Protein AF-A0A7C2N0L4-F1 (afdb_monomer_lite)

Foldseek 3Di:
DVVVVVVVVLLCVLVVVLQVLLVPPKKWDKDKDWDAWAWEDDPPDLKIKIKTKMKIFTQIDFKKKWQDKDKDKPPNPFPKDKAKDLALQDSHHAIDIRGHGHMGIIMIMIMDSVSSPDDPVNLQQMKMKMWIWIDFLDAIDTDIDMDRCVVPPDYHHDDPPSNVCSVVNPPDDDDWDWDFPDDPPAWGKTFIFDDDDALVDALVVVLVSVLVVCVVCVVVQVLPWFKEKEFEQLNLLRVVVQKAFSVRADQDPVLSSNLSVDGNPFQSVDSRLVSSLCVVQPPVQQSVLSSLQVVCVVVVHHDSSCVRSDPQRVPWDDQCQAAPPSNRITRTGRDPQAVVQVVSLVVSLVVCVVVVNNSNNVRYKYWHWDADCCLDIDTPYIDDPDPVVVVSVSVNCRNPPCDGYPSNRRMMIIID

Secondary structure (DSSP, 8-state):
-HHHHHHHHHHHHHHHHHHHHHHHS----EEEEEEEEEEEE-TTSS-EEEEEEEEEEE-SSS-EEEEEEEEEEESTTS--EEEEESSTT-SS---EEE-TT-EEEEEEEEEESGGGG--GGGGGG-EEEEEEEEESSS--EEEEEEEEGGG---EE-S--HHHHTHHHHTT-PPPPEEEE--BTTTBEEEEEE-SPP-TT--HHHHHHHHHHHHHHHHHHHTTTS-EEEEEEHHHHHHHTT-EEEGGG----HHHHHHGGGS-TTSGGGSHHHHHHHHHHH-HHHHHHHHHHHHHHHHTT---HHHHHH-HHHHS-B-TTSSSTTGGGEEEPPPSSHHHHHHHHHHHHHHHHHHTT-GGGTTTEEEEEEEE-TTS-EEEEEES---HHHHHHHHHHHTT-TT-SGGG---EEEEE-

Sequence (416 aa):
MLVSIFFILILFIPFIIALFLYFFKKNSYIEIKLNKIFFIKENNTTNAIIGFEVILKNSGNFHSIILDIIPYLNPPYLNYFKLCINNPVSTYFDTIIIKKNKEQKIYCIFISKDFYNLKPEDLKQFYLSLNILYYDLKPLRTLYKEFNLKDFDKIYTDLPIELANLFNHLTKKQEVQIINKSVKEEFNIYCLKTPIITHFNNDEELINLIIEGLKLIRDKTNGSKKVLISIAESLVAIIQKRAFNIYSIEPNFLAKLFNHYFNEDSSLSSNYALNKVIQEIGFIRFYIGIIAGILGKLLNQSGWFYKVAGRKAAAVDDAGGTIRPYDKYVVLAPDNPDTWAIYFKNKLIQKLIENNLENFKNSVDIFIVDANDLGKVDILGKTDSNKDINEFIINSLKSNPQGNDDQQTPIVLIIK

pLDDT: mean 87.51, std 10.64, range [42.88, 98.12]

Radius of gyration: 25.37 Å; chains: 1; bounding box: 58×64×70 Å

Structure (mmCIF, N/CA/C/O backbone):
data_AF-A0A7C2N0L4-F1
#
_entry.id   AF-A0A7C2N0L4-F1
#
loop_
_atom_site.group_PDB
_atom_site.id
_atom_site.type_symbol
_atom_site.label_atom_id
_atom_site.label_alt_id
_atom_site.label_comp_id
_atom_site.label_asym_id
_atom_site.label_entity_id
_atom_site.label_seq_id
_atom_site.pdbx_PDB_ins_code
_atom_site.Cartn_x
_atom_site.Cartn_y
_atom_site.Cartn_z
_atom_site.occupancy
_atom_site.B_iso_or_equiv
_atom_site.auth_seq_id
_atom_site.auth_comp_id
_atom_site.auth_asym_id
_atom_site.auth_atom_id
_atom_site.pdbx_PDB_model_num
ATOM 1 N N . MET A 1 1 ? 13.393 -35.482 31.252 1.00 65.38 1 MET A N 1
ATOM 2 C CA . MET A 1 1 ? 14.499 -35.157 30.321 1.00 65.38 1 MET A CA 1
ATOM 3 C C . MET A 1 1 ? 14.088 -35.313 28.855 1.00 65.38 1 MET A C 1
ATOM 5 O O . MET A 1 1 ? 14.111 -34.313 28.155 1.00 65.38 1 MET A O 1
ATOM 9 N N . LEU A 1 2 ? 13.627 -36.491 28.396 1.00 66.62 2 LEU A N 1
ATOM 10 C CA . LEU A 1 2 ? 13.178 -36.679 26.998 1.00 66.62 2 LEU A CA 1
ATOM 11 C C . LEU A 1 2 ? 12.030 -35.747 26.568 1.00 66.62 2 LEU A C 1
ATOM 13 O O . LEU A 1 2 ? 12.093 -35.159 25.494 1.00 66.62 2 LEU A O 1
ATOM 17 N N . VAL A 1 3 ? 11.014 -35.562 27.417 1.00 67.44 3 VAL A N 1
ATOM 18 C CA . VAL A 1 3 ? 9.872 -34.672 27.123 1.00 67.44 3 VAL A CA 1
ATOM 19 C C . VAL A 1 3 ? 10.331 -33.222 26.924 1.00 67.44 3 VAL A C 1
ATOM 21 O O . VAL A 1 3 ? 9.917 -32.560 25.980 1.00 67.44 3 VAL A O 1
ATOM 24 N N . SER A 1 4 ? 11.256 -32.742 27.755 1.00 70.81 4 SER A N 1
ATOM 25 C CA . SER A 1 4 ? 11.817 -31.390 27.648 1.00 70.81 4 SER A CA 1
ATOM 26 C C . SER A 1 4 ? 12.623 -31.197 26.358 1.00 70.81 4 SER A C 1
ATOM 28 O O . SER A 1 4 ? 12.494 -30.164 25.711 1.00 70.81 4 SER A O 1
ATOM 30 N N . ILE A 1 5 ? 13.400 -32.204 25.944 1.00 72.81 5 ILE A N 1
ATOM 31 C CA . ILE A 1 5 ? 14.154 -32.185 24.677 1.00 72.81 5 ILE A CA 1
ATOM 32 C C . ILE A 1 5 ? 13.198 -32.150 23.475 1.00 72.81 5 ILE A C 1
ATOM 34 O O . ILE A 1 5 ? 13.425 -31.401 22.528 1.00 72.81 5 ILE A O 1
ATOM 38 N N . PHE A 1 6 ? 12.095 -32.900 23.532 1.00 73.31 6 PHE A N 1
ATOM 39 C CA . PHE A 1 6 ? 11.065 -32.905 22.492 1.00 73.31 6 PHE A CA 1
ATOM 40 C C . PHE A 1 6 ? 10.394 -31.531 22.317 1.00 73.31 6 PHE A C 1
ATOM 42 O O . PHE A 1 6 ? 10.270 -31.045 21.194 1.00 73.31 6 PHE A O 1
ATOM 49 N N . PHE A 1 7 ? 10.038 -30.851 23.412 1.00 72.88 7 PHE A N 1
ATOM 50 C CA . PHE A 1 7 ? 9.486 -29.490 23.344 1.00 72.88 7 PHE A CA 1
ATOM 51 C C . PHE A 1 7 ? 10.492 -28.461 22.814 1.00 72.88 7 PHE A C 1
ATOM 53 O O . PHE A 1 7 ? 10.114 -27.572 22.051 1.00 72.88 7 PHE A O 1
ATOM 60 N N . ILE A 1 8 ? 11.775 -28.600 23.162 1.00 76.31 8 ILE A N 1
ATOM 61 C CA . ILE A 1 8 ? 12.839 -27.745 22.622 1.00 76.31 8 ILE A CA 1
ATOM 62 C C . ILE A 1 8 ? 12.972 -27.944 21.107 1.00 76.31 8 ILE A C 1
ATOM 64 O O . ILE A 1 8 ? 13.047 -26.965 20.374 1.00 76.31 8 ILE A O 1
ATOM 68 N N . LEU A 1 9 ? 12.927 -29.185 20.614 1.00 75.38 9 LEU A N 1
ATOM 69 C CA . LEU A 1 9 ? 12.976 -29.474 19.176 1.00 75.38 9 LEU A CA 1
ATOM 70 C C . LEU A 1 9 ? 11.788 -28.866 18.416 1.00 75.38 9 LEU A C 1
ATOM 72 O O . LEU A 1 9 ? 11.978 -28.308 17.336 1.00 75.38 9 LEU A O 1
ATOM 76 N N . ILE A 1 10 ? 10.584 -28.896 18.998 1.00 78.81 10 ILE A N 1
ATOM 77 C CA . ILE A 1 10 ? 9.392 -28.264 18.408 1.00 78.81 10 ILE A CA 1
ATOM 78 C C . ILE A 1 10 ? 9.585 -26.754 18.233 1.00 78.81 10 ILE A C 1
ATOM 80 O O . ILE A 1 10 ? 9.170 -26.198 17.215 1.00 78.81 10 ILE A O 1
ATOM 84 N N . LEU A 1 11 ? 10.267 -26.089 19.170 1.00 85.19 11 LEU A N 1
ATOM 85 C CA . LEU A 1 11 ? 10.566 -24.661 19.060 1.00 85.19 11 LEU A CA 1
ATOM 86 C C . LEU A 1 11 ? 11.498 -24.331 17.890 1.00 85.19 11 LEU A C 1
ATOM 88 O O . LEU A 1 11 ? 11.475 -23.189 17.446 1.00 85.19 11 LEU A O 1
ATOM 92 N N . PHE A 1 12 ? 12.268 -25.282 17.352 1.00 90.75 12 PHE A N 1
ATOM 93 C CA . PHE A 1 12 ? 13.128 -25.071 16.178 1.00 90.75 12 PHE A CA 1
ATOM 94 C C . PHE A 1 12 ? 12.456 -25.403 14.841 1.00 90.75 12 PHE A C 1
ATOM 96 O O . PHE A 1 12 ? 12.940 -24.958 13.799 1.00 90.75 12 PHE A O 1
ATOM 103 N N . ILE A 1 13 ? 11.328 -26.125 14.844 1.00 91.94 13 ILE A N 1
ATOM 104 C CA . ILE A 1 13 ? 10.586 -26.478 13.620 1.00 91.94 13 ILE A CA 1
ATOM 105 C C . ILE A 1 13 ? 10.302 -25.246 12.746 1.00 91.94 13 ILE A C 1
ATOM 107 O O . ILE A 1 13 ? 10.562 -25.320 11.540 1.00 91.94 13 ILE A O 1
ATOM 111 N N . PRO A 1 14 ? 9.847 -24.097 13.294 1.00 94.75 14 PRO A N 1
ATOM 112 C CA . PRO A 1 14 ? 9.613 -22.929 12.464 1.00 94.75 14 PRO A CA 1
ATOM 113 C C . PRO A 1 14 ? 10.873 -22.424 11.752 1.00 94.75 14 PRO A C 1
ATOM 115 O O . PRO A 1 14 ? 10.793 -22.029 10.593 1.00 94.75 14 PRO A O 1
ATOM 118 N N . PHE A 1 15 ? 12.047 -22.465 12.381 1.00 95.12 15 PHE A N 1
ATOM 119 C CA . PHE A 1 15 ? 13.292 -22.080 11.708 1.00 95.12 15 PHE A CA 1
ATOM 120 C C . PHE A 1 15 ? 13.669 -23.050 10.589 1.00 95.12 15 PHE A C 1
ATOM 122 O O . PHE A 1 15 ? 14.054 -22.603 9.511 1.00 95.12 15 PHE A O 1
ATOM 129 N N . ILE A 1 16 ? 13.519 -24.358 10.811 1.00 94.38 16 ILE A N 1
ATOM 130 C CA . ILE A 1 16 ? 13.835 -25.386 9.807 1.00 94.38 16 ILE A CA 1
ATOM 131 C C . ILE A 1 16 ? 12.952 -25.211 8.568 1.00 94.38 16 ILE A C 1
ATOM 133 O O . ILE A 1 16 ? 13.454 -25.176 7.445 1.00 94.38 16 ILE A O 1
ATOM 137 N N . ILE A 1 17 ? 11.642 -25.043 8.766 1.00 94.69 17 ILE A N 1
ATOM 138 C CA . ILE A 1 17 ? 10.703 -24.798 7.667 1.00 94.69 17 ILE A CA 1
ATOM 139 C C . ILE A 1 17 ? 11.015 -23.459 6.986 1.00 94.69 17 ILE A C 1
ATOM 141 O O . ILE A 1 17 ? 11.006 -23.400 5.760 1.00 94.69 17 ILE A O 1
ATOM 145 N N . ALA A 1 18 ? 11.335 -22.399 7.741 1.00 94.50 18 ALA A N 1
ATOM 146 C CA . ALA A 1 18 ? 11.709 -21.109 7.157 1.00 94.50 18 ALA A CA 1
ATOM 147 C C . ALA A 1 18 ? 12.928 -21.248 6.240 1.00 94.50 18 ALA A C 1
ATOM 149 O O . ALA A 1 18 ? 12.923 -20.740 5.124 1.00 94.50 18 ALA A O 1
ATOM 150 N N . LEU A 1 19 ? 13.950 -21.973 6.701 1.00 95.06 19 LEU A N 1
ATOM 151 C CA . LEU A 1 19 ? 15.187 -22.205 5.965 1.00 95.06 19 LEU A CA 1
ATOM 152 C C . LEU A 1 19 ? 14.928 -23.014 4.694 1.00 95.06 19 LEU A C 1
ATOM 154 O O . LEU A 1 19 ? 15.402 -22.647 3.621 1.00 95.06 19 LEU A O 1
ATOM 158 N N . PHE A 1 20 ? 14.124 -24.073 4.796 1.00 95.38 20 PHE A N 1
ATOM 159 C CA . PHE A 1 20 ? 13.689 -24.842 3.637 1.00 95.38 20 PHE A CA 1
ATOM 160 C C . PHE A 1 20 ? 12.967 -23.939 2.623 1.00 95.38 20 PHE A C 1
ATOM 162 O O . PHE A 1 20 ? 13.345 -23.877 1.455 1.00 95.38 20 PHE A O 1
ATOM 169 N N . LEU A 1 21 ? 11.972 -23.167 3.061 1.00 94.12 21 LEU A N 1
ATOM 170 C CA . LEU A 1 21 ? 11.236 -22.268 2.174 1.00 94.12 21 LEU A CA 1
ATOM 171 C C . LEU A 1 21 ? 12.137 -21.186 1.562 1.00 94.12 21 LEU A C 1
ATOM 173 O O . LEU A 1 21 ? 11.991 -20.890 0.382 1.00 94.12 21 LEU A O 1
ATOM 177 N N . TYR A 1 22 ? 13.088 -20.641 2.315 1.00 92.56 22 TYR A N 1
ATOM 178 C CA . TYR A 1 22 ? 14.037 -19.638 1.832 1.00 92.56 22 TYR A CA 1
ATOM 179 C C . TYR A 1 22 ? 14.899 -20.143 0.665 1.00 92.56 22 TYR A C 1
ATOM 181 O O . TYR A 1 22 ? 15.137 -19.408 -0.293 1.00 92.56 22 TYR A O 1
ATOM 189 N N . PHE A 1 23 ? 15.343 -21.404 0.706 1.00 90.94 23 PHE A N 1
ATOM 190 C CA . PHE A 1 23 ? 16.157 -21.983 -0.368 1.00 90.94 23 PHE A CA 1
ATOM 191 C C . PHE A 1 23 ? 15.336 -22.527 -1.542 1.00 90.94 23 PHE A C 1
ATOM 193 O O . PHE A 1 23 ? 15.788 -22.450 -2.684 1.00 90.94 23 PHE A O 1
ATOM 200 N N . PHE A 1 24 ? 14.145 -23.076 -1.284 1.00 90.06 24 PHE A N 1
ATOM 201 C CA . PHE A 1 24 ? 13.386 -23.822 -2.295 1.00 90.06 24 PHE A CA 1
ATOM 202 C C . PHE A 1 24 ? 12.190 -23.064 -2.888 1.00 90.06 24 PHE A C 1
ATOM 204 O O . PHE A 1 24 ? 11.748 -23.399 -3.992 1.00 90.06 24 PHE A O 1
ATOM 211 N N . LYS A 1 25 ? 11.648 -22.043 -2.211 1.00 87.31 25 LYS A N 1
ATOM 212 C CA . LYS A 1 25 ? 10.521 -21.267 -2.745 1.00 87.31 25 LYS A CA 1
ATOM 213 C C . LYS A 1 25 ? 11.016 -20.378 -3.886 1.00 87.31 25 LYS A C 1
ATOM 215 O O . LYS A 1 25 ? 11.931 -19.568 -3.743 1.00 87.31 25 LYS A O 1
ATOM 220 N N . LYS A 1 26 ? 10.409 -20.557 -5.058 1.00 87.69 26 LYS A N 1
ATOM 221 C CA . LYS A 1 26 ? 10.791 -19.840 -6.278 1.00 87.69 26 LYS A CA 1
ATOM 222 C C . LYS A 1 26 ? 10.309 -18.386 -6.231 1.00 87.69 26 LYS A C 1
ATOM 224 O O . LYS A 1 26 ? 9.235 -18.096 -5.716 1.00 87.69 26 LYS A O 1
ATOM 229 N N . ASN A 1 27 ? 11.125 -17.499 -6.793 1.00 90.50 27 ASN A N 1
ATOM 230 C CA . ASN A 1 27 ? 10.910 -16.052 -6.826 1.00 90.50 27 ASN A CA 1
ATOM 231 C C . ASN A 1 27 ? 10.138 -15.626 -8.091 1.00 90.50 27 ASN A C 1
ATOM 233 O O . ASN A 1 27 ? 9.768 -16.468 -8.923 1.00 90.50 27 ASN A O 1
ATOM 237 N N . SER A 1 28 ? 9.912 -14.320 -8.235 1.00 93.50 28 SER A N 1
ATOM 238 C CA . SER A 1 28 ? 9.478 -13.734 -9.503 1.00 93.50 28 SER A CA 1
ATOM 239 C C . SER A 1 28 ? 10.619 -13.749 -10.526 1.00 93.50 28 SER A C 1
ATOM 241 O O . SER A 1 28 ? 11.795 -13.884 -10.174 1.00 93.50 28 SER A O 1
ATOM 243 N N . TYR A 1 29 ? 10.273 -13.636 -11.805 1.00 95.00 29 TYR A N 1
ATOM 244 C CA . TYR A 1 29 ? 11.244 -13.470 -12.881 1.00 95.00 29 TYR A CA 1
ATOM 245 C C . TYR A 1 29 ? 10.618 -12.604 -13.966 1.00 95.00 29 TYR A C 1
ATOM 247 O O . TYR A 1 29 ? 9.616 -12.994 -14.563 1.00 95.00 29 TYR A O 1
ATOM 255 N N . ILE A 1 30 ? 11.184 -11.414 -14.171 1.00 96.12 30 ILE A N 1
ATOM 256 C CA . ILE A 1 30 ? 10.656 -10.415 -15.098 1.00 96.12 30 ILE A CA 1
ATOM 257 C C . ILE A 1 30 ? 11.390 -10.500 -16.434 1.00 96.12 30 ILE A C 1
ATOM 259 O O . ILE A 1 30 ? 12.573 -10.177 -16.539 1.00 96.12 30 ILE A O 1
ATOM 263 N N . GLU A 1 31 ? 10.657 -10.899 -17.465 1.00 96.06 31 GLU A N 1
ATOM 264 C CA . GLU A 1 31 ? 11.047 -10.784 -18.863 1.00 96.06 31 GLU A CA 1
ATOM 265 C C . GLU A 1 31 ? 10.618 -9.419 -19.401 1.00 96.06 31 GLU A C 1
ATOM 267 O O . GLU A 1 31 ? 9.497 -8.967 -19.168 1.00 96.06 31 GLU A O 1
ATOM 272 N N . ILE A 1 32 ? 11.509 -8.766 -20.144 1.00 96.44 32 ILE A N 1
ATOM 273 C CA . ILE A 1 32 ? 11.281 -7.433 -20.703 1.00 96.44 32 ILE A CA 1
ATOM 274 C C . ILE A 1 32 ? 11.386 -7.525 -22.220 1.00 96.44 32 ILE A C 1
ATOM 276 O O . ILE A 1 32 ? 12.416 -7.952 -22.754 1.00 96.44 32 ILE A O 1
ATOM 280 N N . LYS A 1 33 ? 10.344 -7.071 -22.914 1.00 95.56 33 LYS A N 1
ATOM 281 C CA . LYS A 1 33 ? 10.289 -7.015 -24.374 1.00 95.56 33 LYS A CA 1
ATOM 282 C C . LYS A 1 33 ? 9.888 -5.619 -24.838 1.00 95.56 33 LYS A C 1
ATOM 284 O O . LYS A 1 33 ? 8.846 -5.111 -24.438 1.00 95.56 33 LYS A O 1
ATOM 289 N N . LEU A 1 34 ? 10.675 -5.026 -25.732 1.00 94.75 34 LEU A N 1
ATOM 290 C CA . LEU A 1 34 ? 10.256 -3.846 -26.483 1.00 94.75 34 LEU A CA 1
ATOM 291 C C . LEU A 1 34 ? 9.299 -4.284 -27.602 1.00 94.75 34 LEU A C 1
ATOM 293 O O . LEU A 1 34 ? 9.652 -5.129 -28.423 1.00 94.75 34 LEU A O 1
ATOM 297 N N . ASN A 1 35 ? 8.071 -3.762 -27.594 1.00 93.81 35 ASN A N 1
ATOM 298 C CA . ASN A 1 35 ? 7.013 -4.170 -28.517 1.00 93.81 35 ASN A CA 1
ATOM 299 C C . ASN A 1 35 ? 6.835 -3.199 -29.689 1.00 93.81 35 ASN A C 1
ATOM 301 O O . ASN A 1 35 ? 6.692 -3.635 -30.829 1.00 93.81 35 ASN A O 1
ATOM 305 N N . LYS A 1 36 ? 6.823 -1.887 -29.420 1.00 93.12 36 LYS A N 1
ATOM 306 C CA . LYS A 1 36 ? 6.634 -0.845 -30.445 1.00 93.12 36 LYS A CA 1
ATOM 307 C C . LYS A 1 36 ? 7.490 0.381 -30.158 1.00 93.12 36 LYS A C 1
ATOM 309 O O . LYS A 1 36 ? 7.718 0.713 -28.996 1.00 93.12 36 LYS A O 1
ATOM 314 N N . ILE A 1 37 ? 7.891 1.065 -31.228 1.00 93.25 37 ILE A N 1
ATOM 315 C CA . ILE A 1 37 ? 8.567 2.365 -31.202 1.00 93.25 37 ILE A CA 1
ATOM 316 C C . ILE A 1 37 ? 7.670 3.376 -31.912 1.00 93.25 37 ILE A C 1
ATOM 318 O O . ILE A 1 37 ? 7.185 3.105 -33.011 1.00 93.25 37 ILE A O 1
ATOM 322 N N . PHE A 1 38 ? 7.465 4.531 -31.296 1.00 90.56 38 PHE A N 1
ATOM 323 C CA . PHE A 1 38 ? 6.693 5.640 -31.841 1.00 90.56 38 PHE A CA 1
ATOM 324 C C . PHE A 1 38 ? 7.620 6.826 -32.100 1.00 90.56 38 PHE A C 1
ATOM 326 O O . PHE A 1 38 ? 8.447 7.146 -31.247 1.00 90.56 38 PHE A O 1
ATOM 333 N N . PHE A 1 39 ? 7.469 7.489 -33.242 1.00 89.88 39 PHE A N 1
ATOM 334 C CA . PHE A 1 39 ? 8.146 8.743 -33.556 1.00 89.88 39 PHE A CA 1
ATOM 335 C C . PHE A 1 39 ? 7.148 9.739 -34.126 1.00 89.88 39 PHE A C 1
ATOM 337 O O . PHE A 1 39 ? 6.594 9.526 -35.203 1.00 89.88 39 PHE A O 1
ATOM 344 N N . ILE A 1 40 ? 6.905 10.812 -33.384 1.00 86.38 40 ILE A N 1
ATOM 345 C CA . ILE A 1 40 ? 5.772 11.703 -33.624 1.00 86.38 40 ILE A CA 1
ATOM 346 C C . ILE A 1 40 ? 6.273 13.134 -33.655 1.00 86.38 40 ILE A C 1
ATOM 348 O O . ILE A 1 40 ? 6.965 13.576 -32.738 1.00 86.38 40 ILE A O 1
ATOM 352 N N . LYS A 1 41 ? 5.900 13.862 -34.703 1.00 82.88 41 LYS A N 1
ATOM 353 C CA . LYS A 1 41 ? 6.136 15.300 -34.821 1.00 82.88 41 LYS A CA 1
ATOM 354 C C . LYS A 1 41 ? 4.797 15.995 -34.632 1.00 82.88 41 LYS A C 1
ATOM 356 O O . LYS A 1 41 ? 3.866 15.739 -35.390 1.00 82.88 41 LYS A O 1
ATOM 361 N N . GLU A 1 42 ? 4.674 16.822 -33.603 1.00 68.31 42 GLU A N 1
ATOM 362 C CA . GLU A 1 42 ? 3.460 17.610 -33.412 1.00 68.31 42 GLU A CA 1
ATOM 363 C C . GLU A 1 42 ? 3.441 18.776 -34.401 1.00 68.31 42 GLU A C 1
ATOM 365 O O . GLU A 1 42 ? 4.367 19.580 -34.444 1.00 68.31 42 GLU A O 1
ATOM 370 N N . ASN A 1 43 ? 2.356 18.912 -35.164 1.00 58.31 43 ASN A N 1
ATOM 371 C CA . ASN A 1 43 ? 2.236 19.942 -36.205 1.00 58.31 43 ASN A CA 1
ATOM 372 C C . ASN A 1 43 ? 2.267 21.389 -35.665 1.00 58.31 43 ASN A C 1
ATOM 374 O O . ASN A 1 43 ? 2.513 22.314 -36.434 1.00 58.31 43 ASN A O 1
ATOM 378 N N . ASN A 1 44 ? 2.030 21.587 -34.361 1.00 60.12 44 ASN A N 1
ATOM 379 C CA . ASN A 1 44 ? 1.878 22.904 -33.729 1.00 60.12 44 ASN A CA 1
ATOM 380 C C . ASN A 1 44 ? 2.959 23.223 -32.680 1.00 60.12 44 ASN A C 1
ATOM 382 O O . ASN A 1 44 ? 2.890 24.272 -32.038 1.00 60.12 44 ASN A O 1
ATOM 386 N N . THR A 1 45 ? 3.948 22.346 -32.479 1.00 62.91 45 THR A N 1
ATOM 387 C CA . THR A 1 45 ? 5.051 22.581 -31.536 1.00 62.91 45 THR A CA 1
ATOM 388 C C . THR A 1 45 ? 6.394 22.279 -32.200 1.00 62.91 45 THR A C 1
ATOM 390 O O . THR A 1 45 ? 6.483 21.513 -33.152 1.00 62.91 45 THR A O 1
ATOM 393 N N . THR A 1 46 ? 7.481 22.879 -31.705 1.00 68.12 46 THR A N 1
ATOM 394 C CA . THR A 1 46 ? 8.844 22.539 -32.161 1.00 68.12 46 THR A CA 1
ATOM 395 C C . THR A 1 46 ? 9.364 21.245 -31.527 1.00 68.12 46 THR A C 1
ATOM 397 O O . THR A 1 46 ? 10.558 20.981 -31.599 1.00 68.12 46 THR A O 1
ATOM 400 N N . ASN A 1 47 ? 8.519 20.493 -30.815 1.00 73.75 47 ASN A N 1
ATOM 401 C CA . ASN A 1 47 ? 8.906 19.281 -30.105 1.00 73.75 47 ASN A CA 1
ATOM 402 C C . ASN A 1 47 ? 8.570 18.056 -30.959 1.00 73.75 47 ASN A C 1
ATOM 404 O O . ASN A 1 47 ? 7.548 18.016 -31.642 1.00 73.75 47 ASN A O 1
ATOM 408 N N . ALA A 1 48 ? 9.407 17.027 -30.878 1.00 83.69 48 ALA A N 1
ATOM 409 C CA . ALA A 1 48 ? 9.049 15.692 -31.332 1.00 83.69 48 ALA A CA 1
ATOM 410 C C . ALA A 1 48 ? 9.116 14.704 -30.162 1.00 83.69 48 ALA A C 1
ATOM 412 O O . ALA A 1 48 ? 9.788 14.941 -29.152 1.00 83.69 48 ALA A O 1
ATOM 413 N N . ILE A 1 49 ? 8.373 13.612 -30.300 1.00 87.12 49 ILE A N 1
ATOM 414 C CA . ILE A 1 49 ? 8.205 12.573 -29.292 1.00 87.12 49 ILE A CA 1
ATOM 415 C C . ILE A 1 49 ? 8.811 11.278 -29.823 1.00 87.12 49 ILE A C 1
ATOM 417 O O . ILE A 1 49 ? 8.489 10.847 -30.930 1.00 87.12 49 ILE A O 1
ATOM 421 N N . ILE A 1 50 ? 9.637 10.634 -29.002 1.00 89.81 50 ILE A N 1
ATOM 422 C CA . ILE A 1 50 ? 10.037 9.238 -29.180 1.00 89.81 50 ILE A CA 1
ATOM 423 C C . ILE A 1 50 ? 9.383 8.433 -28.058 1.00 89.81 50 ILE A C 1
ATOM 425 O O . ILE A 1 50 ? 9.638 8.674 -26.879 1.00 89.81 50 ILE A O 1
ATOM 429 N N . GLY A 1 51 ? 8.519 7.490 -28.417 1.00 90.56 51 GLY A N 1
ATOM 430 C CA . GLY A 1 51 ? 7.793 6.639 -27.480 1.00 90.56 51 GLY A CA 1
ATOM 431 C C . GLY A 1 51 ? 8.175 5.171 -27.624 1.00 90.56 51 GLY A C 1
ATOM 432 O O . GLY A 1 51 ? 8.481 4.702 -28.716 1.00 90.56 51 GLY A O 1
ATOM 433 N N . PHE A 1 52 ? 8.084 4.420 -26.536 1.00 92.69 52 PHE A N 1
ATOM 434 C CA . PHE A 1 52 ? 8.357 2.989 -26.502 1.00 92.69 52 PHE A CA 1
ATOM 435 C C . PHE A 1 52 ? 7.242 2.268 -25.757 1.00 92.69 52 PHE A C 1
ATOM 437 O O . PHE A 1 52 ? 6.961 2.592 -24.606 1.00 92.69 52 PHE A O 1
ATOM 444 N N . GLU A 1 53 ? 6.623 1.278 -26.396 1.00 93.50 53 GLU A N 1
ATOM 445 C CA . GLU A 1 53 ? 5.737 0.323 -25.728 1.00 93.50 53 GLU A CA 1
ATOM 446 C C . GLU A 1 53 ? 6.574 -0.861 -25.248 1.00 93.50 53 GLU A C 1
ATOM 448 O O . GLU A 1 53 ? 7.088 -1.629 -26.066 1.00 93.50 53 GLU A O 1
ATOM 453 N N . VAL A 1 54 ? 6.702 -1.024 -23.934 1.00 94.94 54 VAL A N 1
ATOM 454 C CA . VAL A 1 54 ? 7.456 -2.122 -23.324 1.00 94.94 54 VAL A CA 1
ATOM 455 C C . VAL A 1 54 ? 6.482 -3.060 -22.618 1.00 94.94 54 VAL A C 1
ATOM 457 O O . VAL A 1 54 ? 5.567 -2.630 -21.918 1.00 94.94 54 VAL A O 1
ATOM 460 N N . ILE A 1 55 ? 6.676 -4.361 -22.815 1.00 95.56 55 ILE A N 1
ATOM 461 C CA . ILE A 1 55 ? 5.927 -5.423 -22.148 1.00 95.56 55 ILE A CA 1
ATOM 462 C C . ILE A 1 55 ? 6.830 -6.038 -21.083 1.00 95.56 55 ILE A C 1
ATOM 464 O O . ILE A 1 55 ? 7.930 -6.510 -21.382 1.00 95.56 55 ILE A O 1
ATOM 468 N N . LEU A 1 56 ? 6.341 -6.040 -19.848 1.00 96.75 56 LEU A N 1
ATOM 469 C CA . LEU A 1 56 ? 6.930 -6.737 -18.714 1.00 96.75 56 LEU A CA 1
ATOM 470 C C . LEU A 1 56 ? 6.115 -7.992 -18.443 1.00 96.75 56 LEU A C 1
ATOM 472 O O . LEU A 1 56 ? 4.925 -7.896 -18.161 1.00 96.75 56 LEU A O 1
ATOM 476 N N . LYS A 1 57 ? 6.735 -9.165 -18.491 1.00 96.94 57 LYS A N 1
ATOM 477 C CA . LYS A 1 57 ? 6.069 -10.437 -18.202 1.00 96.94 57 LYS A CA 1
ATOM 478 C C . LYS A 1 57 ? 6.722 -11.103 -17.006 1.00 96.94 57 LYS A C 1
ATOM 480 O O . LYS A 1 57 ? 7.928 -11.315 -17.002 1.00 96.94 57 LYS A O 1
ATOM 485 N N . ASN A 1 58 ? 5.927 -11.480 -16.011 1.00 97.00 58 ASN A N 1
ATOM 486 C CA . ASN A 1 58 ? 6.418 -12.274 -14.894 1.00 97.00 58 ASN A CA 1
ATOM 487 C C . ASN A 1 58 ? 6.251 -13.766 -15.207 1.00 97.00 58 ASN A C 1
ATOM 489 O O . ASN A 1 58 ? 5.163 -14.311 -15.029 1.00 97.00 58 ASN A O 1
ATOM 493 N N . SER A 1 59 ? 7.309 -14.433 -15.671 1.00 94.94 59 SER A N 1
ATOM 494 C CA . SER A 1 59 ? 7.336 -15.894 -15.876 1.00 94.94 59 SER A CA 1
ATOM 495 C C . SER A 1 59 ? 7.839 -16.661 -14.643 1.00 94.94 59 SER A C 1
ATOM 497 O O . SER A 1 59 ? 8.036 -17.877 -14.682 1.00 94.94 59 SER A O 1
ATOM 499 N N . GLY A 1 60 ? 8.030 -15.956 -13.523 1.00 93.25 60 GLY A N 1
ATOM 500 C CA . GLY A 1 60 ? 8.332 -16.543 -12.225 1.00 93.25 60 GLY A CA 1
ATOM 501 C C . GLY A 1 60 ? 7.115 -17.155 -11.525 1.00 93.25 60 GLY A C 1
ATOM 502 O O . GLY A 1 60 ? 5.998 -17.180 -12.036 1.00 93.25 60 GLY A O 1
ATOM 503 N N . ASN A 1 61 ? 7.340 -17.647 -10.304 1.00 91.38 61 ASN A N 1
ATOM 504 C CA . ASN A 1 61 ? 6.326 -18.370 -9.520 1.00 91.38 61 ASN A CA 1
ATOM 505 C C . ASN A 1 61 ? 5.767 -17.555 -8.347 1.00 91.38 61 ASN A C 1
ATOM 507 O O . ASN A 1 61 ? 5.058 -18.107 -7.510 1.00 91.38 61 ASN A O 1
ATOM 511 N N . PHE A 1 62 ? 6.113 -16.272 -8.273 1.00 94.56 62 PHE A N 1
ATOM 512 C CA . PHE A 1 62 ? 5.701 -15.358 -7.214 1.00 94.56 62 PHE A CA 1
ATOM 513 C C . PHE A 1 62 ? 5.388 -13.985 -7.805 1.00 94.56 62 PHE A C 1
ATOM 515 O O . PHE A 1 62 ? 5.883 -13.658 -8.887 1.00 94.56 62 PHE A O 1
ATOM 522 N N . HIS A 1 63 ? 4.589 -13.180 -7.107 1.00 94.94 63 HIS A N 1
ATOM 523 C CA . HIS A 1 63 ? 4.318 -11.796 -7.498 1.00 94.94 63 HIS A CA 1
ATOM 524 C C . HIS A 1 63 ? 5.599 -10.959 -7.517 1.00 94.94 63 HIS A C 1
ATOM 526 O O . HIS A 1 63 ? 6.518 -11.190 -6.734 1.00 94.94 63 HIS A O 1
ATOM 532 N N . SER A 1 64 ? 5.657 -9.997 -8.432 1.00 95.81 64 SER A N 1
ATOM 533 C CA . SER A 1 64 ? 6.729 -9.009 -8.494 1.00 95.81 64 SER A CA 1
ATOM 534 C C . SER A 1 64 ? 6.150 -7.626 -8.264 1.00 95.81 64 SER A C 1
ATOM 536 O O . SER A 1 64 ? 5.142 -7.288 -8.885 1.00 95.81 64 SER A O 1
ATOM 538 N N . ILE A 1 65 ? 6.787 -6.845 -7.398 1.00 96.25 65 ILE A N 1
ATOM 539 C CA . ILE A 1 65 ? 6.390 -5.473 -7.093 1.00 96.25 65 ILE A CA 1
ATOM 540 C C . ILE A 1 65 ? 7.417 -4.543 -7.734 1.00 96.25 65 ILE A C 1
ATOM 542 O O . ILE A 1 65 ? 8.567 -4.481 -7.297 1.00 96.25 65 ILE A O 1
ATOM 546 N N . ILE A 1 66 ? 7.014 -3.864 -8.808 1.00 96.19 66 ILE A N 1
ATOM 547 C CA . ILE A 1 66 ? 7.828 -2.891 -9.537 1.00 96.19 66 ILE A CA 1
ATOM 548 C C . ILE A 1 66 ? 7.590 -1.512 -8.929 1.00 96.19 66 ILE A C 1
ATOM 550 O O . ILE A 1 66 ? 6.480 -0.993 -9.007 1.00 96.19 66 ILE A O 1
ATOM 554 N N . LEU A 1 67 ? 8.633 -0.919 -8.353 1.00 94.44 67 LEU A N 1
ATOM 555 C CA . LEU A 1 67 ? 8.567 0.396 -7.714 1.00 94.44 67 LEU A CA 1
ATOM 556 C C . LEU A 1 67 ? 8.925 1.532 -8.669 1.00 94.44 67 LEU A C 1
ATOM 558 O O . LEU A 1 67 ? 8.429 2.645 -8.519 1.00 94.44 67 LEU A O 1
ATOM 562 N N . ASP A 1 68 ? 9.835 1.285 -9.610 1.00 92.62 68 ASP A N 1
ATOM 563 C CA . ASP A 1 68 ? 10.251 2.312 -10.559 1.00 92.62 68 ASP A CA 1
ATOM 564 C C . ASP A 1 68 ? 10.797 1.713 -11.852 1.00 92.62 68 ASP A C 1
ATOM 566 O O . ASP A 1 68 ? 11.341 0.604 -11.869 1.00 92.62 68 ASP A O 1
ATOM 570 N N . ILE A 1 69 ? 10.681 2.477 -12.934 1.00 93.06 69 ILE A N 1
ATOM 571 C CA . ILE A 1 69 ? 11.274 2.174 -14.229 1.00 93.06 69 ILE A CA 1
ATOM 572 C C . ILE A 1 69 ? 11.887 3.448 -14.777 1.00 93.06 69 ILE A C 1
ATOM 574 O O . ILE A 1 69 ? 11.212 4.421 -15.106 1.00 93.06 69 ILE A O 1
ATOM 578 N N . ILE A 1 70 ? 13.203 3.408 -14.930 1.00 90.44 70 ILE A N 1
ATOM 579 C CA . ILE A 1 70 ? 14.016 4.551 -15.309 1.00 90.44 70 ILE A CA 1
ATOM 580 C C . ILE A 1 70 ? 14.562 4.284 -16.727 1.00 90.44 70 ILE A C 1
ATOM 582 O O . ILE A 1 70 ? 15.626 3.676 -16.864 1.00 90.44 70 ILE A O 1
ATOM 586 N N . PRO A 1 71 ? 13.866 4.736 -17.794 1.00 91.62 71 PRO A N 1
ATOM 587 C CA . PRO A 1 71 ? 14.302 4.538 -19.181 1.00 91.62 71 PRO A CA 1
ATOM 588 C C . PRO A 1 71 ? 15.349 5.561 -19.651 1.00 91.62 71 PRO A C 1
ATOM 590 O O . PRO A 1 71 ? 15.126 6.755 -19.546 1.00 91.62 71 PRO A O 1
ATOM 5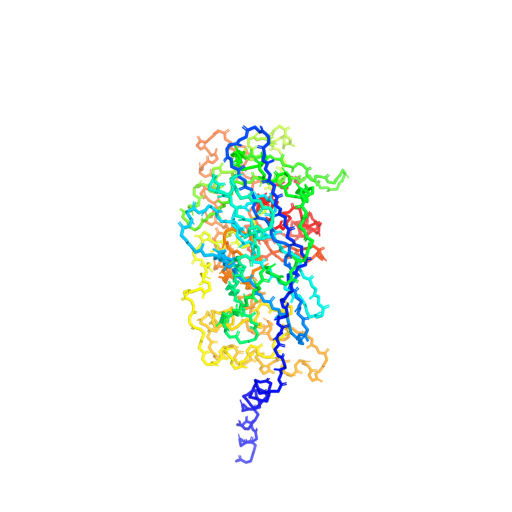93 N N . TYR A 1 72 ? 16.479 5.165 -20.211 1.00 90.12 72 TYR A N 1
ATOM 594 C CA . TYR A 1 72 ? 17.444 6.075 -20.831 1.00 90.12 72 TYR A CA 1
ATOM 595 C C . TYR A 1 72 ? 17.452 5.863 -22.336 1.00 90.12 72 TYR A C 1
ATOM 597 O O . TYR A 1 72 ? 17.594 4.740 -22.812 1.00 90.12 72 TYR A O 1
ATOM 605 N N . LEU A 1 73 ? 17.317 6.955 -23.076 1.00 91.00 73 LEU A N 1
ATOM 606 C CA . LEU A 1 73 ? 17.511 6.976 -24.512 1.00 91.00 73 LEU A CA 1
ATOM 607 C C . LEU A 1 73 ? 18.920 7.489 -24.799 1.00 91.00 73 LEU A C 1
ATOM 609 O O . LEU A 1 73 ? 19.294 8.580 -24.367 1.00 91.00 73 LEU A O 1
ATOM 613 N N . ASN A 1 74 ? 19.710 6.683 -25.489 1.00 84.81 74 ASN A N 1
ATOM 614 C CA . ASN A 1 74 ? 21.074 7.023 -25.853 1.00 84.81 74 ASN A CA 1
ATOM 615 C C . ASN A 1 74 ? 21.193 7.159 -27.368 1.00 84.81 74 ASN A C 1
ATOM 617 O O . ASN A 1 74 ? 20.450 6.479 -28.077 1.00 84.81 74 ASN A O 1
ATOM 621 N N . PRO A 1 75 ? 22.144 7.965 -27.863 1.00 76.25 75 PRO A N 1
ATOM 622 C CA . PRO A 1 75 ? 23.189 8.677 -27.108 1.00 76.25 75 PRO A CA 1
ATOM 623 C C . PRO A 1 75 ? 22.667 9.868 -26.259 1.00 76.25 75 PRO A C 1
ATOM 625 O O . PRO A 1 75 ? 21.756 10.575 -26.687 1.00 76.25 75 PRO A O 1
ATOM 628 N N . PRO A 1 76 ? 23.211 10.102 -25.044 1.00 65.12 76 PRO A N 1
ATOM 629 C CA . PRO A 1 76 ? 22.623 10.999 -24.040 1.00 65.12 76 PRO A CA 1
ATOM 630 C C . PRO A 1 76 ? 22.967 12.482 -24.256 1.00 65.12 76 PRO A C 1
ATOM 632 O O . PRO A 1 76 ? 22.724 13.299 -23.375 1.00 65.12 76 PRO A O 1
ATOM 635 N N . TYR A 1 77 ? 23.547 12.852 -25.404 1.00 61.03 77 TYR A N 1
ATOM 636 C CA . TYR A 1 77 ? 23.963 14.234 -25.689 1.00 61.03 77 TYR A CA 1
ATOM 637 C C . TYR A 1 77 ? 22.786 15.207 -25.879 1.00 61.03 77 TYR A C 1
ATOM 639 O O . TYR A 1 77 ? 23.007 16.403 -26.051 1.00 61.03 77 TYR A O 1
ATOM 647 N N . LEU A 1 78 ? 21.548 14.708 -25.857 1.00 64.56 78 LEU A N 1
ATOM 648 C CA . LEU A 1 78 ? 20.328 15.496 -25.990 1.00 64.56 78 LEU A CA 1
ATOM 649 C C . LEU A 1 78 ? 19.651 15.647 -24.629 1.00 64.56 78 LEU A C 1
ATOM 651 O O . LEU A 1 78 ? 19.363 14.659 -23.954 1.00 64.56 78 LEU A O 1
ATOM 655 N N . ASN A 1 79 ? 19.339 16.887 -24.256 1.00 61.75 79 ASN A N 1
ATOM 656 C CA . ASN A 1 79 ? 18.559 17.186 -23.059 1.00 61.75 79 ASN A CA 1
ATOM 657 C C . ASN A 1 79 ? 17.073 16.965 -23.356 1.00 61.75 79 ASN A C 1
ATOM 659 O O . ASN A 1 79 ? 16.343 17.897 -23.689 1.00 61.75 79 ASN A O 1
ATOM 663 N N . TYR A 1 80 ? 16.620 15.717 -23.262 1.00 74.31 80 TYR A N 1
ATOM 664 C CA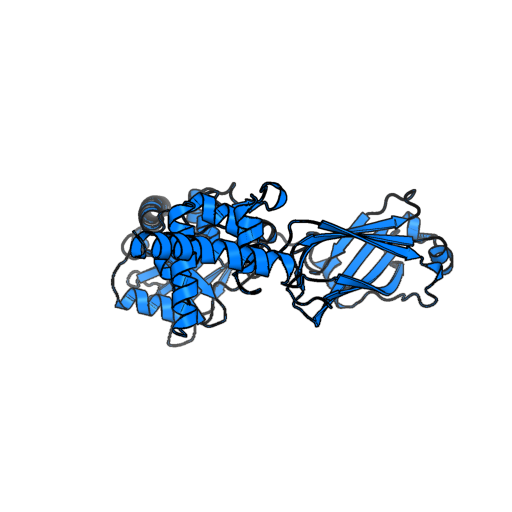 . TYR A 1 80 ? 15.207 15.380 -23.401 1.00 74.31 80 TYR A CA 1
ATOM 665 C C . TYR A 1 80 ? 14.489 15.354 -22.050 1.00 74.31 80 TYR A C 1
ATOM 667 O O . TYR A 1 80 ? 15.050 14.990 -21.014 1.00 74.31 80 TYR A O 1
ATOM 675 N N . PHE A 1 81 ? 13.200 15.682 -22.075 1.00 68.50 81 PHE A N 1
ATOM 676 C CA . PHE A 1 81 ? 12.295 15.341 -20.989 1.00 68.50 81 PHE A CA 1
ATOM 677 C C . PHE A 1 81 ? 11.880 13.877 -21.124 1.00 68.50 81 PHE A C 1
ATOM 679 O O . PHE A 1 81 ? 11.607 13.399 -22.224 1.00 68.50 81 PHE A O 1
ATOM 686 N N . LYS A 1 82 ? 11.850 13.158 -20.007 1.00 77.75 82 LYS A N 1
ATOM 687 C CA . LYS A 1 82 ? 11.631 11.714 -19.958 1.00 77.75 82 LYS A CA 1
ATOM 688 C C . LYS A 1 82 ? 10.480 11.406 -19.020 1.00 77.75 82 LYS A C 1
ATOM 690 O O . LYS A 1 82 ? 10.466 11.859 -17.880 1.00 77.75 82 LYS A O 1
ATOM 695 N N . LEU A 1 83 ? 9.589 10.545 -19.482 1.00 72.81 83 LEU A N 1
ATOM 696 C CA . LEU A 1 83 ? 8.480 10.005 -18.718 1.00 72.81 83 LEU A CA 1
ATOM 697 C C . LEU A 1 83 ? 8.473 8.487 -18.840 1.00 72.81 83 LEU A C 1
ATOM 699 O O . LEU A 1 83 ? 8.594 7.942 -19.935 1.00 72.81 83 LEU A O 1
ATOM 703 N N . CYS A 1 84 ? 8.301 7.797 -17.720 1.00 74.31 84 CYS A N 1
ATOM 704 C CA . CYS A 1 84 ? 7.875 6.408 -17.732 1.00 74.31 84 CYS A CA 1
ATOM 705 C C . CYS A 1 84 ? 6.510 6.351 -17.076 1.00 74.31 84 CYS A C 1
ATOM 707 O O . CY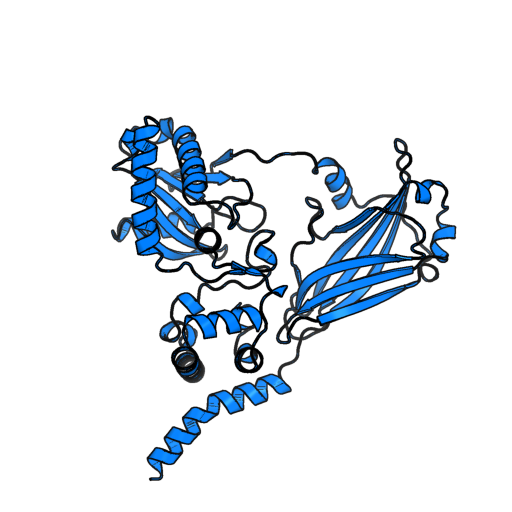S A 1 84 ? 6.359 6.786 -15.939 1.00 74.31 84 CYS A O 1
ATOM 709 N N . ILE A 1 85 ? 5.529 5.846 -17.806 1.00 74.75 85 ILE A N 1
ATOM 710 C CA . ILE A 1 85 ? 4.140 5.866 -17.380 1.00 74.75 85 ILE A CA 1
ATOM 711 C C . ILE A 1 85 ? 3.534 4.480 -17.536 1.00 74.75 85 ILE A C 1
ATOM 713 O O . ILE A 1 85 ? 3.674 3.780 -18.542 1.00 74.75 85 ILE A O 1
ATOM 717 N N . ASN A 1 86 ? 2.830 4.108 -16.491 1.00 74.56 86 ASN A N 1
ATOM 718 C CA . ASN A 1 86 ? 1.864 3.028 -16.437 1.00 74.56 86 ASN A CA 1
ATOM 719 C C . ASN A 1 86 ? 0.447 3.573 -16.207 1.00 74.56 86 ASN A C 1
ATOM 721 O O . ASN A 1 86 ? -0.518 2.875 -16.502 1.00 74.56 86 ASN A O 1
ATOM 725 N N . ASN A 1 87 ? 0.338 4.822 -15.740 1.00 65.69 87 ASN A N 1
ATOM 726 C CA . ASN A 1 87 ? -0.899 5.567 -15.566 1.00 65.69 87 ASN A CA 1
ATOM 727 C C . ASN A 1 87 ? -0.843 6.868 -16.395 1.00 65.69 87 ASN A C 1
ATOM 729 O O . ASN A 1 87 ? 0.027 7.708 -16.155 1.00 65.69 87 ASN A O 1
ATOM 733 N N . PRO A 1 88 ? -1.752 7.075 -17.366 1.00 59.88 88 PRO A N 1
ATOM 734 C CA . PRO A 1 88 ? -1.747 8.241 -18.248 1.00 59.88 88 PRO A CA 1
ATOM 735 C C . PRO A 1 88 ? -2.233 9.532 -17.569 1.00 59.88 88 PRO A C 1
ATOM 737 O O . PRO A 1 88 ? -2.499 10.507 -18.257 1.00 59.88 88 PRO A O 1
ATOM 740 N N . VAL A 1 89 ? -2.382 9.572 -16.244 1.00 60.72 89 VAL A N 1
ATOM 741 C CA . VAL A 1 89 ? -2.871 10.759 -15.517 1.00 60.72 89 VAL A CA 1
ATOM 742 C C . VAL A 1 89 ? -1.754 11.459 -14.724 1.00 60.72 89 VAL A C 1
ATOM 744 O O . VAL A 1 89 ? -1.951 12.572 -14.242 1.00 60.72 89 VAL A O 1
ATOM 747 N N . SER A 1 90 ? -0.565 10.855 -14.598 1.00 65.88 90 SER A N 1
ATOM 748 C CA . SER A 1 90 ? 0.538 11.390 -13.789 1.00 65.88 90 SER A CA 1
ATOM 749 C C . SER A 1 90 ? 1.913 11.092 -14.391 1.00 65.88 90 SER A C 1
ATOM 751 O O . SER A 1 90 ? 2.102 10.105 -15.094 1.00 65.88 90 SER A O 1
ATOM 753 N N . THR A 1 91 ? 2.896 11.946 -14.090 1.00 68.88 91 THR A N 1
ATOM 754 C CA . THR A 1 91 ? 4.320 11.694 -14.381 1.00 68.88 91 THR A CA 1
ATOM 755 C C . THR A 1 91 ? 4.998 10.835 -13.309 1.00 68.88 91 THR A C 1
ATOM 757 O O . THR A 1 91 ? 6.159 10.464 -13.459 1.00 68.88 91 THR A O 1
ATOM 760 N N . TYR A 1 92 ? 4.302 10.566 -12.203 1.00 78.31 92 TYR A N 1
ATOM 761 C CA . TYR A 1 92 ? 4.728 9.629 -11.173 1.00 78.31 92 TYR A CA 1
ATOM 762 C C . TYR A 1 92 ? 4.542 8.194 -11.675 1.00 78.31 92 TYR A C 1
ATOM 764 O O . TYR A 1 92 ? 3.469 7.851 -12.167 1.00 78.31 92 TYR A O 1
ATOM 772 N N . PHE A 1 93 ? 5.576 7.361 -11.539 1.00 85.88 93 PHE A N 1
ATOM 773 C CA . PHE A 1 93 ? 5.460 5.933 -11.817 1.00 85.88 93 PHE A CA 1
ATOM 774 C C . PHE A 1 93 ? 4.774 5.251 -10.631 1.00 85.88 93 PHE A C 1
ATOM 776 O O . PHE A 1 93 ? 5.402 5.094 -9.576 1.00 85.88 93 PHE A O 1
ATOM 783 N N . ASP A 1 94 ? 3.502 4.888 -10.814 1.00 86.44 94 ASP A N 1
ATOM 784 C CA . ASP A 1 94 ? 2.723 4.158 -9.814 1.00 86.44 94 ASP A CA 1
ATOM 785 C C . ASP A 1 94 ? 3.298 2.742 -9.655 1.00 86.44 94 ASP A C 1
ATOM 787 O O . ASP A 1 94 ? 3.701 2.102 -10.630 1.00 86.44 94 ASP A O 1
ATOM 791 N N . THR A 1 95 ? 3.329 2.230 -8.433 1.00 92.25 95 THR A N 1
ATOM 792 C CA . THR A 1 95 ? 3.802 0.876 -8.140 1.00 92.25 95 THR A CA 1
ATOM 793 C C . THR A 1 95 ? 2.942 -0.164 -8.854 1.00 92.25 95 THR A C 1
ATOM 795 O O . THR A 1 95 ? 1.715 -0.092 -8.852 1.00 92.25 95 THR A O 1
ATOM 798 N N . ILE A 1 96 ? 3.582 -1.163 -9.465 1.00 92.38 96 ILE A N 1
ATOM 799 C CA . ILE A 1 96 ? 2.896 -2.218 -10.221 1.00 92.38 96 ILE A CA 1
ATOM 800 C C . ILE A 1 96 ? 3.127 -3.564 -9.556 1.00 92.38 96 ILE A C 1
ATOM 802 O O . ILE A 1 96 ? 4.269 -3.993 -9.395 1.00 92.38 96 ILE A O 1
ATOM 806 N N . ILE A 1 97 ? 2.045 -4.293 -9.296 1.00 94.25 97 ILE A N 1
ATOM 807 C CA . ILE A 1 97 ? 2.111 -5.703 -8.912 1.00 94.25 97 ILE A CA 1
ATOM 808 C C . ILE A 1 97 ? 1.898 -6.571 -10.157 1.00 94.25 97 ILE A C 1
ATOM 810 O O . ILE A 1 97 ? 0.775 -6.764 -10.623 1.00 94.25 97 ILE A O 1
ATOM 814 N N . ILE A 1 98 ? 2.977 -7.144 -10.693 1.00 95.50 98 ILE A N 1
ATOM 815 C CA . ILE A 1 98 ? 2.895 -8.099 -11.803 1.00 95.50 98 ILE A CA 1
ATOM 816 C C . ILE A 1 98 ? 2.715 -9.501 -11.219 1.00 95.50 98 ILE A C 1
ATOM 818 O O . ILE A 1 98 ? 3.669 -10.143 -10.760 1.00 95.50 98 ILE A O 1
ATOM 822 N N . LYS A 1 99 ? 1.469 -9.988 -11.233 1.00 95.00 99 LYS A N 1
ATOM 823 C CA . LYS A 1 99 ? 1.138 -11.340 -10.760 1.00 95.00 99 LYS A CA 1
ATOM 824 C C . LYS A 1 99 ? 1.856 -12.417 -11.584 1.00 95.00 99 LYS A C 1
ATOM 826 O O . LYS A 1 99 ? 2.246 -12.191 -12.730 1.00 95.00 99 LYS A O 1
ATOM 831 N N . LYS A 1 100 ? 2.029 -13.609 -11.008 1.00 93.25 100 LYS A N 1
ATOM 832 C CA . LYS A 1 100 ? 2.698 -14.732 -11.684 1.00 93.25 100 LYS A CA 1
ATOM 833 C C . LYS A 1 100 ? 1.987 -15.081 -12.995 1.00 93.25 100 LYS A C 1
ATOM 835 O O . LYS A 1 100 ? 0.756 -15.121 -13.046 1.00 93.25 100 LYS A O 1
ATOM 840 N N . ASN A 1 101 ? 2.758 -15.336 -14.048 1.00 92.06 101 ASN A N 1
ATOM 841 C CA . ASN A 1 101 ? 2.278 -15.602 -15.408 1.00 92.06 101 ASN A CA 1
ATOM 842 C C . ASN A 1 101 ? 1.387 -14.497 -16.003 1.00 92.06 101 ASN A C 1
ATOM 844 O O . ASN A 1 101 ? 0.607 -14.763 -16.921 1.00 92.06 101 ASN A O 1
ATOM 848 N N . LYS A 1 102 ? 1.474 -13.267 -15.488 1.00 96.38 102 LYS A N 1
ATOM 849 C CA . LYS A 1 102 ? 0.822 -12.093 -16.071 1.00 96.38 102 LYS A CA 1
ATOM 850 C C . LYS A 1 102 ? 1.845 -11.191 -16.740 1.00 96.38 102 LYS A C 1
ATOM 852 O O . LYS A 1 102 ? 3.039 -11.225 -16.437 1.00 96.38 102 LYS A O 1
ATOM 857 N N . GLU A 1 103 ? 1.339 -10.390 -17.661 1.00 95.31 103 GLU A N 1
ATOM 858 C CA . GLU A 1 103 ? 2.088 -9.348 -18.335 1.00 95.31 103 GLU A CA 1
ATOM 859 C C . GLU A 1 103 ? 1.457 -7.991 -18.059 1.00 95.31 103 GLU A C 1
ATOM 861 O O . GLU A 1 103 ? 0.247 -7.882 -17.856 1.00 95.31 103 GLU A O 1
ATOM 866 N N . GLN A 1 104 ? 2.301 -6.971 -18.045 1.00 94.00 104 GLN A N 1
ATOM 867 C CA . GLN A 1 104 ? 1.921 -5.584 -17.910 1.00 94.00 104 GLN A CA 1
ATOM 868 C C . GLN A 1 104 ? 2.578 -4.791 -19.029 1.00 94.00 104 GLN A C 1
ATOM 870 O O . GLN A 1 104 ? 3.768 -4.943 -19.314 1.00 94.00 104 GLN A O 1
ATOM 875 N N . LYS A 1 105 ? 1.794 -3.912 -19.643 1.00 92.19 105 LYS A N 1
ATOM 876 C CA . LYS A 1 105 ? 2.287 -2.946 -20.614 1.00 92.19 105 LYS A CA 1
ATOM 877 C C . LYS A 1 105 ? 2.631 -1.633 -19.914 1.00 92.19 105 LYS A C 1
ATOM 879 O O . LYS A 1 105 ? 1.876 -1.182 -19.052 1.00 92.19 105 LYS A O 1
ATOM 884 N N . ILE A 1 106 ? 3.746 -1.034 -20.315 1.00 92.00 106 ILE A N 1
ATOM 885 C CA . ILE A 1 106 ? 4.184 0.301 -19.902 1.00 92.00 106 ILE A CA 1
ATOM 886 C C . ILE A 1 106 ? 4.591 1.116 -21.133 1.00 92.00 106 ILE A C 1
ATOM 888 O O . ILE A 1 106 ? 4.954 0.551 -22.173 1.00 92.00 106 ILE A O 1
ATOM 892 N N . TYR A 1 107 ? 4.598 2.439 -20.988 1.00 89.94 107 TYR A N 1
ATOM 893 C CA . TYR A 1 107 ? 5.091 3.350 -22.012 1.00 89.94 107 TYR A CA 1
ATOM 894 C C . TYR A 1 107 ? 6.250 4.197 -21.483 1.00 89.94 107 TYR A C 1
ATOM 896 O O . TYR A 1 107 ? 6.159 4.810 -20.421 1.00 89.94 107 TYR A O 1
ATOM 904 N N . CYS A 1 108 ? 7.345 4.252 -22.239 1.00 90.81 108 CYS A N 1
ATOM 905 C CA . CYS A 1 108 ? 8.456 5.170 -21.991 1.00 90.81 108 CYS A CA 1
ATOM 906 C C . CYS A 1 108 ? 8.435 6.254 -23.068 1.00 90.81 108 CYS A C 1
ATOM 908 O O . CYS A 1 108 ? 8.472 5.934 -24.252 1.00 90.81 108 CYS A O 1
ATOM 910 N N . ILE A 1 109 ? 8.362 7.521 -22.677 1.00 87.88 109 ILE A N 1
ATOM 911 C CA . ILE A 1 109 ? 8.180 8.655 -23.581 1.00 87.88 109 ILE A CA 1
ATOM 912 C C . ILE A 1 109 ? 9.309 9.654 -23.371 1.00 87.88 109 ILE A C 1
ATOM 914 O O . ILE A 1 109 ? 9.619 10.039 -22.245 1.00 87.88 109 ILE A O 1
ATOM 918 N N . PHE A 1 110 ? 9.891 10.099 -24.476 1.00 87.81 110 PHE A N 1
ATOM 919 C CA . PHE A 1 110 ? 10.928 11.111 -24.525 1.00 87.81 110 PHE A CA 1
ATOM 920 C C . PHE A 1 110 ? 10.463 12.268 -25.398 1.00 87.81 110 PHE A C 1
ATOM 922 O O . PHE A 1 110 ? 9.966 12.049 -26.502 1.00 87.81 110 PHE A O 1
ATOM 929 N N . ILE A 1 111 ? 10.637 13.493 -24.914 1.00 83.81 111 ILE A N 1
ATOM 930 C CA . ILE A 1 111 ? 10.171 14.712 -25.578 1.00 83.81 111 ILE A CA 1
ATOM 931 C C . ILE A 1 111 ? 11.342 15.686 -25.666 1.00 83.81 111 ILE A C 1
ATOM 933 O O . ILE A 1 111 ? 11.941 16.029 -24.645 1.00 83.81 111 ILE A O 1
ATOM 937 N N . SER A 1 112 ? 11.676 16.133 -26.876 1.00 84.12 112 SER A N 1
ATOM 938 C CA . SER A 1 112 ? 12.702 17.159 -27.093 1.00 84.12 112 SER A CA 1
ATOM 939 C C . SER A 1 112 ? 12.470 17.927 -28.393 1.00 84.12 112 SER A C 1
ATOM 941 O O . SER A 1 112 ? 11.922 17.393 -29.360 1.00 84.12 112 SER A O 1
ATOM 943 N N . LYS A 1 113 ? 12.942 19.179 -28.432 1.00 82.69 113 LYS A N 1
ATOM 944 C CA . LYS A 1 113 ? 13.056 19.964 -29.669 1.00 82.69 113 LYS A CA 1
ATOM 945 C C . LYS A 1 113 ? 14.104 19.389 -30.612 1.00 82.69 113 LYS A C 1
ATOM 947 O O . LYS A 1 113 ? 13.924 19.409 -31.825 1.00 82.69 113 LYS A O 1
ATOM 952 N N . ASP A 1 114 ? 15.166 18.818 -30.053 1.00 83.12 114 ASP A N 1
ATOM 953 C CA . ASP A 1 114 ? 16.285 18.282 -30.829 1.00 83.12 114 ASP A CA 1
ATOM 954 C C . ASP A 1 114 ? 15.864 17.087 -31.694 1.00 83.12 114 ASP A C 1
ATOM 956 O O . ASP A 1 114 ? 16.453 16.821 -32.740 1.00 83.12 114 ASP A O 1
ATOM 960 N N . PHE A 1 115 ? 14.793 16.394 -31.296 1.00 85.88 115 PHE A N 1
ATOM 961 C CA . PHE A 1 115 ? 14.219 15.292 -32.062 1.00 85.88 115 PHE A CA 1
ATOM 962 C C . PHE A 1 115 ? 13.506 15.753 -33.341 1.00 85.88 115 PHE A C 1
ATOM 964 O O . PHE A 1 115 ? 13.309 14.945 -34.244 1.00 85.88 115 PHE A O 1
ATOM 971 N N . TYR A 1 116 ? 13.121 17.029 -33.458 1.00 83.75 116 TYR A N 1
ATOM 972 C CA . TYR A 1 116 ? 12.306 17.517 -34.577 1.00 83.75 116 TYR A CA 1
ATOM 973 C C . TYR A 1 116 ? 13.004 17.355 -35.936 1.00 83.75 116 TYR A C 1
ATOM 975 O O . TYR A 1 116 ? 12.366 17.027 -36.943 1.00 83.75 116 TYR A O 1
ATOM 983 N N . ASN A 1 117 ? 14.329 17.515 -35.953 1.00 84.88 117 ASN A N 1
ATOM 984 C CA . ASN A 1 117 ? 15.149 17.386 -37.157 1.00 84.88 117 ASN A CA 1
ATOM 985 C C . ASN A 1 117 ? 15.534 15.936 -37.482 1.00 84.88 117 ASN A C 1
ATOM 987 O O . ASN A 1 117 ? 16.025 15.685 -38.582 1.00 84.88 117 ASN A O 1
ATOM 991 N N . LEU A 1 118 ? 15.286 14.989 -36.572 1.00 86.44 118 LEU A N 1
ATOM 992 C CA . LEU A 1 118 ? 15.538 13.575 -36.828 1.00 86.44 118 LEU A CA 1
ATOM 993 C C . LEU A 1 118 ? 14.531 13.022 -37.840 1.00 86.44 118 LEU A C 1
ATOM 995 O O . LEU A 1 118 ? 13.353 13.412 -37.888 1.00 86.44 118 LEU A O 1
ATOM 999 N N . LYS A 1 119 ? 15.001 12.082 -38.649 1.00 86.88 119 LYS A N 1
ATOM 1000 C CA . LYS A 1 119 ? 14.181 11.192 -39.462 1.00 86.88 119 LYS A CA 1
ATOM 1001 C C . LYS A 1 119 ? 14.031 9.843 -38.747 1.00 86.88 119 LYS A C 1
ATOM 1003 O O . LYS A 1 119 ? 14.885 9.494 -37.931 1.00 86.88 119 LYS A O 1
ATOM 1008 N N . PRO A 1 120 ? 12.977 9.062 -39.038 1.00 84.56 120 PRO A N 1
ATOM 1009 C CA . PRO A 1 120 ? 12.812 7.725 -38.466 1.00 84.56 120 PRO A CA 1
ATOM 1010 C C . PRO A 1 120 ? 14.059 6.836 -38.617 1.00 84.56 120 PRO A C 1
ATOM 1012 O O . PRO A 1 120 ? 14.388 6.080 -37.709 1.00 84.56 120 PRO A O 1
ATOM 1015 N N . GLU A 1 121 ? 14.793 6.955 -39.726 1.00 85.75 121 GLU A N 1
ATOM 1016 C CA . GLU A 1 121 ? 16.008 6.177 -39.987 1.00 85.75 121 GLU A CA 1
ATOM 1017 C C . GLU A 1 121 ? 17.152 6.505 -39.017 1.00 85.75 121 GLU A C 1
ATOM 1019 O O . GLU A 1 121 ? 17.948 5.622 -38.689 1.00 85.75 121 GLU A O 1
ATOM 1024 N N . ASP A 1 122 ? 17.212 7.741 -38.511 1.00 88.31 122 ASP A N 1
ATOM 1025 C CA . ASP A 1 122 ? 18.243 8.177 -37.566 1.00 88.31 122 ASP A CA 1
ATOM 1026 C C . ASP A 1 122 ? 18.105 7.457 -36.217 1.00 88.31 122 ASP A C 1
ATOM 1028 O O . ASP A 1 122 ? 19.100 7.255 -35.517 1.00 88.31 122 ASP A O 1
ATOM 1032 N N . LEU A 1 123 ? 16.898 6.976 -35.877 1.00 88.19 123 LEU A N 1
ATOM 1033 C CA . LEU A 1 123 ? 16.653 6.210 -34.652 1.00 88.19 123 LEU A CA 1
ATOM 1034 C C . LEU A 1 123 ? 17.453 4.907 -34.599 1.00 88.19 123 LEU A C 1
ATOM 1036 O O . LEU A 1 123 ? 17.715 4.422 -33.506 1.00 88.19 123 LEU A O 1
ATOM 1040 N N . LYS A 1 124 ? 17.923 4.364 -35.730 1.00 88.81 124 LYS A N 1
ATOM 1041 C CA . LYS A 1 124 ? 18.768 3.155 -35.742 1.00 88.81 124 LYS A CA 1
ATOM 1042 C C . LYS A 1 124 ? 20.105 3.337 -35.013 1.00 88.81 124 LYS A C 1
ATOM 1044 O O . LYS A 1 124 ? 20.746 2.350 -34.667 1.00 88.81 124 LYS A O 1
ATOM 1049 N N . GLN A 1 125 ? 20.531 4.577 -34.779 1.00 88.19 125 GLN A N 1
ATOM 1050 C CA . GLN A 1 125 ? 21.743 4.891 -34.014 1.00 88.19 125 GLN A CA 1
ATOM 1051 C C . GLN A 1 125 ? 21.499 4.908 -32.499 1.00 88.19 125 GLN A C 1
ATOM 1053 O O . GLN A 1 125 ? 22.446 4.995 -31.717 1.00 88.19 125 GLN A O 1
ATOM 1058 N N . PHE A 1 126 ? 20.236 4.837 -32.081 1.00 91.00 126 PHE A N 1
ATOM 1059 C CA . PHE A 1 126 ? 19.839 4.958 -30.692 1.00 91.00 126 PHE A CA 1
ATOM 1060 C C . PHE A 1 126 ? 19.704 3.586 -30.030 1.00 91.00 126 PHE A C 1
ATOM 1062 O O . PHE A 1 126 ? 19.498 2.553 -30.673 1.00 91.00 126 PHE A O 1
ATOM 1069 N N . TYR A 1 127 ? 19.765 3.587 -28.705 1.00 91.69 127 TYR A N 1
ATOM 1070 C CA . TYR A 1 127 ? 19.378 2.447 -27.886 1.00 91.69 127 TYR A CA 1
ATOM 1071 C C . TYR A 1 127 ? 18.581 2.911 -26.671 1.00 91.69 127 TYR A C 1
ATOM 1073 O O . TYR A 1 127 ? 18.864 3.951 -26.069 1.00 91.69 127 TYR A O 1
ATOM 1081 N N . LEU A 1 128 ? 17.568 2.123 -26.322 1.00 93.69 128 LEU A N 1
ATOM 1082 C CA . LEU A 1 128 ? 16.785 2.293 -25.108 1.00 93.69 128 LEU A CA 1
ATOM 1083 C C . LEU A 1 128 ? 17.360 1.369 -24.041 1.00 93.69 128 LEU A C 1
ATOM 1085 O O . LEU A 1 128 ? 17.350 0.154 -24.220 1.00 93.69 128 LEU A O 1
ATOM 1089 N N . SER A 1 129 ? 17.791 1.916 -22.912 1.00 93.62 129 SER A N 1
ATOM 1090 C CA . SER A 1 129 ? 18.091 1.121 -21.726 1.00 93.62 129 SER A CA 1
ATOM 1091 C C . SER A 1 129 ? 17.070 1.366 -20.623 1.00 93.62 129 SER A C 1
ATOM 1093 O O . SER A 1 129 ? 16.555 2.464 -20.458 1.00 93.62 129 SER A O 1
ATOM 1095 N N . LEU A 1 130 ? 16.728 0.327 -19.875 1.00 94.19 130 LEU A N 1
ATOM 1096 C CA . LEU A 1 130 ? 15.746 0.357 -18.801 1.00 94.19 130 LEU A CA 1
ATOM 1097 C C . LEU A 1 130 ? 16.423 -0.098 -17.517 1.00 94.19 130 LEU A C 1
ATOM 1099 O O . LEU A 1 130 ? 16.983 -1.192 -17.478 1.00 94.19 130 LEU A O 1
ATOM 1103 N N . ASN A 1 131 ? 16.329 0.718 -16.471 1.00 94.06 131 ASN A N 1
ATOM 1104 C CA . ASN A 1 131 ? 16.628 0.307 -15.104 1.00 94.06 131 ASN A CA 1
ATOM 1105 C C . ASN A 1 131 ? 15.308 0.121 -14.358 1.00 94.06 131 ASN A C 1
ATOM 1107 O O . ASN A 1 131 ? 14.614 1.096 -14.082 1.00 94.06 131 ASN A O 1
ATOM 1111 N N . ILE A 1 132 ? 14.951 -1.128 -14.071 1.00 95.19 132 ILE A N 1
ATOM 1112 C CA . ILE A 1 132 ? 13.718 -1.496 -13.376 1.00 95.19 132 ILE A CA 1
ATOM 1113 C C . ILE A 1 132 ? 14.052 -1.817 -11.929 1.00 95.19 132 ILE A C 1
ATOM 1115 O O . ILE A 1 132 ? 14.825 -2.735 -11.658 1.00 95.19 132 ILE A O 1
ATOM 1119 N N . LEU A 1 133 ? 13.449 -1.079 -11.009 1.00 95.75 133 LEU A N 1
ATOM 1120 C CA . LEU A 1 133 ? 13.609 -1.266 -9.580 1.00 95.75 133 LEU A CA 1
ATOM 1121 C C . LEU A 1 133 ? 12.417 -2.055 -9.040 1.00 95.75 133 LEU A C 1
ATOM 1123 O O . LEU A 1 133 ? 11.273 -1.615 -9.149 1.00 95.75 133 LEU A O 1
ATOM 1127 N N . TYR A 1 134 ? 12.675 -3.231 -8.477 1.00 96.25 134 TYR A N 1
ATOM 1128 C CA . TYR A 1 134 ? 11.616 -4.146 -8.059 1.00 96.25 134 TYR A CA 1
ATOM 1129 C C . TYR A 1 134 ? 12.042 -5.057 -6.912 1.00 96.25 134 TYR A C 1
ATOM 1131 O O . TYR A 1 134 ? 13.232 -5.235 -6.646 1.00 96.25 134 TYR A O 1
ATOM 1139 N N . TYR A 1 135 ? 11.069 -5.678 -6.256 1.00 96.69 135 TYR A N 1
ATOM 1140 C CA . TYR A 1 135 ? 11.310 -6.732 -5.277 1.00 96.69 135 TYR A CA 1
ATOM 1141 C C . TYR A 1 135 ? 10.225 -7.814 -5.337 1.00 96.69 135 TYR A C 1
ATOM 1143 O O . TYR A 1 135 ? 9.259 -7.733 -6.099 1.00 96.69 135 TYR A O 1
ATOM 1151 N N . ASP A 1 136 ? 10.445 -8.878 -4.574 1.00 95.25 136 ASP A N 1
ATOM 1152 C CA . ASP A 1 136 ? 9.519 -9.988 -4.373 1.00 95.25 136 ASP A CA 1
ATOM 1153 C C . ASP A 1 136 ? 9.753 -10.572 -2.969 1.00 95.25 136 ASP A C 1
ATOM 1155 O O . ASP A 1 136 ? 9.874 -9.832 -1.993 1.00 95.25 136 ASP A O 1
ATOM 1159 N N . LEU A 1 137 ? 9.877 -11.895 -2.831 1.00 94.38 137 LEU A N 1
ATOM 1160 C CA . LEU A 1 137 ? 10.332 -12.506 -1.580 1.00 94.38 137 LEU A CA 1
ATOM 1161 C C . LEU A 1 137 ? 11.731 -12.024 -1.180 1.00 94.38 137 LEU A C 1
ATOM 1163 O O . LEU A 1 137 ? 12.055 -11.917 0.005 1.00 94.38 137 LEU A O 1
ATOM 1167 N N . LYS A 1 138 ? 12.573 -11.712 -2.159 1.00 93.56 138 LYS A N 1
ATOM 1168 C CA . LYS A 1 138 ? 13.888 -11.133 -1.915 1.00 93.56 138 LYS A CA 1
ATOM 1169 C C . LYS A 1 138 ? 13.796 -9.601 -1.895 1.00 93.56 138 LYS A C 1
ATOM 1171 O O . LYS A 1 138 ? 12.895 -9.032 -2.509 1.00 93.56 138 LYS A O 1
ATOM 1176 N N . PRO A 1 139 ? 14.735 -8.930 -1.206 1.00 94.88 139 PRO A N 1
ATOM 1177 C CA . PRO A 1 139 ? 14.787 -7.471 -1.155 1.00 94.88 139 PRO A CA 1
ATOM 1178 C C . PRO A 1 139 ? 14.959 -6.828 -2.533 1.00 94.88 139 PRO A C 1
ATOM 1180 O O . PRO A 1 139 ? 15.229 -7.511 -3.523 1.00 94.88 139 PRO A O 1
ATOM 1183 N N . LEU A 1 140 ? 14.855 -5.501 -2.544 1.00 95.81 140 LEU A N 1
ATOM 1184 C CA . LEU A 1 140 ? 15.019 -4.625 -3.696 1.00 95.81 140 LEU A CA 1
ATOM 1185 C C . LEU A 1 140 ? 16.219 -4.997 -4.569 1.00 95.81 140 LEU A C 1
ATOM 1187 O O . LEU A 1 140 ? 17.342 -5.165 -4.091 1.00 95.81 140 LEU A O 1
ATOM 1191 N N . ARG A 1 141 ? 15.962 -5.092 -5.872 1.00 94.31 141 ARG A N 1
ATOM 1192 C CA . ARG A 1 141 ? 16.952 -5.327 -6.919 1.00 94.31 141 ARG A CA 1
ATOM 1193 C C . ARG A 1 141 ? 16.691 -4.408 -8.095 1.00 94.31 141 ARG A C 1
ATOM 1195 O O . ARG A 1 141 ? 15.556 -4.014 -8.361 1.00 94.31 141 ARG A O 1
ATOM 1202 N N . THR A 1 142 ? 17.752 -4.183 -8.854 1.00 95.12 142 THR A N 1
ATOM 1203 C CA . THR A 1 142 ? 17.678 -3.521 -10.150 1.00 95.12 142 THR A CA 1
ATOM 1204 C C . THR A 1 142 ? 17.823 -4.558 -11.255 1.00 95.12 142 THR A C 1
ATOM 1206 O O . THR A 1 142 ? 18.734 -5.386 -11.225 1.00 95.12 142 THR A O 1
ATOM 1209 N N . LEU A 1 143 ? 16.926 -4.517 -12.234 1.00 95.31 143 LEU A N 1
ATOM 1210 C CA . LEU A 1 143 ? 17.035 -5.243 -13.492 1.00 95.31 143 LEU A CA 1
ATOM 1211 C C . LEU A 1 143 ? 17.362 -4.245 -14.600 1.00 95.31 143 LEU A C 1
ATOM 1213 O O . LEU A 1 143 ? 16.619 -3.291 -14.819 1.00 95.31 143 LEU A O 1
ATOM 1217 N N . TYR A 1 144 ? 18.469 -4.485 -15.292 1.00 95.50 144 TYR A N 1
ATOM 1218 C CA . TYR A 1 144 ? 18.897 -3.683 -16.428 1.00 95.50 144 TYR A CA 1
ATOM 1219 C C . TYR A 1 144 ? 18.602 -4.412 -17.741 1.00 95.50 144 TYR A C 1
ATOM 1221 O O . TYR A 1 144 ? 18.888 -5.606 -17.870 1.00 95.50 144 TYR A O 1
ATOM 1229 N N . LYS A 1 145 ? 18.053 -3.699 -18.726 1.00 95.31 145 LYS A N 1
ATOM 1230 C CA . LYS A 1 145 ? 17.840 -4.221 -20.081 1.00 95.31 145 LYS A CA 1
ATOM 1231 C C . LYS A 1 145 ? 18.077 -3.143 -21.119 1.00 95.31 145 LYS A C 1
ATOM 1233 O O . LYS A 1 145 ? 17.546 -2.050 -20.992 1.00 95.31 145 LYS A O 1
ATOM 1238 N N . GLU A 1 146 ? 18.807 -3.487 -22.169 1.00 94.88 146 GLU A N 1
ATOM 1239 C CA . GLU A 1 146 ? 19.042 -2.620 -23.318 1.00 94.88 146 GLU A CA 1
ATOM 1240 C C . GLU A 1 146 ? 18.386 -3.189 -24.581 1.00 94.88 146 GLU A C 1
ATOM 1242 O O . GLU A 1 146 ? 18.329 -4.409 -24.774 1.00 94.88 146 GLU A O 1
ATOM 1247 N N . PHE A 1 147 ? 17.888 -2.291 -25.427 1.00 94.62 147 PHE A N 1
ATOM 1248 C CA . PHE A 1 147 ? 17.339 -2.558 -26.747 1.00 94.62 147 PHE A CA 1
ATOM 1249 C C . PHE A 1 147 ? 18.036 -1.657 -27.761 1.00 94.62 147 PHE A C 1
ATOM 1251 O O . PHE A 1 147 ? 17.926 -0.431 -27.682 1.00 94.62 147 PHE A O 1
ATOM 1258 N N . ASN A 1 148 ? 18.724 -2.259 -28.729 1.00 93.00 148 ASN A N 1
ATOM 1259 C CA . ASN A 1 148 ? 19.266 -1.515 -29.853 1.00 93.00 148 ASN A CA 1
ATOM 1260 C C . ASN A 1 148 ? 18.138 -1.229 -30.850 1.00 93.00 148 ASN A C 1
ATOM 1262 O O . ASN A 1 148 ? 17.451 -2.150 -31.292 1.00 93.00 148 ASN A O 1
ATOM 1266 N N . LEU A 1 149 ? 17.920 0.040 -31.195 1.00 91.81 149 LEU A N 1
ATOM 1267 C CA . LEU A 1 149 ? 16.796 0.398 -32.059 1.00 91.81 149 LEU A CA 1
ATOM 1268 C C . LEU A 1 149 ? 17.039 0.016 -33.525 1.00 91.81 149 LEU A C 1
ATOM 1270 O O . LEU A 1 149 ? 16.084 -0.049 -34.294 1.00 91.81 149 LEU A O 1
ATOM 1274 N N . LYS A 1 150 ? 18.281 -0.312 -33.915 1.00 88.75 150 LYS A N 1
ATOM 1275 C CA . LYS A 1 150 ? 18.587 -0.856 -35.248 1.00 88.75 150 LYS A CA 1
ATOM 1276 C C . LYS A 1 150 ? 17.870 -2.177 -35.540 1.00 88.75 150 LYS A C 1
ATOM 1278 O O . LYS A 1 150 ? 17.678 -2.501 -36.706 1.00 88.75 150 LYS A O 1
ATOM 1283 N N . ASP A 1 151 ? 17.490 -2.916 -34.495 1.00 87.50 151 ASP A N 1
ATOM 1284 C CA . ASP A 1 151 ? 16.850 -4.230 -34.595 1.00 87.50 151 ASP A CA 1
ATOM 1285 C C . ASP A 1 151 ? 15.334 -4.117 -34.874 1.00 87.50 151 ASP A C 1
ATOM 1287 O O . ASP A 1 151 ? 14.629 -5.125 -34.937 1.00 87.50 151 ASP A O 1
ATOM 1291 N N . PHE A 1 152 ? 14.815 -2.891 -35.023 1.00 86.62 152 PHE A N 1
ATOM 1292 C CA . PHE A 1 152 ? 13.399 -2.603 -35.228 1.00 86.62 152 PHE A CA 1
ATOM 1293 C C . PHE A 1 152 ? 13.177 -1.857 -36.545 1.00 86.62 152 PHE A C 1
ATOM 1295 O O . PHE A 1 152 ? 13.560 -0.700 -36.700 1.00 86.62 152 PHE A O 1
ATOM 1302 N N . ASP A 1 153 ? 12.481 -2.503 -37.480 1.00 80.94 153 ASP A N 1
ATOM 1303 C CA . ASP A 1 153 ? 12.208 -1.919 -38.800 1.00 80.94 153 ASP A CA 1
ATOM 1304 C C . ASP A 1 153 ? 10.941 -1.058 -38.844 1.00 80.94 153 ASP A C 1
ATOM 1306 O O . ASP A 1 153 ? 10.782 -0.221 -39.732 1.00 80.94 153 ASP A O 1
ATOM 1310 N N . LYS A 1 154 ? 10.017 -1.254 -37.897 1.00 87.88 154 LYS A N 1
ATOM 1311 C CA . LYS A 1 154 ? 8.718 -0.574 -37.894 1.00 87.88 154 LYS A CA 1
ATOM 1312 C C . LYS A 1 154 ? 8.654 0.509 -36.822 1.00 87.88 154 LYS A C 1
ATOM 1314 O O . LYS A 1 154 ? 8.612 0.204 -35.630 1.00 87.88 154 LYS A O 1
ATOM 1319 N N . ILE A 1 155 ? 8.546 1.757 -37.272 1.00 87.88 155 ILE A N 1
ATOM 1320 C CA . ILE A 1 155 ? 8.316 2.938 -36.436 1.00 87.88 155 ILE A CA 1
ATOM 1321 C C . ILE A 1 155 ? 6.901 3.450 -36.708 1.00 87.88 155 ILE A C 1
ATOM 1323 O O . ILE A 1 155 ? 6.499 3.622 -37.857 1.00 87.88 155 ILE A O 1
ATOM 1327 N N . TYR A 1 156 ? 6.131 3.648 -35.645 1.00 88.44 156 TYR A N 1
ATOM 1328 C CA . TYR A 1 156 ? 4.754 4.126 -35.709 1.00 88.44 156 TYR A CA 1
ATOM 1329 C C . TYR A 1 156 ? 4.721 5.652 -35.574 1.00 88.44 156 TYR A C 1
ATOM 1331 O O . TYR A 1 156 ? 5.462 6.214 -34.773 1.00 88.44 156 TYR A O 1
ATOM 1339 N N . THR A 1 157 ? 3.854 6.321 -36.329 1.00 84.75 157 THR A N 1
ATOM 1340 C CA . THR A 1 157 ? 3.752 7.794 -36.339 1.00 84.75 157 THR A CA 1
ATOM 1341 C C . THR A 1 157 ? 2.588 8.340 -35.520 1.00 84.75 157 THR A C 1
ATOM 1343 O O . THR A 1 157 ? 2.540 9.537 -35.258 1.00 84.75 157 THR A O 1
ATOM 1346 N N . ASP A 1 158 ? 1.678 7.470 -35.083 1.00 80.50 158 ASP A N 1
ATOM 1347 C CA . ASP A 1 158 ? 0.508 7.841 -34.290 1.00 80.50 158 ASP A CA 1
ATOM 1348 C C . ASP A 1 158 ? 0.700 7.435 -32.828 1.00 80.50 158 ASP A C 1
ATOM 1350 O O . ASP A 1 158 ? 1.119 6.310 -32.528 1.00 80.50 158 ASP A O 1
ATOM 1354 N N . LEU A 1 159 ? 0.378 8.346 -31.907 1.00 71.88 159 LEU A N 1
ATOM 1355 C CA . LEU A 1 159 ? 0.435 8.059 -30.478 1.00 71.88 159 LEU A CA 1
ATOM 1356 C C . LEU A 1 159 ? -0.740 7.141 -30.104 1.00 71.88 159 LEU A C 1
ATOM 1358 O O . LEU A 1 159 ? -1.862 7.391 -30.553 1.00 71.88 159 LEU A O 1
ATOM 1362 N N . PRO A 1 160 ? -0.536 6.115 -29.258 1.00 74.94 160 PRO A N 1
ATOM 1363 C CA . PRO A 1 160 ? -1.640 5.376 -28.661 1.00 74.94 160 PRO A CA 1
ATOM 1364 C C . PRO A 1 160 ? -2.693 6.320 -28.068 1.00 74.94 160 PRO A C 1
ATOM 1366 O O . PRO A 1 160 ? -2.352 7.277 -27.369 1.00 74.94 160 PRO A O 1
ATOM 1369 N N . ILE A 1 161 ? -3.973 6.035 -28.325 1.00 73.56 161 ILE A N 1
ATOM 1370 C CA . ILE A 1 161 ? -5.105 6.857 -27.859 1.00 73.56 161 ILE A CA 1
ATOM 1371 C C . ILE A 1 161 ? -5.060 7.029 -26.333 1.00 73.56 161 ILE A C 1
ATOM 1373 O O . ILE A 1 161 ? -5.380 8.104 -25.827 1.00 73.56 161 ILE A O 1
ATOM 1377 N N . GLU A 1 162 ? -4.596 6.010 -25.599 1.00 69.06 162 GLU A N 1
ATOM 1378 C CA . GLU A 1 162 ? -4.465 6.063 -24.138 1.00 69.06 162 GLU A CA 1
ATOM 1379 C C . GLU A 1 162 ? -3.508 7.172 -23.664 1.00 69.06 162 GLU A C 1
ATOM 1381 O O . GLU A 1 162 ? -3.685 7.721 -22.579 1.00 69.06 162 GLU A O 1
ATOM 1386 N N . LEU A 1 163 ? -2.519 7.536 -24.485 1.00 69.50 163 LEU A N 1
ATOM 1387 C CA . LEU A 1 163 ? -1.509 8.546 -24.173 1.00 69.50 163 LEU A CA 1
ATOM 1388 C C . LEU A 1 163 ? -1.893 9.952 -24.644 1.00 69.50 163 LEU A C 1
ATOM 1390 O O . LEU A 1 163 ? -1.383 10.930 -24.102 1.00 69.50 163 LEU A O 1
ATOM 1394 N N . ALA A 1 164 ? -2.810 10.078 -25.607 1.00 66.69 164 ALA A N 1
ATOM 1395 C CA . ALA A 1 164 ? -3.284 11.379 -26.086 1.00 66.69 164 ALA A CA 1
ATOM 1396 C C . ALA A 1 164 ? -3.934 12.207 -24.959 1.00 66.69 164 ALA A C 1
ATOM 1398 O O . ALA A 1 164 ? -3.825 13.432 -24.928 1.00 66.69 164 ALA A O 1
ATOM 1399 N N . ASN A 1 165 ? -4.553 11.534 -23.985 1.00 61.72 165 ASN A N 1
ATOM 1400 C CA . ASN A 1 165 ? -5.189 12.174 -22.834 1.00 61.72 165 ASN A CA 1
ATOM 1401 C C . ASN A 1 165 ? -4.195 12.633 -21.753 1.00 61.72 165 ASN A C 1
ATOM 1403 O O . ASN A 1 165 ? -4.503 13.577 -21.024 1.00 61.72 165 ASN A O 1
ATOM 1407 N N . LEU A 1 166 ? -3.001 12.032 -21.670 1.00 60.16 166 LEU A N 1
ATOM 1408 C CA . LEU A 1 166 ? -1.979 12.403 -20.680 1.00 60.16 166 LEU A CA 1
ATOM 1409 C C . LEU A 1 166 ? -1.554 13.864 -20.828 1.00 60.16 166 LEU A C 1
ATOM 1411 O O . LEU A 1 166 ? -1.444 14.584 -19.838 1.00 60.16 166 LEU A O 1
ATOM 1415 N N . PHE A 1 167 ? -1.388 14.326 -22.066 1.00 59.81 167 PHE A N 1
ATOM 1416 C CA . PHE A 1 167 ? -0.991 15.704 -22.351 1.00 59.81 167 PHE A CA 1
ATOM 1417 C C . PHE A 1 167 ? -2.077 16.732 -21.998 1.00 59.81 167 PHE A C 1
ATOM 1419 O O . PHE A 1 167 ? -1.758 17.876 -21.684 1.00 59.81 167 PHE A O 1
ATOM 1426 N N . ASN A 1 168 ? -3.347 16.315 -21.958 1.00 55.53 168 ASN A N 1
ATOM 1427 C CA . ASN A 1 168 ? -4.480 17.185 -21.635 1.00 55.53 168 ASN A CA 1
ATOM 1428 C C . ASN A 1 168 ? -4.760 17.293 -20.123 1.00 55.53 168 ASN A C 1
ATOM 1430 O O . ASN A 1 168 ? -5.382 18.261 -19.685 1.00 55.53 168 ASN A O 1
ATOM 1434 N N . HIS A 1 169 ? -4.335 16.313 -19.315 1.00 50.56 169 HIS A N 1
ATOM 1435 C CA . HIS A 1 169 ? -4.746 16.188 -17.909 1.00 50.56 169 HIS A CA 1
ATOM 1436 C C . HIS A 1 169 ? -3.774 16.769 -16.871 1.00 50.56 169 HIS A C 1
ATOM 1438 O O . HIS A 1 169 ? -4.177 16.958 -15.722 1.00 50.56 169 HIS A O 1
ATOM 1444 N N . LEU A 1 170 ? -2.548 17.135 -17.256 1.00 48.62 170 LEU A N 1
ATOM 1445 C CA . LEU A 1 170 ? -1.506 17.634 -16.340 1.00 48.62 170 LEU A CA 1
ATOM 1446 C C . LEU A 1 170 ? -1.789 19.020 -15.710 1.00 48.62 170 LEU A C 1
ATOM 1448 O O . LEU A 1 170 ? -0.958 19.537 -14.968 1.00 48.62 170 LEU A O 1
ATOM 1452 N N . THR A 1 171 ? -2.948 19.637 -15.966 1.00 42.88 171 THR A N 1
ATOM 1453 C CA . THR A 1 171 ? -3.248 21.032 -15.585 1.00 42.88 171 THR A CA 1
ATOM 1454 C C . THR A 1 171 ? -4.410 21.223 -14.606 1.00 42.88 171 THR A C 1
ATOM 1456 O O . THR A 1 171 ? -4.687 22.360 -14.221 1.00 42.88 171 THR A O 1
ATOM 1459 N N . LYS A 1 172 ? -5.096 20.169 -14.140 1.00 45.66 172 LYS A N 1
ATOM 1460 C CA . LYS A 1 172 ? -6.237 20.341 -13.217 1.00 45.66 172 LYS A CA 1
ATOM 1461 C C . LYS A 1 172 ? -5.845 20.182 -11.748 1.00 45.66 172 LYS A C 1
ATOM 1463 O O . LYS A 1 172 ? -5.613 19.078 -11.265 1.00 45.66 172 LYS A O 1
ATOM 1468 N N . LYS A 1 173 ? -5.858 21.303 -11.022 1.00 43.94 173 LYS A N 1
ATOM 1469 C CA . LYS A 1 173 ? -5.814 21.343 -9.555 1.00 43.94 173 LYS A CA 1
ATOM 1470 C C . LYS A 1 173 ? -7.088 20.680 -9.009 1.00 43.94 173 LYS A C 1
ATOM 1472 O O . LYS A 1 173 ? -8.189 21.043 -9.416 1.00 43.94 173 LYS A O 1
ATOM 1477 N N . GLN A 1 174 ? -6.940 19.678 -8.147 1.00 56.56 174 GLN A N 1
ATOM 1478 C CA . GLN A 1 174 ? -8.074 18.964 -7.555 1.00 56.56 174 GLN A CA 1
ATOM 1479 C C . GLN A 1 174 ? -8.627 19.762 -6.367 1.00 56.56 174 GLN A C 1
ATOM 1481 O O . GLN A 1 174 ? -7.918 19.997 -5.391 1.00 56.56 174 GLN A O 1
ATOM 1486 N N . GLU A 1 175 ? -9.884 20.193 -6.469 1.00 59.94 175 GLU A N 1
ATOM 1487 C CA . GLU A 1 175 ? -10.648 20.788 -5.367 1.00 59.94 175 GLU A CA 1
ATOM 1488 C C . GLU A 1 175 ? -11.414 19.715 -4.585 1.00 59.94 175 GLU A C 1
ATOM 1490 O O . GLU A 1 175 ? -11.654 18.611 -5.083 1.00 59.94 175 GLU A O 1
ATOM 1495 N N . VAL A 1 176 ? -11.811 20.056 -3.357 1.00 64.31 176 VAL A N 1
ATOM 1496 C CA . VAL A 1 176 ? -12.660 19.207 -2.515 1.00 64.31 176 VAL A CA 1
ATOM 1497 C C . VAL A 1 176 ? -14.037 19.077 -3.162 1.00 64.31 176 VAL A C 1
ATOM 1499 O O . VAL A 1 176 ? -14.686 20.077 -3.460 1.00 64.31 176 VAL A O 1
ATOM 1502 N N . GLN A 1 177 ? -14.494 17.845 -3.385 1.00 82.31 177 GLN A N 1
ATOM 1503 C CA . GLN A 1 177 ? -15.793 17.566 -4.007 1.00 82.31 177 GLN A CA 1
ATOM 1504 C C . GLN A 1 177 ? -16.529 16.482 -3.227 1.00 82.31 177 GLN A C 1
ATOM 1506 O O . GLN A 1 177 ? -15.918 15.521 -2.773 1.00 82.31 177 GLN A O 1
ATOM 1511 N N . ILE A 1 178 ? -17.852 16.593 -3.108 1.00 81.62 178 ILE A N 1
ATOM 1512 C CA . ILE A 1 178 ? -18.672 15.498 -2.583 1.00 81.62 178 ILE A CA 1
ATOM 1513 C C . ILE A 1 178 ? -19.203 14.652 -3.729 1.00 81.62 178 ILE A C 1
ATOM 1515 O O . ILE A 1 178 ? -19.892 15.145 -4.621 1.00 81.62 178 ILE A O 1
ATOM 1519 N N . ILE A 1 179 ? -18.945 13.352 -3.645 1.00 84.56 179 ILE A N 1
ATOM 1520 C CA . ILE A 1 179 ? -19.510 12.344 -4.532 1.00 84.56 179 ILE A CA 1
ATOM 1521 C C . ILE A 1 179 ? -20.642 11.646 -3.781 1.00 84.56 179 ILE A C 1
ATOM 1523 O O . ILE A 1 179 ? -20.431 11.007 -2.751 1.00 84.56 179 ILE A O 1
ATOM 1527 N N . ASN A 1 180 ? -21.865 11.772 -4.295 1.00 84.94 180 ASN A N 1
ATOM 1528 C CA . ASN A 1 180 ? -23.013 11.051 -3.759 1.00 84.94 180 ASN A CA 1
ATOM 1529 C C . ASN A 1 180 ? -22.982 9.598 -4.258 1.00 84.94 180 ASN A C 1
ATOM 1531 O O . ASN A 1 180 ? -23.208 9.357 -5.442 1.00 84.94 180 ASN A O 1
ATOM 1535 N N . LYS A 1 181 ? -22.720 8.649 -3.353 1.00 85.44 181 LYS A N 1
ATOM 1536 C CA . LYS A 1 181 ? -22.767 7.200 -3.617 1.00 85.44 181 LYS A CA 1
AT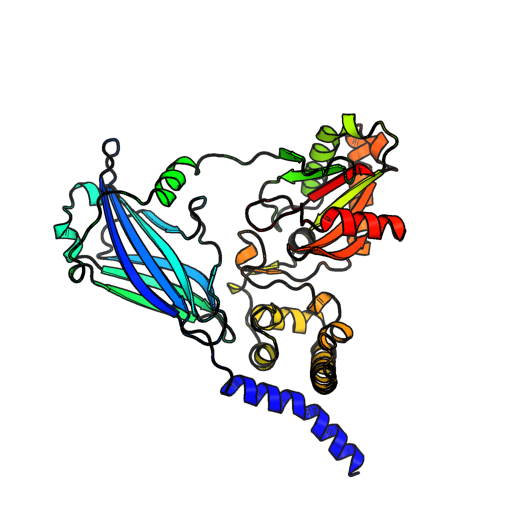OM 1537 C C . LYS A 1 181 ? -23.931 6.526 -2.876 1.00 85.44 181 LYS A C 1
ATOM 1539 O O . LYS A 1 181 ? -23.868 5.342 -2.564 1.00 85.44 181 LYS A O 1
ATOM 1544 N N . SER A 1 182 ? -24.980 7.285 -2.558 1.00 78.50 182 SER A N 1
ATOM 1545 C CA . SER A 1 182 ? -26.154 6.762 -1.855 1.00 78.50 182 SER A CA 1
ATOM 1546 C C . SER A 1 182 ? -26.851 5.681 -2.680 1.00 78.50 182 SER A C 1
ATOM 1548 O O . SER A 1 182 ? -27.132 5.879 -3.864 1.00 78.50 182 SER A O 1
ATOM 1550 N N . VAL A 1 183 ? -27.193 4.573 -2.029 1.00 74.62 183 VAL A N 1
ATOM 1551 C CA . VAL A 1 183 ? -28.100 3.563 -2.581 1.00 74.62 183 VAL A CA 1
ATOM 1552 C C . VAL A 1 183 ? -29.500 3.959 -2.132 1.00 74.62 183 VAL A C 1
ATOM 1554 O O . VAL A 1 183 ? -29.767 4.030 -0.929 1.00 74.62 183 VAL A O 1
ATOM 1557 N N . LYS A 1 184 ? -30.363 4.315 -3.095 1.00 56.03 184 LYS A N 1
ATOM 1558 C CA . LYS A 1 184 ? -31.732 4.777 -2.817 1.00 56.03 184 LYS A CA 1
ATOM 1559 C C . LYS A 1 184 ? -32.424 3.794 -1.869 1.00 56.03 184 LYS A C 1
ATOM 1561 O O . LYS A 1 184 ? -32.361 2.596 -2.098 1.00 56.03 184 LYS A O 1
ATOM 1566 N N . GLU A 1 185 ? -33.068 4.343 -0.839 1.00 62.62 185 GLU A N 1
ATOM 1567 C CA . GLU A 1 185 ? -33.863 3.629 0.178 1.00 62.62 185 GLU A CA 1
ATOM 1568 C C . GLU A 1 185 ? -33.071 2.829 1.231 1.00 62.62 185 GLU A C 1
ATOM 1570 O O . GLU A 1 185 ? -33.664 2.433 2.230 1.00 62.62 185 GLU A O 1
ATOM 1575 N N . GLU A 1 186 ? -31.746 2.687 1.097 1.00 69.44 186 GLU A N 1
ATOM 1576 C CA . GLU A 1 186 ? -30.932 1.869 2.013 1.00 69.44 186 GLU A CA 1
ATOM 1577 C C . GLU A 1 186 ? -29.893 2.689 2.801 1.00 69.44 186 GLU A C 1
ATOM 1579 O O . GLU A 1 186 ? -29.875 2.652 4.032 1.00 69.44 186 GLU A O 1
ATOM 1584 N N . PHE A 1 187 ? -29.063 3.492 2.118 1.00 80.75 187 PHE A N 1
ATOM 1585 C CA . PHE A 1 187 ? -27.972 4.240 2.758 1.00 80.75 187 PHE A CA 1
ATOM 1586 C C . PHE A 1 187 ? -27.748 5.615 2.120 1.00 80.75 187 PHE A C 1
ATOM 1588 O O . PHE A 1 187 ? -27.614 5.741 0.902 1.00 80.75 187 PHE A O 1
ATOM 1595 N N . ASN A 1 188 ? -27.618 6.652 2.954 1.00 88.44 188 ASN A N 1
ATOM 1596 C CA . ASN A 1 188 ? -27.243 8.002 2.526 1.00 88.44 188 ASN A CA 1
ATOM 1597 C C . ASN A 1 188 ? -25.727 8.192 2.675 1.00 88.44 188 ASN A C 1
ATOM 1599 O O . ASN A 1 188 ? -25.252 8.459 3.780 1.00 88.44 188 ASN A O 1
ATOM 1603 N N . ILE A 1 189 ? -24.981 8.052 1.576 1.00 89.38 189 ILE A N 1
ATOM 1604 C CA . ILE A 1 189 ? -23.512 7.975 1.566 1.00 89.38 189 ILE A CA 1
ATOM 1605 C C . ILE A 1 189 ? -22.922 9.111 0.728 1.00 89.38 189 ILE A C 1
ATOM 1607 O O . ILE A 1 189 ? -23.188 9.232 -0.473 1.00 89.38 189 ILE A O 1
ATOM 1611 N N . TYR A 1 190 ? -22.068 9.914 1.362 1.00 91.88 190 TYR A N 1
ATOM 1612 C CA . TYR A 1 190 ? -21.368 11.038 0.746 1.00 91.88 190 TYR A CA 1
ATOM 1613 C C . TYR A 1 190 ? -19.861 10.872 0.908 1.00 91.88 190 TYR A C 1
ATOM 1615 O O . TYR A 1 190 ? -19.326 10.988 2.007 1.00 91.88 190 TYR A O 1
ATOM 1623 N N . CYS A 1 191 ? -19.171 10.604 -0.193 1.00 90.94 191 CYS A N 1
ATOM 1624 C CA . CYS A 1 191 ? -17.723 10.449 -0.219 1.00 90.94 191 CYS A CA 1
ATOM 1625 C C . CYS A 1 191 ? -17.071 11.811 -0.439 1.00 90.94 191 CYS A C 1
ATOM 1627 O O . CYS A 1 191 ? -17.381 12.492 -1.419 1.00 90.94 191 CYS A O 1
ATOM 1629 N N . LEU A 1 192 ? -16.166 12.203 0.453 1.00 89.25 192 LEU A N 1
ATOM 1630 C CA . LEU A 1 192 ? -15.415 13.439 0.316 1.00 89.25 192 LEU A CA 1
ATOM 1631 C C . LEU A 1 192 ? -14.162 13.165 -0.511 1.00 89.25 192 LEU A C 1
ATOM 1633 O O . LEU A 1 192 ? -13.245 12.492 -0.046 1.00 89.25 192 LEU A O 1
ATOM 1637 N N . LYS A 1 193 ? -14.133 13.674 -1.741 1.00 87.31 193 LYS A N 1
ATOM 1638 C CA . LYS A 1 193 ? -12.944 13.659 -2.584 1.00 87.31 193 LYS A CA 1
ATOM 1639 C C . LYS A 1 193 ? -11.994 14.741 -2.100 1.00 87.31 193 LYS A C 1
ATOM 1641 O O . LYS A 1 193 ? -12.379 15.909 -2.047 1.00 87.31 193 LYS A O 1
ATOM 1646 N N . THR A 1 194 ? -10.774 14.357 -1.753 1.00 82.75 194 THR A N 1
ATOM 1647 C CA . THR A 1 194 ? -9.765 15.260 -1.194 1.00 82.75 194 THR A CA 1
ATOM 1648 C C . THR A 1 194 ? -8.539 15.325 -2.103 1.00 82.75 194 THR A C 1
ATOM 1650 O O . THR A 1 194 ? -8.282 14.393 -2.865 1.00 82.75 194 THR A O 1
ATOM 1653 N N . PRO A 1 195 ? -7.713 16.379 -2.001 1.00 81.12 195 PRO A N 1
ATOM 1654 C CA . PRO A 1 195 ? -6.313 16.275 -2.398 1.00 81.12 195 PRO A CA 1
ATOM 1655 C C . PRO A 1 195 ? -5.630 15.097 -1.682 1.00 81.12 195 PRO A C 1
ATOM 1657 O O . PRO A 1 195 ? -6.128 14.601 -0.666 1.00 81.12 195 PRO A O 1
ATOM 1660 N N . ILE A 1 196 ? -4.473 14.660 -2.185 1.00 80.75 196 ILE A N 1
ATOM 1661 C CA . ILE A 1 196 ? -3.672 13.626 -1.514 1.00 80.75 196 ILE A CA 1
ATOM 1662 C C . ILE A 1 196 ? -3.253 14.152 -0.138 1.00 80.75 196 ILE A C 1
ATOM 1664 O O . ILE A 1 196 ? -2.523 15.140 -0.046 1.00 80.75 196 ILE A O 1
ATOM 1668 N N . ILE A 1 197 ? -3.718 13.483 0.917 1.00 80.38 197 ILE A N 1
ATOM 1669 C CA . ILE A 1 197 ? -3.336 13.781 2.297 1.00 80.38 197 ILE A CA 1
ATOM 1670 C C . ILE A 1 197 ? -2.026 13.050 2.600 1.00 80.38 197 ILE A C 1
ATOM 1672 O O . ILE A 1 197 ? -1.845 11.879 2.270 1.00 80.38 197 ILE A O 1
ATOM 1676 N N . THR A 1 198 ? -1.099 13.762 3.221 1.00 81.44 198 THR A N 1
ATOM 1677 C CA . THR A 1 198 ? 0.263 13.333 3.525 1.00 81.44 198 THR A CA 1
ATOM 1678 C C . THR A 1 198 ? 0.547 13.421 5.023 1.00 81.44 198 THR A C 1
ATOM 1680 O O . THR A 1 198 ? -0.186 14.027 5.792 1.00 81.44 198 THR A O 1
ATOM 1683 N N . HIS A 1 199 ? 1.671 12.858 5.446 1.00 72.12 199 HIS A N 1
ATOM 1684 C CA . HIS A 1 199 ? 2.176 12.872 6.820 1.00 72.12 199 HIS A CA 1
ATOM 1685 C C . HIS A 1 199 ? 2.652 14.259 7.294 1.00 72.12 199 HIS A C 1
ATOM 1687 O O . HIS A 1 199 ? 3.010 14.426 8.463 1.00 72.12 199 HIS A O 1
ATOM 1693 N N . PHE A 1 200 ? 2.712 15.237 6.383 1.00 65.94 200 PHE A N 1
ATOM 1694 C CA . PHE A 1 200 ? 2.898 16.648 6.718 1.00 65.94 200 PHE A CA 1
ATOM 1695 C C . PHE A 1 200 ? 1.584 17.314 7.113 1.00 65.94 200 PHE A C 1
ATOM 1697 O O . PHE A 1 200 ? 1.612 18.326 7.812 1.00 65.94 200 PHE A O 1
ATOM 1704 N N . ASN A 1 201 ? 0.457 16.742 6.687 1.00 77.19 201 ASN A N 1
ATOM 1705 C CA . ASN A 1 201 ? -0.847 17.227 7.078 1.00 77.19 201 ASN A CA 1
ATOM 1706 C C . ASN A 1 201 ? -1.121 16.845 8.536 1.00 77.19 201 ASN A C 1
ATOM 1708 O O . ASN A 1 201 ? -0.776 15.751 8.991 1.00 77.19 201 ASN A O 1
ATOM 1712 N N . ASN A 1 202 ? -1.711 17.772 9.283 1.00 76.94 202 ASN A N 1
ATOM 1713 C CA . ASN A 1 202 ? -2.049 17.571 10.689 1.00 76.94 202 ASN A CA 1
ATOM 1714 C C . ASN A 1 202 ? -3.549 17.271 10.850 1.00 76.94 202 ASN A C 1
ATOM 1716 O O . ASN A 1 202 ? -4.329 17.355 9.899 1.00 76.94 202 ASN A O 1
ATOM 1720 N N . ASP A 1 203 ? -3.972 16.948 12.075 1.00 84.31 203 ASP A N 1
ATOM 1721 C CA . ASP A 1 203 ? -5.392 16.703 12.353 1.00 84.31 203 ASP A CA 1
ATOM 1722 C C . ASP A 1 203 ? -6.283 17.896 11.968 1.00 84.31 203 ASP A C 1
ATOM 1724 O O . ASP A 1 203 ? -7.448 17.696 11.641 1.00 84.31 203 ASP A O 1
ATOM 1728 N N . GLU A 1 204 ? -5.774 19.133 12.022 1.00 86.06 204 GLU A N 1
ATOM 1729 C CA . GLU A 1 204 ? -6.569 20.330 11.725 1.00 86.06 204 GLU A CA 1
ATOM 1730 C C . GLU A 1 204 ? -6.958 20.406 10.253 1.00 86.06 204 GLU A C 1
ATOM 1732 O O . GLU A 1 204 ? -8.102 20.725 9.945 1.00 86.06 204 GLU A O 1
ATOM 1737 N N . GLU A 1 205 ? -6.053 20.071 9.337 1.00 86.56 205 GLU A N 1
ATOM 1738 C CA . GLU A 1 205 ? -6.384 20.032 7.912 1.00 86.56 205 GLU A CA 1
ATOM 1739 C C . GLU A 1 205 ? -7.427 18.955 7.611 1.00 86.56 205 GLU A C 1
ATOM 1741 O O . GLU A 1 205 ? -8.377 19.212 6.871 1.00 86.56 205 GLU A O 1
ATOM 1746 N N . LEU A 1 206 ? -7.319 17.783 8.248 1.00 89.94 206 LEU A N 1
ATOM 1747 C CA . LEU A 1 206 ? -8.338 16.741 8.136 1.00 89.94 206 LEU A CA 1
ATOM 1748 C C . LEU A 1 206 ? -9.693 17.207 8.696 1.00 89.94 206 LEU A C 1
ATOM 1750 O O . LEU A 1 206 ? -10.736 16.972 8.083 1.00 89.94 206 LEU A O 1
ATOM 1754 N N . ILE A 1 207 ? -9.690 17.898 9.838 1.00 92.62 207 ILE A N 1
ATOM 1755 C CA . ILE A 1 207 ? -10.896 18.488 10.431 1.00 92.62 207 ILE A CA 1
ATOM 1756 C C . ILE A 1 207 ? -11.516 19.521 9.489 1.00 92.62 207 ILE A C 1
ATOM 1758 O O . ILE A 1 207 ? -12.728 19.499 9.283 1.00 92.62 207 ILE A O 1
ATOM 1762 N N . ASN A 1 208 ? -10.706 20.390 8.885 1.00 90.88 208 ASN A N 1
ATOM 1763 C CA . ASN A 1 208 ? -11.185 21.406 7.952 1.00 90.88 208 ASN A CA 1
ATOM 1764 C C . ASN A 1 208 ? -11.853 20.764 6.728 1.00 90.88 208 ASN A C 1
ATOM 1766 O O . ASN A 1 208 ? -12.938 21.189 6.340 1.00 90.88 208 ASN A O 1
ATOM 1770 N N . LEU A 1 209 ? -11.274 19.691 6.177 1.00 90.81 209 LEU A N 1
ATOM 1771 C CA . LEU A 1 209 ? -11.892 18.922 5.090 1.00 90.81 209 LEU A CA 1
ATOM 1772 C C . LEU A 1 209 ? -13.259 18.357 5.499 1.00 90.81 209 LEU A C 1
ATOM 1774 O O . LEU A 1 209 ? -14.237 18.500 4.765 1.00 90.81 209 LEU A O 1
ATOM 1778 N N . ILE A 1 210 ? -13.351 17.757 6.688 1.00 92.88 210 ILE A N 1
ATOM 1779 C CA . ILE A 1 210 ? -14.614 17.225 7.217 1.00 92.88 210 ILE A CA 1
ATOM 1780 C C . ILE A 1 210 ? -15.646 18.340 7.410 1.00 92.88 210 ILE A C 1
ATOM 1782 O O . ILE A 1 210 ? -16.811 18.147 7.071 1.00 92.88 210 ILE A O 1
ATOM 1786 N N . ILE A 1 211 ? -15.240 19.506 7.915 1.00 92.44 211 ILE A N 1
ATOM 1787 C CA . ILE A 1 211 ? -16.121 20.667 8.095 1.00 92.44 211 ILE A CA 1
ATOM 1788 C C . ILE A 1 211 ? -16.684 21.141 6.757 1.00 92.44 211 ILE A C 1
ATOM 1790 O O . ILE A 1 211 ? -17.893 21.342 6.655 1.00 92.44 211 ILE A O 1
ATOM 1794 N N . GLU A 1 212 ? -15.848 21.265 5.725 1.00 90.75 212 GLU A N 1
ATOM 1795 C CA . GLU A 1 212 ? -16.315 21.592 4.373 1.00 90.75 212 GLU A CA 1
ATOM 1796 C C . GLU A 1 212 ? -17.297 20.533 3.854 1.00 90.75 212 GLU A C 1
ATOM 1798 O O . GLU A 1 212 ? -18.368 20.865 3.342 1.00 90.75 212 GLU A O 1
ATOM 1803 N N . GLY A 1 213 ? -17.006 19.251 4.089 1.00 89.94 213 GLY A N 1
ATOM 1804 C CA . GLY A 1 213 ? -17.923 18.162 3.767 1.00 89.94 213 GLY A CA 1
ATOM 1805 C C . GLY A 1 213 ? -19.282 18.280 4.475 1.00 89.94 213 GLY A C 1
ATOM 1806 O O . GLY A 1 213 ? -20.334 18.136 3.850 1.00 89.94 213 GLY A O 1
ATOM 1807 N N . LEU A 1 214 ? -19.279 18.592 5.773 1.00 91.00 214 LEU A N 1
ATOM 1808 C CA . LEU A 1 214 ? -20.489 18.766 6.582 1.00 91.00 214 LEU A CA 1
ATOM 1809 C C . LEU A 1 214 ? -21.320 19.976 6.136 1.00 91.00 214 LEU A C 1
ATOM 1811 O O . LEU A 1 214 ? -22.546 19.871 6.081 1.00 91.00 214 LEU A O 1
ATOM 1815 N N . LYS A 1 215 ? -20.680 21.093 5.759 1.00 89.81 215 LYS A N 1
ATOM 1816 C CA . LYS A 1 215 ? -21.368 22.267 5.189 1.00 89.81 215 LYS A CA 1
ATOM 1817 C C . LYS A 1 215 ? -22.153 21.888 3.932 1.00 89.81 215 LYS A C 1
ATOM 1819 O O . LYS A 1 215 ? -23.315 22.261 3.805 1.00 89.81 215 LYS A O 1
ATOM 1824 N N . LEU A 1 216 ? -21.552 21.091 3.049 1.00 88.44 216 LEU A N 1
ATOM 1825 C CA . LEU A 1 216 ? -22.158 20.664 1.784 1.00 88.44 216 LEU A CA 1
ATOM 1826 C C . LEU A 1 216 ? -23.329 19.676 1.949 1.00 88.44 216 LEU A C 1
ATOM 1828 O O . LEU A 1 216 ? -24.159 19.558 1.047 1.00 88.44 216 LEU A O 1
ATOM 1832 N N . ILE A 1 217 ? -23.421 18.961 3.077 1.00 87.50 217 ILE A N 1
ATOM 1833 C CA . ILE A 1 217 ? -24.539 18.041 3.366 1.00 87.50 217 ILE A CA 1
ATOM 1834 C C . ILE A 1 217 ? -25.520 18.576 4.413 1.00 87.50 217 ILE A C 1
ATOM 1836 O O . ILE A 1 217 ? -26.456 17.863 4.779 1.00 87.50 217 ILE A O 1
ATOM 1840 N N . ARG A 1 218 ? -25.338 19.813 4.893 1.00 84.75 218 ARG A N 1
ATOM 1841 C CA . ARG A 1 218 ? -26.124 20.394 5.992 1.00 84.75 218 ARG A CA 1
ATOM 1842 C C . ARG A 1 218 ? -27.628 20.348 5.744 1.00 84.75 218 ARG A C 1
ATOM 1844 O O . ARG A 1 218 ? -28.382 19.936 6.620 1.00 84.75 218 ARG A O 1
ATOM 1851 N N . ASP A 1 219 ? -28.053 20.676 4.531 1.00 82.69 219 ASP A N 1
ATOM 1852 C CA . ASP A 1 219 ? -29.475 20.726 4.171 1.00 82.69 219 ASP A CA 1
ATOM 1853 C C . ASP A 1 219 ? -30.119 19.327 4.091 1.00 82.69 219 ASP A C 1
ATOM 1855 O O . ASP A 1 219 ? -31.329 19.196 3.940 1.00 82.69 219 ASP A O 1
ATOM 1859 N N . LYS A 1 220 ? -29.320 18.256 4.206 1.00 80.56 220 LYS A N 1
ATOM 1860 C CA . LYS A 1 220 ? -29.771 16.858 4.118 1.00 80.56 220 LYS A CA 1
ATOM 1861 C C . LYS A 1 220 ? -29.981 16.196 5.479 1.00 80.56 220 LYS A C 1
ATOM 1863 O O . LYS A 1 220 ? -30.582 15.120 5.547 1.00 80.56 220 LYS A O 1
ATOM 1868 N N . THR A 1 221 ? -29.468 16.790 6.558 1.00 73.94 221 THR A N 1
ATOM 1869 C CA . THR A 1 221 ? -29.481 16.184 7.900 1.00 73.94 221 THR A CA 1
ATOM 1870 C C . THR A 1 221 ? -30.645 16.664 8.770 1.00 73.94 221 THR A C 1
ATOM 1872 O O . THR A 1 221 ? -30.911 16.037 9.796 1.00 73.94 221 THR A O 1
ATOM 1875 N N . ASN A 1 222 ? -31.370 17.721 8.367 1.00 65.44 222 ASN A N 1
ATOM 1876 C CA . ASN A 1 222 ? -32.525 18.320 9.068 1.00 65.44 222 ASN A CA 1
ATOM 1877 C C . ASN A 1 222 ? -32.350 18.435 10.604 1.00 65.44 222 ASN A C 1
ATOM 1879 O O . ASN A 1 222 ? -33.321 18.343 11.353 1.00 65.44 222 ASN A O 1
ATOM 1883 N N . GLY A 1 223 ? -31.107 18.566 11.088 1.00 59.59 223 GLY A N 1
ATOM 1884 C CA . GLY A 1 223 ? -30.744 18.699 12.507 1.00 59.59 223 GLY A CA 1
ATOM 1885 C C . GLY A 1 223 ? -31.024 17.499 13.428 1.00 59.59 223 GLY A C 1
ATOM 1886 O O . GLY A 1 223 ? -30.656 17.557 14.595 1.00 59.59 223 GLY A O 1
ATOM 1887 N N . SER A 1 224 ? -31.652 16.425 12.944 1.00 60.91 224 SER A N 1
ATOM 1888 C CA . SER A 1 224 ? -32.123 15.290 13.766 1.00 60.91 224 SER A CA 1
ATOM 1889 C C . SER A 1 224 ? -31.467 13.954 13.414 1.00 60.91 224 SER A C 1
ATOM 1891 O O . SER A 1 224 ? -31.593 12.990 14.167 1.00 60.91 224 SER A O 1
ATOM 1893 N N . LYS A 1 225 ? -30.754 13.894 12.286 1.00 78.31 225 LYS A N 1
ATOM 1894 C CA . LYS A 1 225 ? -30.086 12.681 11.810 1.00 78.31 225 LYS A CA 1
ATOM 1895 C C . LYS A 1 225 ? -28.661 12.578 12.324 1.00 78.31 225 LYS A C 1
ATOM 1897 O O . LYS A 1 225 ? -27.956 13.581 12.448 1.00 78.31 225 LYS A O 1
ATOM 1902 N N . LYS A 1 226 ? -28.228 11.349 12.587 1.00 86.94 226 LYS A N 1
ATOM 1903 C CA . LYS A 1 226 ? -26.872 11.062 13.053 1.00 86.94 226 LYS A CA 1
ATOM 1904 C C . LYS A 1 226 ? -25.931 11.019 11.847 1.00 86.94 226 LYS A C 1
ATOM 1906 O O . LYS A 1 226 ? -26.254 10.397 10.839 1.00 86.94 226 LYS A O 1
ATOM 1911 N N . VAL A 1 227 ? -24.773 11.668 11.934 1.00 91.56 227 VAL A N 1
ATOM 1912 C CA . VAL A 1 227 ? -23.739 11.647 10.892 1.00 91.56 227 VAL A CA 1
ATOM 1913 C C . VAL A 1 227 ? -22.567 10.801 11.364 1.00 91.56 227 VAL A C 1
ATOM 1915 O O . VAL A 1 227 ? -21.807 11.178 12.251 1.00 91.56 227 VAL A O 1
ATOM 1918 N N . LEU A 1 228 ? -22.411 9.636 10.756 1.00 94.12 228 LEU A N 1
ATOM 1919 C CA . LEU A 1 228 ? -21.318 8.721 11.034 1.00 94.12 228 LEU A CA 1
ATOM 1920 C C . LEU A 1 228 ? -20.197 9.010 10.032 1.00 94.12 228 LEU A C 1
ATOM 1922 O O . LEU A 1 228 ? -20.390 8.907 8.821 1.00 94.12 228 LEU A O 1
ATOM 1926 N N . ILE A 1 229 ? -19.040 9.419 10.538 1.00 95.69 229 ILE A N 1
ATOM 1927 C CA . ILE A 1 229 ? -17.875 9.809 9.749 1.00 95.69 229 ILE A CA 1
ATOM 1928 C C . ILE A 1 229 ? -16.919 8.625 9.723 1.00 95.69 229 ILE A C 1
ATOM 1930 O O . ILE A 1 229 ? -16.275 8.300 10.720 1.00 95.69 229 ILE A O 1
ATOM 1934 N N . SER A 1 230 ? -16.841 7.977 8.571 1.00 96.12 230 SER A N 1
ATOM 1935 C CA . SER A 1 230 ? -15.914 6.888 8.308 1.00 96.12 230 SER A CA 1
ATOM 1936 C C . SER A 1 230 ? -14.624 7.441 7.700 1.00 96.12 230 SER A C 1
ATOM 1938 O O . SER A 1 230 ? -14.662 8.180 6.718 1.00 96.12 230 SER A O 1
ATOM 1940 N N . ILE A 1 231 ? -13.486 7.090 8.293 1.00 95.94 231 ILE A N 1
ATOM 1941 C CA . ILE A 1 231 ? -12.140 7.497 7.883 1.00 95.94 231 ILE A CA 1
ATOM 1942 C C . ILE A 1 231 ? -11.343 6.224 7.587 1.00 95.94 231 ILE A C 1
ATOM 1944 O O . ILE A 1 231 ? -11.342 5.295 8.395 1.00 95.94 231 ILE A O 1
ATOM 1948 N N . ALA A 1 232 ? -10.685 6.168 6.432 1.00 94.12 232 ALA A N 1
ATOM 1949 C CA . ALA A 1 232 ? -9.840 5.039 6.053 1.00 94.12 232 ALA A CA 1
ATOM 1950 C C . ALA A 1 232 ? -8.677 4.858 7.042 1.00 94.12 232 ALA A C 1
ATOM 1952 O O . ALA A 1 232 ? -8.059 5.833 7.480 1.00 94.12 232 ALA A O 1
ATOM 1953 N N . GLU A 1 233 ? -8.354 3.613 7.383 1.00 94.00 233 GLU A N 1
ATOM 1954 C CA . GLU A 1 233 ? -7.299 3.320 8.353 1.00 94.00 233 GLU A CA 1
ATOM 1955 C C . GLU A 1 233 ? -5.908 3.754 7.886 1.00 94.00 233 GLU A C 1
ATOM 1957 O O . GLU A 1 233 ? -5.166 4.372 8.652 1.00 94.00 233 GLU A O 1
ATOM 1962 N N . SER A 1 234 ? -5.602 3.556 6.604 1.00 92.25 234 SER A N 1
ATOM 1963 C CA . SER A 1 234 ? -4.346 3.974 5.986 1.00 92.25 234 SER A CA 1
ATOM 1964 C C . SER A 1 234 ? -4.136 5.488 6.088 1.00 92.25 234 SER A C 1
ATOM 1966 O O . SER A 1 234 ? -3.029 5.938 6.384 1.00 92.25 234 SER A O 1
ATOM 1968 N N . LEU A 1 235 ? -5.201 6.292 5.959 1.00 92.62 235 LEU A N 1
ATOM 1969 C CA . LEU A 1 235 ? -5.138 7.743 6.164 1.00 92.62 235 LEU A CA 1
ATOM 1970 C C . LEU A 1 235 ? -4.752 8.092 7.609 1.00 92.62 235 LEU A C 1
ATOM 1972 O O . LEU A 1 235 ? -3.876 8.933 7.829 1.00 92.62 235 LEU A O 1
ATOM 1976 N N . VAL A 1 236 ? -5.373 7.444 8.598 1.00 94.44 236 VAL A N 1
ATOM 1977 C CA . VAL A 1 236 ? -5.045 7.681 10.013 1.00 94.44 236 VAL A CA 1
ATOM 1978 C C . VAL A 1 236 ? -3.597 7.279 10.299 1.00 94.44 236 VAL A C 1
ATOM 1980 O O . VAL A 1 236 ? -2.860 8.043 10.925 1.00 94.44 236 VAL A O 1
ATOM 1983 N N . ALA A 1 237 ? -3.152 6.128 9.795 1.00 94.38 237 ALA A N 1
ATOM 1984 C CA . ALA A 1 237 ? -1.769 5.679 9.924 1.00 94.38 237 ALA A CA 1
ATOM 1985 C C . ALA A 1 237 ? -0.766 6.677 9.317 1.00 94.38 237 ALA A C 1
ATOM 1987 O O . ALA A 1 237 ? 0.266 6.976 9.927 1.00 94.38 237 ALA A O 1
ATOM 1988 N N . ILE A 1 238 ? -1.076 7.237 8.144 1.00 93.06 238 ILE A N 1
ATOM 1989 C CA . ILE A 1 238 ? -0.252 8.252 7.477 1.00 93.06 238 ILE A CA 1
ATOM 1990 C C . ILE A 1 238 ? -0.117 9.515 8.338 1.00 93.06 238 ILE A C 1
ATOM 1992 O O . ILE A 1 238 ? 1.008 9.977 8.550 1.00 93.06 238 ILE A O 1
ATOM 1996 N N . ILE A 1 239 ? -1.220 10.041 8.882 1.00 91.94 239 ILE A N 1
ATOM 1997 C CA . ILE A 1 239 ? -1.210 11.227 9.763 1.00 91.94 239 ILE A CA 1
ATOM 1998 C C . ILE A 1 239 ? -0.419 10.950 11.047 1.00 91.94 239 ILE A C 1
ATOM 2000 O O . ILE A 1 239 ? 0.350 11.789 11.516 1.00 91.94 239 ILE A O 1
ATOM 2004 N N . GLN A 1 240 ? -0.518 9.731 11.578 1.00 93.25 240 GLN A N 1
ATOM 2005 C CA . GLN A 1 240 ? 0.275 9.278 12.721 1.00 93.25 240 GLN A CA 1
ATOM 2006 C C . GLN A 1 240 ? 1.760 9.031 12.386 1.00 93.25 240 GLN A C 1
ATOM 2008 O O . GLN A 1 240 ? 2.518 8.606 13.259 1.00 93.25 240 GLN A O 1
ATOM 2013 N N . LYS A 1 241 ? 2.201 9.297 11.146 1.00 94.00 241 LYS A N 1
ATOM 2014 C CA . LYS A 1 241 ? 3.575 9.082 10.652 1.00 94.00 241 LYS A CA 1
ATOM 2015 C C . LYS A 1 241 ? 4.013 7.616 10.711 1.00 94.00 241 LYS A C 1
ATOM 2017 O O . LYS A 1 241 ? 5.173 7.308 10.977 1.00 94.00 241 LYS A O 1
ATOM 2022 N N . ARG A 1 242 ? 3.077 6.703 10.449 1.00 94.81 242 ARG A N 1
ATOM 2023 C CA . ARG A 1 242 ? 3.283 5.244 10.484 1.00 94.81 242 ARG A CA 1
ATOM 2024 C C . ARG A 1 242 ? 3.435 4.618 9.096 1.00 94.81 242 ARG A C 1
ATOM 2026 O O . ARG A 1 242 ? 3.431 3.397 8.963 1.00 94.81 242 ARG A O 1
ATOM 2033 N N . ALA A 1 243 ? 3.616 5.455 8.078 1.00 95.19 243 ALA A N 1
ATOM 2034 C CA . ALA A 1 243 ? 4.005 5.051 6.737 1.00 95.19 243 ALA A CA 1
ATOM 2035 C C . ALA A 1 243 ? 5.520 5.223 6.558 1.00 95.19 243 ALA A C 1
ATOM 2037 O O . ALA A 1 243 ? 6.057 6.318 6.729 1.00 95.19 243 ALA A O 1
ATOM 2038 N N . PHE A 1 244 ? 6.210 4.153 6.171 1.00 96.00 244 PHE A N 1
ATOM 2039 C CA . PHE A 1 244 ? 7.660 4.127 5.993 1.00 96.00 244 PHE A CA 1
ATOM 2040 C C . PHE A 1 244 ? 8.013 3.819 4.546 1.00 96.00 244 PHE A C 1
ATOM 2042 O O . PHE A 1 244 ? 7.619 2.784 4.016 1.00 96.00 244 PHE A O 1
ATOM 2049 N N . ASN A 1 245 ? 8.789 4.696 3.916 1.00 95.31 245 ASN A N 1
ATOM 2050 C CA . ASN A 1 245 ? 9.212 4.489 2.539 1.00 95.31 245 ASN A CA 1
ATOM 2051 C C . ASN A 1 245 ? 10.100 3.237 2.451 1.00 95.31 245 ASN A C 1
ATOM 2053 O O . ASN A 1 245 ? 11.034 3.113 3.247 1.00 95.31 245 ASN A O 1
ATOM 2057 N N . ILE A 1 246 ? 9.858 2.347 1.485 1.00 94.75 246 ILE A N 1
ATOM 2058 C CA . ILE A 1 246 ? 10.633 1.106 1.322 1.00 94.75 246 ILE A CA 1
ATOM 2059 C C . ILE A 1 246 ? 12.141 1.370 1.231 1.00 94.75 246 ILE A C 1
ATOM 2061 O O . ILE A 1 246 ? 12.925 0.627 1.818 1.00 94.75 246 ILE A O 1
ATOM 2065 N N . TYR A 1 247 ? 12.558 2.461 0.585 1.00 94.19 247 TYR A N 1
ATOM 2066 C CA . TYR A 1 247 ? 13.973 2.818 0.443 1.00 94.19 247 TYR A CA 1
ATOM 2067 C C . TYR A 1 247 ? 14.660 3.163 1.774 1.00 94.19 247 TYR A C 1
ATOM 2069 O O . TYR A 1 247 ? 15.883 3.140 1.853 1.00 94.19 247 TYR A O 1
ATOM 2077 N N . SER A 1 248 ? 13.888 3.472 2.822 1.00 94.94 248 SER A N 1
ATOM 2078 C CA . SER A 1 248 ? 14.391 3.776 4.171 1.00 94.94 248 SER A CA 1
ATOM 2079 C C . SER A 1 248 ? 14.401 2.572 5.117 1.00 94.94 248 SER A C 1
ATOM 2081 O O . SER A 1 248 ? 14.814 2.691 6.271 1.00 94.94 248 SER A O 1
ATOM 2083 N N . ILE A 1 249 ? 13.905 1.418 4.669 1.00 96.50 249 ILE A N 1
ATOM 2084 C CA . ILE A 1 249 ? 13.793 0.220 5.495 1.00 96.50 249 ILE A CA 1
ATOM 2085 C C . ILE A 1 249 ? 14.905 -0.741 5.096 1.00 96.50 249 ILE A C 1
ATOM 2087 O O . ILE A 1 249 ? 14.972 -1.186 3.955 1.00 96.50 249 ILE A O 1
ATOM 2091 N N . GLU A 1 250 ? 15.721 -1.142 6.066 1.00 95.88 250 GLU A N 1
ATOM 2092 C CA . GLU A 1 250 ? 16.660 -2.249 5.909 1.00 95.88 250 GLU A CA 1
ATOM 2093 C C . GLU A 1 250 ? 16.060 -3.521 6.526 1.00 95.88 250 GLU A C 1
ATOM 2095 O O . GLU A 1 250 ? 15.984 -3.637 7.754 1.00 95.88 250 GLU A O 1
ATOM 2100 N N . PRO A 1 251 ? 15.599 -4.493 5.715 1.00 95.88 251 PRO A N 1
ATOM 2101 C CA . PRO A 1 251 ? 15.014 -5.713 6.246 1.00 95.88 251 PRO A CA 1
ATOM 2102 C C . PRO A 1 251 ? 16.077 -6.550 6.952 1.00 95.88 251 PRO A C 1
ATOM 2104 O O . PRO A 1 251 ? 17.116 -6.894 6.369 1.00 95.88 251 PRO A O 1
ATOM 2107 N N . ASN A 1 252 ? 15.801 -6.933 8.196 1.00 95.12 252 ASN A N 1
ATOM 2108 C CA . ASN A 1 252 ? 16.686 -7.816 8.939 1.00 95.12 252 ASN A CA 1
ATOM 2109 C C . ASN A 1 252 ? 16.628 -9.264 8.409 1.00 95.12 252 ASN A C 1
ATOM 2111 O O . ASN A 1 252 ? 15.775 -9.642 7.600 1.00 95.12 252 ASN A O 1
ATOM 2115 N N . PHE A 1 253 ? 17.564 -10.095 8.870 1.00 95.31 253 PHE A N 1
ATOM 2116 C CA . PHE A 1 253 ? 17.649 -11.498 8.459 1.00 95.31 253 PHE A CA 1
ATOM 2117 C C . PHE A 1 253 ? 16.369 -12.289 8.770 1.00 95.31 253 PHE A C 1
ATOM 2119 O O . PHE A 1 253 ? 15.929 -13.085 7.946 1.00 95.31 253 PHE A O 1
ATOM 2126 N N . LEU A 1 254 ? 15.739 -12.041 9.921 1.00 96.06 254 LEU A N 1
ATOM 2127 C CA . LEU A 1 254 ? 14.520 -12.745 10.324 1.00 96.06 254 LEU A CA 1
ATOM 2128 C C . LEU A 1 254 ? 13.359 -12.445 9.371 1.00 96.06 254 LEU A C 1
ATOM 2130 O O . LEU A 1 254 ? 12.670 -13.367 8.951 1.00 96.06 254 LEU A O 1
ATOM 2134 N N . ALA A 1 255 ? 13.174 -11.192 8.964 1.00 97.00 255 ALA A N 1
ATOM 2135 C CA . ALA A 1 255 ? 12.150 -10.824 7.997 1.00 97.00 255 ALA A CA 1
ATOM 2136 C C . ALA A 1 255 ? 12.409 -11.471 6.628 1.00 97.00 255 ALA A C 1
ATOM 2138 O O . ALA A 1 255 ? 11.496 -12.040 6.038 1.00 97.00 255 ALA A O 1
ATOM 2139 N N . LYS A 1 256 ? 13.664 -11.467 6.157 1.00 96.62 256 LYS A N 1
ATOM 2140 C CA . LYS A 1 256 ? 14.070 -12.135 4.902 1.00 96.62 256 LYS A CA 1
ATOM 2141 C C . LYS A 1 256 ? 13.892 -13.655 4.939 1.00 96.62 256 LYS A C 1
ATOM 2143 O O . LYS A 1 256 ? 13.708 -14.276 3.900 1.00 96.62 256 LYS A O 1
ATOM 2148 N N . LEU A 1 257 ? 14.000 -14.262 6.117 1.00 96.56 257 LEU A N 1
ATOM 2149 C CA . LEU A 1 257 ? 13.845 -15.699 6.302 1.00 96.56 257 LEU A CA 1
ATOM 2150 C C . LEU A 1 257 ? 12.360 -16.079 6.403 1.00 96.56 257 LEU A C 1
ATOM 2152 O O . LEU A 1 257 ? 11.883 -16.952 5.680 1.00 96.56 257 LEU A O 1
ATOM 2156 N N . PHE A 1 258 ? 11.610 -15.411 7.281 1.00 97.19 258 PHE A N 1
ATOM 2157 C CA . PHE A 1 258 ? 10.237 -15.792 7.607 1.00 97.19 258 PHE A CA 1
ATOM 2158 C C . PHE A 1 258 ? 9.177 -15.275 6.629 1.00 97.19 258 PHE A C 1
ATOM 2160 O O . PHE A 1 258 ? 8.084 -15.838 6.607 1.00 97.19 258 PHE A O 1
ATOM 2167 N N . ASN A 1 259 ? 9.450 -14.276 5.786 1.00 96.50 259 ASN A N 1
ATOM 2168 C CA . ASN A 1 259 ? 8.462 -13.808 4.801 1.00 96.50 259 ASN A CA 1
ATOM 2169 C C . ASN A 1 259 ? 8.015 -14.919 3.830 1.00 96.50 259 ASN A C 1
ATOM 2171 O O . ASN A 1 259 ? 6.882 -14.932 3.350 1.00 96.50 259 ASN A O 1
ATOM 2175 N N . HIS A 1 260 ? 8.859 -15.932 3.625 1.00 95.06 260 HIS A N 1
ATOM 2176 C CA . HIS A 1 260 ? 8.557 -17.100 2.807 1.00 95.06 260 HIS A CA 1
ATOM 2177 C C . HIS A 1 260 ? 7.393 -17.958 3.346 1.00 95.06 260 HIS A C 1
ATOM 2179 O O . HIS A 1 260 ? 6.807 -18.719 2.569 1.00 95.06 260 HIS A O 1
ATOM 2185 N N . TYR A 1 261 ? 7.003 -17.813 4.620 1.00 94.06 261 TYR A N 1
ATOM 2186 C CA . TYR A 1 261 ? 5.813 -18.467 5.187 1.00 94.06 261 TYR A CA 1
ATOM 2187 C C . TYR A 1 261 ? 4.494 -17.966 4.618 1.00 94.06 261 TYR A C 1
ATOM 2189 O O . TYR A 1 261 ? 3.502 -18.707 4.608 1.00 94.06 261 TYR A O 1
ATOM 2197 N N . PHE A 1 262 ? 4.475 -16.700 4.212 1.00 94.06 262 PHE A N 1
ATOM 2198 C CA . PHE A 1 262 ? 3.265 -16.015 3.808 1.00 94.06 262 PHE A CA 1
ATOM 2199 C C . PHE A 1 262 ? 2.998 -16.230 2.318 1.00 94.06 262 PHE A C 1
ATOM 2201 O O . PHE A 1 262 ? 3.901 -16.493 1.510 1.00 94.06 262 PHE A O 1
ATOM 2208 N N . ASN A 1 263 ? 1.717 -16.184 1.968 1.00 91.19 263 ASN A N 1
ATOM 2209 C CA . ASN A 1 263 ? 1.275 -16.272 0.583 1.00 91.19 263 ASN A CA 1
ATOM 2210 C C . ASN A 1 263 ? 1.568 -14.954 -0.144 1.00 91.19 263 ASN A C 1
ATOM 2212 O O . ASN A 1 263 ? 1.687 -13.910 0.487 1.00 91.19 263 ASN A O 1
ATOM 2216 N N . GLU A 1 264 ? 1.648 -15.017 -1.467 1.00 90.00 264 GLU A N 1
ATOM 2217 C CA . GLU A 1 264 ? 1.947 -13.889 -2.365 1.00 90.00 264 GLU A CA 1
ATOM 2218 C C . GLU A 1 264 ? 0.938 -12.737 -2.345 1.00 90.00 264 GLU A C 1
ATOM 2220 O O . GLU A 1 264 ? 1.286 -11.629 -2.738 1.00 90.00 264 GLU A O 1
ATOM 2225 N N . ASP A 1 265 ? -0.284 -12.976 -1.870 1.00 90.19 265 ASP A N 1
ATOM 2226 C CA . ASP A 1 265 ? -1.294 -11.929 -1.655 1.00 90.19 265 ASP A CA 1
ATOM 2227 C C . ASP A 1 265 ? -1.209 -11.288 -0.257 1.00 90.19 265 ASP A C 1
ATOM 2229 O O . ASP A 1 265 ? -1.996 -10.409 0.071 1.00 90.19 265 ASP A O 1
ATOM 2233 N N . SER A 1 266 ? -0.302 -11.750 0.611 1.00 92.12 266 SER A N 1
ATOM 2234 C CA . SER A 1 266 ? -0.121 -11.173 1.944 1.00 92.12 266 SER A CA 1
ATOM 2235 C C . SER A 1 266 ? 0.974 -10.117 1.928 1.00 92.12 266 SER A C 1
ATOM 2237 O O . SER A 1 266 ? 2.103 -10.421 1.534 1.00 92.12 266 SER A O 1
ATOM 2239 N N . SER A 1 267 ? 0.695 -8.946 2.503 1.00 94.50 267 SER A N 1
ATOM 2240 C CA . SER A 1 267 ? 1.695 -7.905 2.772 1.00 94.50 267 SER A CA 1
ATOM 2241 C C . SER A 1 267 ? 2.898 -8.450 3.554 1.00 94.50 267 SER A C 1
ATOM 2243 O O . SER A 1 267 ? 4.032 -8.061 3.310 1.00 94.50 267 SER A O 1
ATOM 2245 N N . LEU A 1 268 ? 2.707 -9.449 4.427 1.00 95.94 268 LEU A N 1
ATOM 2246 C CA . LEU A 1 268 ? 3.791 -10.079 5.199 1.00 95.94 268 LEU A CA 1
ATOM 2247 C C . LEU A 1 268 ? 4.737 -10.963 4.368 1.00 95.94 268 LEU A C 1
ATOM 2249 O O . LEU A 1 268 ? 5.754 -11.431 4.884 1.00 95.94 268 LEU A O 1
ATOM 2253 N N . SER A 1 269 ? 4.425 -11.207 3.092 1.00 95.38 269 SER A N 1
ATOM 2254 C CA . SER A 1 269 ? 5.380 -11.817 2.160 1.00 95.38 269 SER A CA 1
ATOM 2255 C C . SER A 1 269 ? 6.475 -10.845 1.712 1.00 95.38 269 SER A C 1
ATOM 2257 O O . SER A 1 269 ? 7.546 -11.280 1.278 1.00 95.38 269 SER A O 1
ATOM 2259 N N . SER A 1 270 ? 6.265 -9.544 1.913 1.00 96.19 270 SER A N 1
ATOM 2260 C CA . SER A 1 270 ? 7.301 -8.527 1.808 1.00 96.19 270 SER A CA 1
ATOM 2261 C C . SER A 1 270 ? 8.225 -8.571 3.008 1.00 96.19 270 SER A C 1
ATOM 2263 O O . SER A 1 270 ? 7.805 -8.517 4.167 1.00 96.19 270 SER A O 1
ATOM 2265 N N . ASN A 1 271 ? 9.523 -8.623 2.729 1.00 96.12 271 ASN A N 1
ATOM 2266 C CA . ASN A 1 271 ? 10.539 -8.509 3.768 1.00 96.12 271 ASN A CA 1
ATOM 2267 C C . ASN A 1 271 ? 10.512 -7.120 4.443 1.00 96.12 271 ASN A C 1
ATOM 2269 O O . ASN A 1 271 ? 10.857 -7.026 5.620 1.00 96.12 271 ASN A O 1
ATOM 2273 N N . TYR A 1 272 ? 10.036 -6.073 3.762 1.00 97.94 272 TYR A N 1
ATOM 2274 C CA . TYR A 1 272 ? 9.906 -4.723 4.315 1.00 97.94 272 TYR A CA 1
ATOM 2275 C C . TYR A 1 272 ? 8.762 -4.631 5.325 1.00 97.94 272 TYR A C 1
ATOM 2277 O O . TYR A 1 272 ? 8.990 -4.259 6.483 1.00 97.94 272 TYR A O 1
ATOM 2285 N N . ALA A 1 273 ? 7.556 -5.037 4.918 1.00 97.50 273 ALA A N 1
ATOM 2286 C CA . ALA A 1 273 ? 6.385 -5.028 5.789 1.00 97.50 273 ALA A CA 1
ATOM 2287 C C . ALA A 1 273 ? 6.573 -5.964 6.987 1.00 97.50 273 ALA A C 1
ATOM 2289 O O . ALA A 1 273 ? 6.356 -5.565 8.133 1.00 97.50 273 ALA A O 1
ATOM 2290 N N . LEU A 1 274 ? 7.086 -7.180 6.756 1.00 97.75 274 LEU A N 1
ATOM 2291 C CA . LEU A 1 274 ? 7.342 -8.121 7.840 1.00 97.75 274 LEU A CA 1
ATOM 2292 C C . LEU A 1 274 ? 8.383 -7.595 8.838 1.00 97.75 274 LEU A C 1
ATOM 2294 O O . LEU A 1 274 ? 8.217 -7.775 10.044 1.00 97.75 274 LEU A O 1
ATOM 2298 N N . ASN A 1 275 ? 9.435 -6.917 8.368 1.00 98.12 275 ASN A N 1
ATOM 2299 C CA . ASN A 1 275 ? 10.424 -6.308 9.255 1.00 98.12 275 ASN A CA 1
ATOM 2300 C C . ASN A 1 275 ? 9.780 -5.270 10.185 1.00 98.12 275 ASN A C 1
ATOM 2302 O O . ASN A 1 275 ? 10.038 -5.289 11.389 1.00 98.12 275 ASN A O 1
ATOM 2306 N N . LYS A 1 276 ? 8.908 -4.408 9.649 1.00 97.75 276 LYS A N 1
ATOM 2307 C CA . LYS A 1 276 ? 8.183 -3.406 10.442 1.00 97.75 276 LYS A CA 1
ATOM 2308 C C . LYS A 1 276 ? 7.197 -4.040 11.422 1.00 97.75 276 LYS A C 1
ATOM 2310 O O . LYS A 1 276 ? 7.166 -3.637 12.581 1.00 97.75 276 LYS A O 1
ATOM 2315 N N . VAL A 1 277 ? 6.491 -5.095 11.019 1.00 96.88 277 VAL A N 1
ATOM 2316 C CA . VAL A 1 277 ? 5.610 -5.839 11.930 1.00 96.88 277 VAL A CA 1
ATOM 2317 C C . VAL A 1 277 ? 6.389 -6.492 13.067 1.00 96.88 277 VAL A C 1
ATOM 2319 O O . VAL A 1 277 ? 5.978 -6.370 14.216 1.00 96.88 277 VAL A O 1
ATOM 2322 N N . ILE A 1 278 ? 7.527 -7.142 12.797 1.00 97.12 278 ILE A N 1
ATOM 2323 C CA . ILE A 1 278 ? 8.361 -7.747 13.852 1.00 97.12 278 ILE A CA 1
ATOM 2324 C C . ILE A 1 278 ? 8.861 -6.679 14.834 1.00 97.12 278 ILE A C 1
ATOM 2326 O O . ILE A 1 278 ? 8.867 -6.930 16.040 1.00 97.12 278 ILE A O 1
ATOM 2330 N N . GLN A 1 279 ? 9.255 -5.499 14.340 1.00 96.38 279 GLN A N 1
ATOM 2331 C CA . GLN A 1 279 ? 9.634 -4.363 15.189 1.00 96.38 279 GLN A CA 1
ATOM 2332 C C . GLN A 1 279 ? 8.468 -3.890 16.065 1.00 96.38 279 GLN A C 1
ATOM 2334 O O . GLN A 1 279 ? 8.680 -3.534 17.220 1.00 96.38 279 GLN A O 1
ATOM 2339 N N . GLU A 1 280 ? 7.245 -3.915 15.538 1.00 94.81 280 GLU A N 1
ATOM 2340 C CA . GLU A 1 280 ? 6.065 -3.421 16.237 1.00 94.81 280 GLU A CA 1
ATOM 2341 C C . GLU A 1 280 ? 5.512 -4.393 17.289 1.00 94.81 280 GLU A C 1
ATOM 2343 O O . GLU A 1 280 ? 5.179 -3.982 18.400 1.00 94.81 280 GLU A O 1
ATOM 2348 N N . ILE A 1 281 ? 5.387 -5.679 16.956 1.00 95.81 281 ILE A N 1
ATOM 2349 C CA . ILE A 1 281 ? 4.779 -6.668 17.862 1.00 95.81 281 ILE A CA 1
ATOM 2350 C C . ILE A 1 281 ? 5.811 -7.409 18.719 1.00 95.81 281 ILE A C 1
ATOM 2352 O O . ILE A 1 281 ? 5.438 -8.097 19.671 1.00 95.81 281 ILE A O 1
ATOM 2356 N N . GLY A 1 282 ? 7.094 -7.283 18.377 1.00 96.69 282 GLY A N 1
ATOM 2357 C CA . GLY A 1 282 ? 8.199 -8.000 18.997 1.00 96.69 282 GLY A CA 1
ATOM 2358 C C . GLY A 1 282 ? 8.365 -9.430 18.473 1.00 96.69 282 GLY A C 1
ATOM 2359 O O . GLY A 1 282 ? 7.407 -10.127 18.126 1.00 96.69 282 GLY A O 1
ATOM 2360 N N . PHE A 1 283 ? 9.613 -9.907 18.466 1.00 95.75 283 PHE A N 1
ATOM 2361 C CA . PHE A 1 283 ? 9.958 -11.224 17.921 1.00 95.75 283 PHE A CA 1
ATOM 2362 C C . PHE A 1 283 ? 9.244 -12.382 18.630 1.00 95.75 283 PHE A C 1
ATOM 2364 O O . PHE A 1 283 ? 8.769 -13.294 17.964 1.00 95.75 283 PHE A O 1
ATOM 2371 N N . ILE A 1 284 ? 9.121 -12.344 19.961 1.00 95.44 284 ILE A N 1
ATOM 2372 C CA . ILE A 1 284 ? 8.490 -13.429 20.734 1.00 95.44 284 ILE A CA 1
ATOM 2373 C C . ILE A 1 284 ? 7.037 -13.630 20.289 1.00 95.44 284 ILE A C 1
ATOM 2375 O O . ILE A 1 284 ? 6.637 -14.745 19.954 1.00 95.44 284 ILE A O 1
ATOM 2379 N N . ARG A 1 285 ? 6.252 -12.546 20.230 1.00 96.81 285 ARG A N 1
ATOM 2380 C CA . ARG A 1 285 ? 4.845 -12.603 19.816 1.00 96.81 285 ARG A CA 1
ATOM 2381 C C . ARG A 1 285 ? 4.705 -13.044 18.365 1.00 96.81 285 ARG A C 1
ATOM 2383 O O . ARG A 1 285 ? 3.869 -13.895 18.067 1.00 96.81 285 ARG A O 1
ATOM 2390 N N . PHE A 1 286 ? 5.543 -12.499 17.485 1.00 97.25 286 PHE A N 1
ATOM 2391 C CA . PHE A 1 286 ? 5.626 -12.930 16.095 1.00 97.25 286 PHE A CA 1
ATOM 2392 C C . PHE A 1 286 ? 5.875 -14.443 15.986 1.00 97.25 286 PHE A C 1
ATOM 2394 O O . PHE A 1 286 ? 5.151 -15.145 15.281 1.00 97.25 286 PHE A O 1
ATOM 2401 N N . TYR A 1 287 ? 6.858 -14.956 16.725 1.00 96.38 287 TYR A N 1
ATOM 2402 C CA . TYR A 1 287 ? 7.289 -16.347 16.649 1.00 96.38 287 TYR A CA 1
ATOM 2403 C C . TYR A 1 287 ? 6.232 -17.324 17.174 1.00 96.38 287 TYR A C 1
ATOM 2405 O O . TYR A 1 287 ? 5.940 -18.328 16.523 1.00 96.38 287 TYR A O 1
ATOM 2413 N N . ILE A 1 288 ? 5.582 -17.003 18.299 1.00 95.62 288 ILE A N 1
ATOM 2414 C CA . ILE A 1 288 ? 4.428 -17.772 18.795 1.00 95.62 288 ILE A CA 1
ATOM 2415 C C . ILE A 1 288 ? 3.295 -17.740 17.758 1.00 95.62 288 ILE A C 1
ATOM 2417 O O . ILE A 1 288 ? 2.649 -18.759 17.518 1.00 95.62 288 ILE A O 1
ATOM 2421 N N . GLY A 1 289 ? 3.093 -16.603 17.084 1.00 96.00 289 GLY A N 1
ATOM 2422 C CA . GLY A 1 289 ? 2.165 -16.492 15.961 1.00 96.00 289 GLY A CA 1
ATOM 2423 C C . GLY A 1 289 ? 2.498 -17.445 14.815 1.00 96.00 289 GLY A C 1
ATOM 2424 O O . GLY A 1 289 ? 1.597 -18.099 14.293 1.00 96.00 289 GLY A O 1
ATOM 2425 N N . ILE A 1 290 ? 3.773 -17.583 14.438 1.00 96.62 290 ILE A N 1
ATOM 2426 C CA . ILE A 1 290 ? 4.201 -18.550 13.413 1.00 96.62 290 ILE A CA 1
ATOM 2427 C C . ILE A 1 290 ? 3.885 -19.982 13.854 1.00 96.62 290 ILE A C 1
ATOM 2429 O O . ILE A 1 290 ? 3.303 -20.734 13.072 1.00 96.62 290 ILE A O 1
ATOM 2433 N N . ILE A 1 291 ? 4.193 -20.348 15.104 1.00 94.88 291 ILE A N 1
ATOM 2434 C CA . ILE A 1 291 ? 3.862 -21.674 15.655 1.00 94.88 291 ILE A CA 1
ATOM 2435 C C . ILE A 1 291 ? 2.351 -21.925 15.570 1.00 94.88 291 ILE A C 1
ATOM 2437 O O . ILE A 1 291 ? 1.925 -22.954 15.046 1.00 94.88 291 ILE A O 1
ATOM 2441 N N . ALA A 1 292 ? 1.530 -20.965 16.005 1.00 94.75 292 ALA A N 1
ATOM 2442 C CA . ALA A 1 292 ? 0.075 -21.062 15.914 1.00 94.75 292 ALA A CA 1
ATOM 2443 C C . ALA A 1 292 ? -0.407 -21.170 14.458 1.00 94.75 292 ALA A C 1
ATOM 2445 O O . ALA A 1 292 ? -1.312 -21.944 14.164 1.00 94.75 292 ALA A O 1
ATOM 2446 N N . GLY A 1 293 ? 0.211 -20.441 13.527 1.00 94.19 293 GLY A N 1
ATOM 2447 C CA . GLY A 1 293 ? -0.076 -20.540 12.098 1.00 94.19 293 GLY A CA 1
ATOM 2448 C C . GLY A 1 293 ? 0.228 -21.925 11.518 1.00 94.19 293 GLY A C 1
ATOM 2449 O O . GLY A 1 293 ? -0.576 -22.447 10.746 1.00 94.19 293 GLY A O 1
ATOM 2450 N N . ILE A 1 294 ? 1.349 -22.540 11.909 1.00 93.12 294 ILE A N 1
ATOM 2451 C CA . ILE A 1 294 ? 1.723 -23.904 11.502 1.00 93.12 294 ILE A CA 1
ATOM 2452 C C . ILE A 1 294 ? 0.715 -24.918 12.054 1.00 93.12 294 ILE A C 1
ATOM 2454 O O . ILE A 1 294 ? 0.187 -25.724 11.291 1.00 93.12 294 ILE A O 1
ATOM 2458 N N . LEU A 1 295 ? 0.398 -24.843 13.351 1.00 92.88 295 LEU A N 1
ATOM 2459 C CA . LEU A 1 295 ? -0.598 -25.716 13.983 1.00 92.88 295 LEU A CA 1
ATOM 2460 C C . LEU A 1 295 ? -1.982 -25.554 13.347 1.00 92.88 295 LEU A C 1
ATOM 2462 O O . LEU A 1 295 ? -2.641 -26.547 13.053 1.00 92.88 295 LEU A O 1
ATOM 2466 N N . GLY A 1 296 ? -2.392 -24.316 13.063 1.00 93.38 296 GLY A N 1
ATOM 2467 C CA . GLY A 1 296 ? -3.635 -24.027 12.355 1.00 93.38 296 GLY A CA 1
ATOM 2468 C C . GLY A 1 296 ? -3.680 -24.718 10.993 1.00 93.38 296 GLY A C 1
ATOM 2469 O O . GLY A 1 296 ? -4.652 -25.406 10.700 1.00 93.38 296 GLY A O 1
ATOM 2470 N N . LYS A 1 297 ? -2.603 -24.636 10.195 1.00 90.81 297 LYS A N 1
ATOM 2471 C CA . LYS A 1 297 ? -2.516 -25.340 8.903 1.00 90.81 297 LYS A CA 1
ATOM 2472 C C . LYS A 1 297 ? -2.629 -26.862 9.049 1.00 90.81 297 LYS A C 1
ATOM 2474 O O . LYS A 1 297 ? -3.327 -27.470 8.248 1.00 90.81 297 LYS A O 1
ATOM 2479 N N . LEU A 1 298 ? -2.011 -27.468 10.068 1.00 91.62 298 LEU A N 1
ATOM 2480 C CA . LEU A 1 298 ? -2.147 -28.911 10.344 1.00 91.62 298 LEU A CA 1
ATOM 2481 C C . LEU A 1 298 ? -3.587 -29.311 10.701 1.00 91.62 298 LEU A C 1
ATOM 2483 O O . LEU A 1 298 ? -4.007 -30.428 10.418 1.00 91.62 298 LEU A O 1
ATOM 2487 N N . LEU A 1 299 ? -4.348 -28.387 11.288 1.00 93.94 299 LEU A N 1
ATOM 2488 C CA . LEU A 1 299 ? -5.761 -28.551 11.628 1.00 93.94 299 LEU A CA 1
ATOM 2489 C C . LEU A 1 299 ? -6.712 -28.032 10.533 1.00 93.94 299 LEU A C 1
ATOM 2491 O O . LEU A 1 299 ? -7.909 -27.906 10.782 1.00 93.94 299 LEU A O 1
ATOM 2495 N N . ASN A 1 300 ? -6.203 -27.702 9.338 1.00 92.69 300 ASN A N 1
ATOM 2496 C CA . ASN A 1 300 ? -6.957 -27.088 8.236 1.00 92.69 300 ASN A CA 1
ATOM 2497 C C . ASN A 1 300 ? -7.698 -25.787 8.617 1.00 92.69 300 ASN A C 1
ATOM 2499 O O . ASN A 1 300 ? -8.729 -25.449 8.040 1.00 92.69 300 ASN A O 1
ATOM 2503 N N . GLN A 1 301 ? -7.162 -25.025 9.574 1.00 90.81 301 GLN A N 1
ATOM 2504 C CA . GLN A 1 301 ? -7.672 -23.718 9.984 1.00 90.81 301 GLN A CA 1
ATOM 2505 C C . GLN A 1 301 ? -6.721 -22.590 9.570 1.00 90.81 301 GLN A C 1
ATOM 2507 O O . GLN A 1 301 ? -5.556 -22.534 9.967 1.00 90.81 301 GLN A O 1
ATOM 2512 N N . SER A 1 302 ? -7.231 -21.629 8.803 1.00 86.25 302 SER A N 1
ATOM 2513 C CA . SER A 1 302 ? -6.479 -20.441 8.395 1.00 86.25 302 SER A CA 1
ATOM 2514 C C . SER A 1 302 ? -6.518 -19.326 9.447 1.00 86.25 302 SER A C 1
ATOM 2516 O O . SER A 1 302 ? -7.454 -19.208 10.236 1.00 86.25 302 SER A O 1
ATOM 2518 N N . GLY A 1 303 ? -5.507 -18.453 9.431 1.00 87.75 303 GLY A N 1
ATOM 2519 C CA . GLY A 1 303 ? -5.530 -17.178 10.160 1.00 87.75 303 GLY A CA 1
ATOM 2520 C C . GLY A 1 303 ? -5.118 -17.227 11.635 1.00 87.75 303 GLY A C 1
ATOM 2521 O O . GLY A 1 303 ? -5.120 -16.192 12.295 1.00 87.75 303 GLY A O 1
ATOM 2522 N N . TRP A 1 304 ? -4.712 -18.385 12.165 1.00 94.62 304 TRP A N 1
ATOM 2523 C CA . TRP A 1 304 ? -4.242 -18.506 13.555 1.00 94.62 304 TRP A CA 1
ATOM 2524 C C . TRP A 1 304 ? -3.018 -17.639 13.864 1.00 94.62 304 TRP A C 1
ATOM 2526 O O . TRP A 1 304 ? -2.915 -17.112 14.969 1.00 94.62 304 TRP A O 1
ATOM 2536 N N . PHE A 1 305 ? -2.150 -17.413 12.871 1.00 95.38 305 PHE A N 1
ATOM 2537 C CA . PHE A 1 305 ? -1.067 -16.436 12.979 1.00 95.38 305 PHE A CA 1
ATOM 2538 C C . PHE A 1 305 ? -1.601 -15.063 13.411 1.00 95.38 305 PHE A C 1
ATOM 2540 O O . PHE A 1 305 ? -1.160 -14.533 14.426 1.00 95.38 305 PHE A O 1
ATOM 2547 N N . TYR A 1 306 ? -2.602 -14.524 12.708 1.00 93.62 306 TYR A N 1
ATOM 2548 C CA . TYR A 1 306 ? -3.158 -13.195 12.982 1.00 93.62 306 TYR A CA 1
ATOM 2549 C C . TYR A 1 306 ? -3.911 -13.128 14.315 1.00 93.62 306 TYR A C 1
ATOM 2551 O O . TYR A 1 306 ? -3.879 -12.094 14.979 1.00 93.62 306 TYR A O 1
ATOM 2559 N N . LYS A 1 307 ? -4.522 -14.235 14.764 1.00 93.62 307 LYS A N 1
ATOM 2560 C CA . LYS A 1 307 ? -5.159 -14.307 16.093 1.00 93.62 307 LYS A CA 1
ATOM 2561 C C . LYS A 1 307 ? -4.154 -14.083 17.229 1.00 93.62 307 LYS A C 1
ATOM 2563 O O . LYS A 1 307 ? -4.493 -13.447 18.220 1.00 93.62 307 LYS A O 1
ATOM 2568 N N . VAL A 1 308 ? -2.923 -14.578 17.080 1.00 95.06 308 VAL A N 1
ATOM 2569 C CA . VAL A 1 308 ? -1.860 -14.444 18.091 1.00 95.06 308 VAL A CA 1
ATOM 2570 C C . VAL A 1 308 ? -1.030 -13.174 17.879 1.00 95.06 308 VAL A C 1
ATOM 2572 O O . VAL A 1 308 ? -0.826 -12.389 18.811 1.00 95.06 308 VAL A O 1
ATOM 2575 N N . ALA A 1 309 ? -0.577 -12.937 16.646 1.00 93.88 309 ALA A N 1
ATOM 2576 C CA . ALA A 1 309 ? 0.209 -11.763 16.267 1.00 93.88 309 ALA A CA 1
ATOM 2577 C C . ALA A 1 309 ? -0.574 -10.455 16.483 1.00 93.88 309 ALA A C 1
ATOM 2579 O O . ALA A 1 309 ? 0.011 -9.432 16.833 1.00 93.88 309 ALA A O 1
ATOM 2580 N N . GLY A 1 310 ? -1.905 -10.518 16.389 1.00 91.81 310 GLY A N 1
ATOM 2581 C CA . GLY A 1 310 ? -2.818 -9.412 16.645 1.00 91.81 310 GLY A CA 1
ATOM 2582 C C . GLY A 1 310 ? -3.079 -8.540 15.421 1.00 91.81 310 GLY A C 1
ATOM 2583 O O . GLY A 1 310 ? -2.458 -8.695 14.370 1.00 91.81 310 GLY A O 1
ATOM 2584 N N . ARG A 1 311 ? -4.001 -7.584 15.589 1.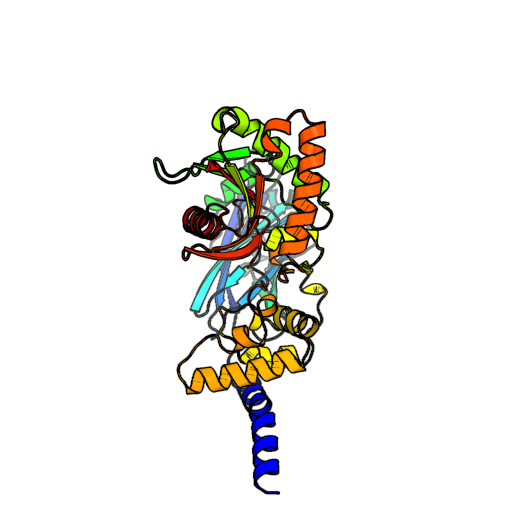00 86.06 311 ARG A N 1
ATOM 2585 C CA . ARG A 1 311 ? -4.481 -6.697 14.516 1.00 86.06 311 ARG A CA 1
ATOM 2586 C C . ARG A 1 311 ? -3.372 -5.890 13.839 1.00 86.06 311 ARG A C 1
ATOM 2588 O O . ARG A 1 311 ? -3.400 -5.756 12.627 1.00 86.06 311 ARG A O 1
ATOM 2595 N N . LYS A 1 312 ? -2.349 -5.463 14.589 1.00 88.62 312 LYS A N 1
ATOM 2596 C CA . LYS A 1 312 ? -1.183 -4.734 14.051 1.00 88.62 312 LYS A CA 1
ATOM 2597 C C . LYS A 1 312 ? -0.439 -5.500 12.947 1.00 88.62 312 LYS A C 1
ATOM 2599 O O . LYS A 1 312 ? 0.104 -4.891 12.042 1.00 88.62 312 LYS A O 1
ATOM 2604 N N . ALA A 1 313 ? -0.436 -6.834 13.001 1.00 91.50 313 ALA A N 1
ATOM 2605 C CA . ALA A 1 313 ? 0.147 -7.668 11.949 1.00 91.50 313 ALA A CA 1
ATOM 2606 C C . ALA A 1 313 ? -0.831 -7.975 10.803 1.00 91.50 313 ALA A C 1
ATOM 2608 O O . ALA A 1 313 ? -0.400 -8.442 9.753 1.00 91.50 313 ALA A O 1
ATOM 2609 N N . ALA A 1 314 ? -2.136 -7.804 11.031 1.00 88.12 314 ALA A N 1
ATOM 2610 C CA . ALA A 1 314 ? -3.186 -8.103 10.062 1.00 88.12 314 ALA A CA 1
ATOM 2611 C C . ALA A 1 314 ? -3.489 -6.914 9.141 1.00 88.12 314 ALA A C 1
ATOM 2613 O O . ALA A 1 314 ? -3.729 -7.139 7.964 1.00 88.12 314 ALA A O 1
ATOM 2614 N N . ALA A 1 315 ? -3.438 -5.693 9.677 1.00 89.31 315 ALA A N 1
ATOM 2615 C CA . ALA A 1 315 ? -3.727 -4.438 8.980 1.00 89.31 315 ALA A CA 1
ATOM 2616 C C . ALA A 1 315 ? -2.432 -3.694 8.598 1.00 89.31 315 ALA A C 1
ATOM 2618 O O . ALA A 1 315 ? -2.249 -2.526 8.908 1.00 89.31 315 ALA A O 1
ATOM 2619 N N . VAL A 1 316 ? -1.451 -4.416 8.051 1.00 93.50 316 VAL A N 1
ATOM 2620 C CA . VAL A 1 316 ? -0.258 -3.792 7.463 1.00 93.50 316 VAL A CA 1
ATOM 2621 C C . VAL A 1 316 ? -0.366 -3.880 5.952 1.00 93.50 316 VAL A C 1
ATOM 2623 O O . VAL A 1 316 ? -0.601 -4.966 5.414 1.00 93.50 316 VAL A O 1
ATOM 2626 N N . ASP A 1 317 ? -0.093 -2.771 5.283 1.00 93.31 317 ASP A N 1
ATOM 2627 C CA . ASP A 1 317 ? -0.027 -2.704 3.831 1.00 93.31 317 ASP A CA 1
ATOM 2628 C C . ASP A 1 317 ? 1.417 -2.580 3.357 1.00 93.31 317 ASP A C 1
ATOM 2630 O O . ASP A 1 317 ? 2.252 -1.889 3.950 1.00 93.31 317 ASP A O 1
ATOM 2634 N N . ASP A 1 318 ? 1.715 -3.313 2.290 1.00 94.50 318 ASP A N 1
ATOM 2635 C CA . ASP A 1 318 ? 2.978 -3.244 1.564 1.00 94.50 318 ASP A CA 1
ATOM 2636 C C . ASP A 1 318 ? 2.843 -2.315 0.344 1.00 94.50 318 ASP A C 1
ATOM 2638 O O . ASP A 1 318 ? 1.746 -1.847 0.025 1.00 94.50 318 ASP A O 1
ATOM 2642 N N . ALA A 1 319 ? 3.944 -2.057 -0.368 1.00 91.69 319 ALA A N 1
ATOM 2643 C CA . ALA A 1 319 ? 3.878 -1.238 -1.573 1.00 91.69 319 ALA A CA 1
ATOM 2644 C C . ALA A 1 319 ? 2.916 -1.814 -2.627 1.00 91.69 319 ALA A C 1
ATOM 2646 O O . ALA A 1 319 ? 2.797 -3.024 -2.824 1.00 91.69 319 ALA A O 1
ATOM 2647 N N . GLY A 1 320 ? 2.222 -0.904 -3.306 1.00 86.00 320 GLY A N 1
ATOM 2648 C CA . GLY A 1 320 ? 1.087 -1.182 -4.179 1.00 86.00 320 GLY A CA 1
ATOM 2649 C C . GLY A 1 320 ? -0.249 -1.349 -3.445 1.00 86.00 320 GLY A C 1
ATOM 2650 O O . GLY A 1 320 ? -1.260 -1.518 -4.115 1.00 86.00 320 GLY A O 1
ATOM 2651 N N . GLY A 1 321 ? -0.273 -1.304 -2.105 1.00 83.75 321 GLY A N 1
ATOM 2652 C CA . GLY A 1 321 ? -1.498 -1.398 -1.297 1.00 83.75 321 GLY A CA 1
ATOM 2653 C C . GLY A 1 321 ? -2.136 -0.057 -0.921 1.00 83.75 321 GLY A C 1
ATOM 2654 O O . GLY A 1 321 ? -3.191 -0.029 -0.301 1.00 83.75 321 GLY A O 1
ATOM 2655 N N . THR A 1 322 ? -1.514 1.074 -1.255 1.00 86.75 322 THR A N 1
ATOM 2656 C CA . THR A 1 322 ? -1.991 2.410 -0.861 1.00 86.75 322 THR A CA 1
ATOM 2657 C C . THR A 1 322 ? -1.829 3.402 -2.012 1.00 86.75 322 THR A C 1
ATOM 2659 O O . THR A 1 322 ? -1.030 3.187 -2.917 1.00 86.75 322 THR A O 1
ATOM 2662 N N . ILE A 1 323 ? -2.571 4.511 -1.976 1.00 86.06 323 ILE A N 1
ATOM 2663 C CA . ILE A 1 323 ? -2.491 5.592 -2.966 1.00 86.06 323 ILE A CA 1
ATOM 2664 C C . ILE A 1 323 ? -1.096 6.233 -3.040 1.00 86.06 323 ILE A C 1
ATOM 2666 O O . ILE A 1 323 ? -0.399 6.363 -2.035 1.00 86.06 323 ILE A O 1
ATOM 2670 N N . ARG A 1 324 ? -0.711 6.745 -4.215 1.00 83.50 324 ARG A N 1
ATOM 2671 C CA . ARG A 1 324 ? 0.488 7.580 -4.385 1.00 83.50 324 ARG A CA 1
ATOM 2672 C C . ARG A 1 324 ? 0.551 8.777 -3.415 1.00 83.50 324 ARG A C 1
ATOM 2674 O O . ARG A 1 324 ? -0.478 9.397 -3.141 1.00 83.50 324 ARG A O 1
ATOM 2681 N N . PRO A 1 325 ? 1.750 9.162 -2.933 1.00 86.31 325 PRO A N 1
ATOM 2682 C CA . PRO A 1 325 ? 3.045 8.486 -3.110 1.00 86.31 325 PRO A CA 1
ATOM 2683 C C . PRO A 1 325 ? 3.267 7.316 -2.125 1.00 86.31 325 PRO A C 1
ATOM 2685 O O . PRO A 1 325 ? 4.364 6.763 -2.055 1.00 86.31 325 PRO A O 1
ATOM 2688 N N . TYR A 1 326 ? 2.258 6.969 -1.321 1.00 91.00 326 TYR A N 1
ATOM 2689 C CA . TYR A 1 326 ? 2.316 5.902 -0.318 1.00 91.00 326 TYR A CA 1
ATOM 2690 C C . TYR A 1 326 ? 2.234 4.496 -0.914 1.00 91.00 326 TYR A C 1
ATOM 2692 O O . TYR A 1 326 ? 2.508 3.523 -0.222 1.00 91.00 326 TYR A O 1
ATOM 2700 N N . ASP A 1 327 ? 1.990 4.386 -2.215 1.00 91.75 327 ASP A N 1
ATOM 2701 C CA . ASP A 1 327 ? 2.137 3.155 -2.984 1.00 91.75 327 ASP A CA 1
ATOM 2702 C C . ASP A 1 327 ? 3.571 2.591 -2.939 1.00 91.75 327 ASP A C 1
ATOM 2704 O O . ASP A 1 327 ? 3.742 1.416 -3.217 1.00 91.75 327 ASP A O 1
ATOM 2708 N N . LYS A 1 328 ? 4.593 3.375 -2.551 1.00 94.56 328 LYS A N 1
ATOM 2709 C CA . LYS A 1 328 ? 5.993 2.923 -2.338 1.00 94.56 328 LYS A CA 1
ATOM 2710 C C . LYS A 1 328 ? 6.369 2.752 -0.859 1.00 94.56 328 LYS A C 1
ATOM 2712 O O . LYS A 1 328 ? 7.553 2.750 -0.499 1.00 94.56 328 LYS A O 1
ATOM 2717 N N . TYR A 1 329 ? 5.375 2.691 0.021 1.00 95.81 329 TYR A N 1
ATOM 2718 C CA . TYR A 1 329 ? 5.554 2.670 1.467 1.00 95.81 329 TYR A CA 1
ATOM 2719 C C . TYR A 1 329 ? 5.025 1.364 2.056 1.00 95.81 329 TYR A C 1
ATOM 2721 O O . TYR A 1 329 ? 4.119 0.738 1.523 1.00 95.81 329 TYR A O 1
ATOM 2729 N N . VAL A 1 330 ? 5.586 0.993 3.202 1.00 97.00 330 VAL A N 1
ATOM 2730 C CA . VAL A 1 330 ? 4.924 0.106 4.157 1.00 97.00 330 VAL A CA 1
ATOM 2731 C C . VAL A 1 330 ? 4.072 0.980 5.067 1.00 97.00 330 VAL A C 1
ATOM 2733 O O . VAL A 1 330 ? 4.618 1.850 5.756 1.00 97.00 330 VAL A O 1
ATOM 2736 N N . VAL A 1 331 ? 2.766 0.743 5.102 1.00 96.38 331 VAL A N 1
ATOM 2737 C CA . VAL A 1 331 ? 1.830 1.453 5.981 1.00 96.38 331 VAL A CA 1
ATOM 2738 C C . VAL A 1 331 ? 1.432 0.511 7.110 1.00 96.38 331 VAL A C 1
ATOM 2740 O O . VAL A 1 331 ? 0.824 -0.529 6.886 1.00 96.38 331 VAL A O 1
ATOM 2743 N N . LEU A 1 332 ? 1.842 0.835 8.338 1.00 96.25 332 LEU A N 1
ATOM 2744 C CA . LEU A 1 332 ? 1.426 0.074 9.516 1.00 96.25 332 LEU A CA 1
ATOM 2745 C C . LEU A 1 332 ? 0.002 0.454 9.922 1.00 96.25 332 LEU A C 1
ATOM 2747 O O . LEU A 1 332 ? -0.356 1.624 9.820 1.00 96.25 332 LEU A O 1
ATOM 2751 N N . ALA A 1 333 ? -0.728 -0.484 10.526 1.00 93.69 333 ALA A N 1
ATOM 2752 C CA . ALA A 1 333 ? -2.025 -0.227 11.154 1.00 93.69 333 ALA A CA 1
ATOM 2753 C C . ALA A 1 333 ? -1.980 1.021 12.060 1.00 93.69 333 ALA A C 1
ATOM 2755 O O . ALA A 1 333 ? -0.955 1.236 12.724 1.00 93.69 333 ALA A O 1
ATOM 2756 N N . PRO A 1 334 ? -3.061 1.808 12.184 1.00 94.69 334 PRO A N 1
ATOM 2757 C CA . PRO A 1 334 ? -3.140 2.903 13.141 1.00 94.69 334 PRO A CA 1
ATOM 2758 C C . PRO A 1 334 ? -2.780 2.469 14.563 1.00 94.69 334 PRO A C 1
ATOM 2760 O O . PRO A 1 334 ? -3.176 1.401 15.041 1.00 94.69 334 PRO A O 1
ATOM 2763 N N . ASP A 1 335 ? -2.043 3.319 15.267 1.00 94.62 335 ASP A N 1
ATOM 2764 C CA . ASP A 1 335 ? -1.771 3.123 16.681 1.00 94.62 335 ASP A CA 1
ATOM 2765 C C . ASP A 1 335 ? -2.943 3.641 17.517 1.00 94.62 335 ASP A C 1
ATOM 2767 O O . ASP A 1 335 ? -3.418 4.761 17.316 1.00 94.62 335 ASP A O 1
ATOM 2771 N N . ASN A 1 336 ? -3.407 2.808 18.454 1.00 94.81 336 ASN A N 1
ATOM 2772 C CA . ASN A 1 336 ? -4.510 3.105 19.375 1.00 94.81 336 ASN A CA 1
ATOM 2773 C C . ASN A 1 336 ? -5.724 3.787 18.695 1.00 94.81 336 ASN A C 1
ATOM 2775 O O . ASN A 1 336 ? -6.117 4.887 19.096 1.00 94.81 336 ASN A O 1
ATOM 2779 N N . PRO A 1 337 ? -6.326 3.153 17.670 1.00 95.12 337 PRO A N 1
ATOM 2780 C CA . PRO A 1 337 ? -7.338 3.775 16.813 1.00 95.12 337 PRO A CA 1
ATOM 2781 C C . PRO A 1 337 ? -8.574 4.284 17.578 1.00 95.12 337 PRO A C 1
ATOM 2783 O O . PRO A 1 337 ? -9.061 5.367 17.270 1.00 95.12 337 PRO A O 1
ATOM 2786 N N . ASP A 1 338 ? -9.051 3.583 18.614 1.00 96.06 338 ASP A N 1
ATOM 2787 C CA . ASP A 1 338 ? -10.157 4.070 19.461 1.00 96.06 338 ASP A CA 1
ATOM 2788 C C . ASP A 1 338 ? -9.801 5.383 20.175 1.00 96.06 338 ASP A C 1
ATOM 2790 O O . ASP A 1 338 ? -10.543 6.366 20.117 1.00 96.06 338 ASP A O 1
ATOM 2794 N N . THR A 1 339 ? -8.627 5.426 20.809 1.00 96.44 339 THR A N 1
ATOM 2795 C CA . THR A 1 339 ? -8.129 6.620 21.502 1.00 96.44 339 THR A CA 1
ATOM 2796 C C . THR A 1 339 ? -7.967 7.785 20.532 1.00 96.44 339 THR A C 1
ATOM 2798 O O . THR A 1 339 ? -8.367 8.908 20.849 1.00 96.44 339 THR A O 1
ATOM 2801 N N . TRP A 1 340 ? -7.425 7.526 19.337 1.00 96.06 340 TRP A N 1
ATOM 2802 C CA . TRP A 1 340 ? -7.295 8.546 18.300 1.00 96.06 340 TRP A CA 1
ATOM 2803 C C . TRP A 1 340 ? -8.666 9.046 17.830 1.00 96.06 340 TRP A C 1
ATOM 2805 O O . TRP A 1 340 ? -8.860 10.254 17.745 1.00 96.06 340 TRP A O 1
ATOM 2815 N N . ALA A 1 341 ? -9.646 8.161 17.612 1.00 96.69 341 ALA A N 1
ATOM 2816 C CA . ALA A 1 341 ? -10.998 8.541 17.194 1.00 96.69 341 ALA A CA 1
ATOM 2817 C C . ALA A 1 341 ? -11.695 9.447 18.227 1.00 96.69 341 ALA A C 1
ATOM 2819 O O . ALA A 1 341 ? -12.306 10.452 17.857 1.00 96.69 341 ALA A O 1
ATOM 2820 N N . ILE A 1 342 ? -11.565 9.139 19.523 1.00 96.31 342 ILE A N 1
ATOM 2821 C CA . ILE A 1 342 ? -12.108 9.957 20.623 1.00 96.31 342 ILE A CA 1
ATOM 2822 C C . ILE A 1 342 ? -11.427 11.328 20.666 1.00 96.31 342 ILE A C 1
ATOM 2824 O O . ILE A 1 342 ? -12.100 12.361 20.721 1.00 96.31 342 ILE A O 1
ATOM 2828 N N . TYR A 1 343 ? -10.095 11.349 20.617 1.00 95.44 343 TYR A N 1
ATOM 2829 C CA . TYR A 1 343 ? -9.315 12.584 20.579 1.00 95.44 343 TYR A CA 1
ATOM 2830 C C . TYR A 1 343 ? -9.701 13.466 19.383 1.00 95.44 343 TYR A C 1
ATOM 2832 O O . TYR A 1 343 ? -9.978 14.658 19.542 1.00 95.44 343 TYR A O 1
ATOM 2840 N N . PHE A 1 344 ? -9.781 12.863 18.198 1.00 95.56 344 PHE A N 1
ATOM 2841 C CA . PHE A 1 344 ? -10.119 13.533 16.952 1.00 95.56 344 PHE A CA 1
ATOM 2842 C C . PHE A 1 344 ? -11.544 14.100 16.983 1.00 95.56 344 PHE A C 1
ATOM 2844 O O . PHE A 1 344 ? -11.747 15.268 16.649 1.00 95.56 344 PHE A O 1
ATOM 2851 N N . LYS A 1 345 ? -12.523 13.330 17.481 1.00 95.56 345 LYS A N 1
ATOM 2852 C CA . LYS A 1 345 ? -13.906 13.797 17.680 1.00 95.56 345 LYS A CA 1
ATOM 2853 C C . LYS A 1 345 ? -13.970 15.028 18.582 1.00 95.56 345 LYS A C 1
ATOM 2855 O O . LYS A 1 345 ? -14.682 15.976 18.261 1.00 95.56 345 LYS A O 1
ATOM 2860 N N . ASN A 1 346 ? -13.220 15.043 19.684 1.00 94.75 346 ASN A N 1
ATOM 2861 C CA . ASN A 1 346 ? -13.212 16.180 20.606 1.00 94.75 346 ASN A CA 1
ATOM 2862 C C . ASN A 1 346 ? -12.678 17.457 19.940 1.00 94.75 346 ASN A C 1
ATOM 2864 O O . ASN A 1 346 ? -13.280 18.519 20.097 1.00 94.75 346 ASN A O 1
ATOM 2868 N N . LYS A 1 347 ? -11.598 17.358 19.153 1.00 94.88 347 LYS A N 1
ATOM 2869 C CA . LYS A 1 347 ? -11.095 18.489 18.355 1.00 94.88 347 LYS A CA 1
ATOM 2870 C C . LYS A 1 347 ? -12.099 18.943 17.295 1.00 94.88 347 LYS A C 1
ATOM 2872 O O . LYS A 1 347 ? -12.347 20.141 17.170 1.00 94.88 347 LYS A O 1
ATOM 2877 N N . LEU A 1 348 ? -12.697 17.999 16.563 1.00 94.94 348 LEU A N 1
ATOM 2878 C CA . LEU A 1 348 ? -13.718 18.291 15.557 1.00 94.94 348 LEU A CA 1
ATOM 2879 C C . LEU A 1 348 ? -14.892 19.053 16.180 1.00 94.94 348 LEU A C 1
ATOM 2881 O O . LEU A 1 348 ? -15.313 20.063 15.634 1.00 94.94 348 LEU A O 1
ATOM 2885 N N . ILE A 1 349 ? -15.376 18.630 17.352 1.00 93.94 349 ILE A N 1
ATOM 2886 C CA . ILE A 1 349 ? -16.459 19.310 18.074 1.00 93.94 349 ILE A CA 1
ATOM 2887 C C . ILE A 1 349 ? -16.122 20.775 18.370 1.00 93.94 349 ILE A C 1
ATOM 2889 O O . ILE A 1 349 ? -16.980 21.633 18.170 1.00 93.94 349 ILE A O 1
ATOM 2893 N N . GLN A 1 350 ? -14.899 21.077 18.818 1.00 92.75 350 GLN A N 1
ATOM 2894 C CA . GLN A 1 350 ? -14.494 22.466 19.063 1.00 92.75 350 GLN A CA 1
ATOM 2895 C C . GLN A 1 350 ? -14.534 23.284 17.770 1.00 92.75 350 GLN A C 1
ATOM 2897 O O . GLN A 1 350 ? -15.146 24.349 17.721 1.00 92.75 350 GLN A O 1
ATOM 2902 N N . LYS A 1 351 ? -13.985 22.734 16.683 1.00 93.81 351 LYS A N 1
ATOM 2903 C CA . LYS A 1 351 ? -13.980 23.402 15.378 1.00 93.81 351 LYS A CA 1
ATOM 2904 C C . LYS A 1 351 ? -15.375 23.550 14.766 1.00 93.81 351 LYS A C 1
ATOM 2906 O O . LYS A 1 351 ? -15.622 24.540 14.083 1.00 93.81 351 LYS A O 1
ATOM 2911 N N . LEU A 1 352 ? -16.301 22.629 15.031 1.00 92.69 352 LEU A N 1
ATOM 2912 C CA . LEU A 1 352 ? -17.703 22.766 14.625 1.00 92.69 352 LEU A CA 1
ATOM 2913 C C . LEU A 1 352 ? -18.365 23.973 15.298 1.00 92.69 352 LEU A C 1
ATOM 2915 O O . LEU A 1 352 ? -19.064 24.723 14.623 1.00 92.69 352 LEU A O 1
ATOM 2919 N N . ILE A 1 353 ? -18.108 24.195 16.592 1.00 91.06 353 ILE A N 1
ATOM 2920 C CA . ILE A 1 353 ? -18.620 25.365 17.325 1.00 91.06 353 ILE A CA 1
ATOM 2921 C C . ILE A 1 353 ? -18.036 26.656 16.736 1.00 91.06 353 ILE A C 1
ATOM 2923 O O . ILE A 1 353 ? -18.777 27.589 16.450 1.00 91.06 353 ILE A O 1
ATOM 2927 N N . GLU A 1 354 ? -16.725 26.691 16.478 1.00 92.19 354 GLU A N 1
ATOM 2928 C CA . GLU A 1 354 ? -16.055 27.850 15.862 1.00 92.19 354 GLU A CA 1
ATOM 2929 C C . GLU A 1 354 ? -16.600 28.198 14.462 1.00 92.19 354 GLU A C 1
ATOM 2931 O O . GLU A 1 354 ? -16.495 29.341 14.024 1.00 92.19 354 GLU A O 1
ATOM 2936 N N . ASN A 1 355 ? -17.192 27.228 13.755 1.00 90.56 355 ASN A N 1
ATOM 2937 C CA . ASN A 1 355 ? -17.691 27.380 12.385 1.00 90.56 355 ASN A CA 1
ATOM 2938 C C . ASN A 1 355 ? -19.225 27.519 12.280 1.00 90.56 355 ASN A C 1
ATOM 2940 O O . ASN A 1 355 ? -19.754 27.420 11.172 1.00 90.56 355 ASN A O 1
ATOM 2944 N N . ASN A 1 356 ? -19.943 27.762 13.386 1.00 89.19 356 ASN A N 1
ATOM 2945 C CA . ASN A 1 356 ? -21.417 27.836 13.435 1.00 89.19 356 ASN A CA 1
ATOM 2946 C C . ASN A 1 356 ? -22.108 26.551 12.919 1.00 89.19 356 ASN A C 1
ATOM 2948 O O . ASN A 1 356 ? -23.064 26.593 12.138 1.00 89.19 356 ASN A O 1
ATOM 2952 N N . LEU A 1 357 ? -21.557 25.392 13.292 1.00 87.50 357 LEU A N 1
ATOM 2953 C CA . LEU A 1 357 ? -22.052 24.049 12.966 1.00 87.50 357 LEU A CA 1
ATOM 2954 C C . LEU A 1 357 ? -22.368 23.248 14.242 1.00 87.50 357 LEU A C 1
ATOM 2956 O O . LEU A 1 357 ? -22.275 22.017 14.267 1.00 87.50 357 LEU A O 1
ATOM 2960 N N . GLU A 1 358 ? -22.730 23.926 15.333 1.00 85.94 358 GLU A N 1
ATOM 2961 C CA . GLU A 1 358 ? -23.007 23.313 16.635 1.00 85.94 358 GLU A CA 1
ATOM 2962 C C . GLU A 1 358 ? -24.170 22.313 16.604 1.00 85.94 358 GLU A C 1
ATOM 2964 O O . GLU A 1 358 ? -24.203 21.389 17.419 1.00 85.94 358 GLU A O 1
ATOM 2969 N N . ASN A 1 359 ? -25.071 22.420 15.622 1.00 83.56 359 ASN A N 1
ATOM 2970 C CA . ASN A 1 359 ? -26.134 21.445 15.377 1.00 83.56 359 ASN A CA 1
ATOM 2971 C C . ASN A 1 359 ? -25.579 20.027 15.138 1.00 83.56 359 ASN A C 1
ATOM 2973 O O . ASN A 1 359 ? -26.256 19.046 15.435 1.00 83.56 359 ASN A O 1
ATOM 2977 N N . PHE A 1 360 ? -24.338 19.905 14.654 1.00 84.38 360 PHE A N 1
ATOM 2978 C CA . PHE A 1 360 ? -23.690 18.614 14.446 1.00 84.38 360 PHE A CA 1
ATOM 2979 C C . PHE A 1 360 ? -23.040 18.028 15.702 1.00 84.38 360 PHE A C 1
ATOM 2981 O O . PHE A 1 360 ? -22.822 16.816 15.754 1.00 84.38 360 PHE A O 1
ATOM 2988 N N . LYS A 1 361 ? -22.769 18.839 16.733 1.00 80.06 361 LYS A N 1
ATOM 2989 C CA . LYS A 1 361 ? -21.942 18.481 17.901 1.00 80.06 361 LYS A CA 1
ATOM 2990 C C . LYS A 1 361 ? -22.348 17.171 18.583 1.00 80.06 361 LYS A C 1
ATOM 2992 O O . LYS A 1 361 ? -21.485 16.372 18.934 1.00 80.06 361 LYS A O 1
ATOM 2997 N N . ASN A 1 362 ? -23.650 16.944 18.748 1.00 80.19 362 ASN A N 1
ATOM 2998 C CA . ASN A 1 362 ? -24.190 15.754 19.419 1.00 80.19 362 ASN A CA 1
ATOM 2999 C C . ASN A 1 362 ? -24.571 14.624 18.447 1.00 80.19 362 ASN A C 1
ATOM 3001 O O . ASN A 1 362 ? -25.065 13.585 18.875 1.00 80.19 362 ASN A O 1
ATOM 3005 N N . SER A 1 363 ? -24.363 14.827 17.146 1.00 83.62 363 SER A N 1
ATOM 3006 C CA . SER A 1 363 ? -24.814 13.921 16.083 1.00 83.62 363 SER A CA 1
ATOM 3007 C C . SER A 1 363 ? -23.672 13.238 15.332 1.00 83.62 363 SER A C 1
ATOM 3009 O O . SER A 1 363 ? -23.946 12.392 14.488 1.00 83.62 363 SER A O 1
ATOM 3011 N N . VAL A 1 364 ? -22.411 13.584 15.621 1.00 91.06 364 VAL A N 1
ATOM 3012 C CA . VAL A 1 364 ? -21.243 13.025 14.928 1.00 91.06 364 VAL A CA 1
ATOM 3013 C C . VAL A 1 364 ? -20.582 11.895 15.707 1.00 91.06 364 VAL A C 1
ATOM 3015 O O . VAL A 1 364 ? -20.335 12.011 16.909 1.00 91.06 364 VAL A O 1
ATOM 3018 N N . ASP A 1 365 ? -20.231 10.824 15.004 1.00 94.69 365 ASP A N 1
ATOM 3019 C CA . ASP A 1 365 ? -19.358 9.763 15.508 1.00 94.69 365 ASP A CA 1
ATOM 3020 C C . ASP A 1 365 ? -18.300 9.393 14.476 1.00 94.69 365 ASP A C 1
ATOM 3022 O O . ASP A 1 365 ? -18.559 9.441 13.277 1.00 94.69 365 ASP A O 1
ATOM 3026 N N . ILE A 1 366 ? -17.105 9.049 14.953 1.00 96.81 366 ILE A N 1
ATOM 3027 C CA . ILE A 1 366 ? -15.945 8.732 14.120 1.00 96.81 366 ILE A CA 1
ATOM 3028 C C . ILE A 1 366 ? -15.744 7.220 14.105 1.00 96.81 366 ILE A C 1
ATOM 3030 O O . ILE A 1 366 ? -15.770 6.581 15.159 1.00 96.81 366 ILE A O 1
ATOM 3034 N N . PHE A 1 367 ? -15.505 6.672 12.917 1.00 97.62 367 PHE A N 1
ATOM 3035 C CA . PHE A 1 367 ? -15.168 5.273 12.678 1.00 97.62 367 PHE A CA 1
ATOM 3036 C C . PHE A 1 367 ? -13.916 5.199 11.810 1.00 97.62 367 PHE A C 1
ATOM 3038 O O . PHE A 1 367 ? -13.888 5.750 10.715 1.00 97.62 367 PHE A O 1
ATOM 3045 N N . ILE A 1 368 ? -12.896 4.497 12.287 1.00 97.00 368 ILE A N 1
ATOM 3046 C CA . ILE A 1 368 ? -11.690 4.168 11.529 1.00 97.00 368 ILE A CA 1
ATOM 3047 C C . ILE A 1 368 ? -11.887 2.770 10.966 1.00 97.00 368 ILE A C 1
ATOM 3049 O O . ILE A 1 368 ? -12.094 1.823 11.732 1.00 97.00 368 ILE A O 1
ATOM 3053 N N . VAL A 1 369 ? -11.862 2.652 9.644 1.00 95.06 369 VAL A N 1
ATOM 3054 C CA . VAL A 1 369 ? -12.259 1.429 8.940 1.00 95.06 369 VAL A CA 1
ATOM 3055 C C . VAL A 1 369 ? -11.196 0.977 7.951 1.00 95.06 369 VAL A C 1
ATOM 3057 O O . VAL A 1 369 ? -10.566 1.797 7.285 1.00 95.06 369 VAL A O 1
ATOM 3060 N N . ASP A 1 370 ? -11.061 -0.335 7.837 1.00 92.06 370 ASP A N 1
ATOM 3061 C CA . ASP A 1 370 ? -10.460 -1.007 6.691 1.00 92.06 370 ASP A CA 1
ATOM 3062 C C . ASP A 1 370 ? -11.602 -1.588 5.847 1.00 92.06 370 ASP A C 1
ATOM 3064 O O . ASP A 1 370 ? -12.398 -2.378 6.361 1.00 92.06 370 ASP A O 1
ATOM 3068 N N . ALA A 1 371 ? -11.736 -1.173 4.588 1.00 90.19 371 ALA A N 1
ATOM 3069 C CA . ALA A 1 371 ? -12.773 -1.649 3.677 1.00 90.19 371 ALA A CA 1
ATOM 3070 C C . ALA A 1 371 ? -12.153 -2.031 2.332 1.00 90.19 371 ALA A C 1
ATOM 3072 O O . ALA A 1 371 ? -11.323 -1.307 1.794 1.00 90.19 371 ALA A O 1
ATOM 3073 N N . ASN A 1 372 ? -12.590 -3.154 1.760 1.00 86.44 372 ASN A N 1
ATOM 3074 C CA . ASN A 1 372 ? -12.117 -3.605 0.452 1.00 86.44 372 ASN A CA 1
ATOM 3075 C C . ASN A 1 372 ? -13.255 -4.040 -0.474 1.00 86.44 372 ASN A C 1
ATOM 3077 O O . ASN A 1 372 ? -14.383 -4.299 -0.051 1.00 86.44 372 ASN A O 1
ATOM 3081 N N . ASP A 1 373 ? -12.925 -4.183 -1.757 1.00 84.56 373 ASP A N 1
ATOM 3082 C CA . ASP A 1 373 ? -13.881 -4.500 -2.828 1.00 84.56 373 ASP A CA 1
ATOM 3083 C C . ASP A 1 373 ? -14.507 -5.901 -2.710 1.00 84.56 373 ASP A C 1
ATOM 3085 O O . ASP A 1 373 ? -15.478 -6.210 -3.397 1.00 84.56 373 ASP A O 1
ATOM 3089 N N . LEU A 1 374 ? -13.987 -6.761 -1.825 1.00 83.44 374 LEU A N 1
ATOM 3090 C CA . LEU A 1 374 ? -14.587 -8.063 -1.511 1.00 83.44 374 LEU A CA 1
ATOM 3091 C C . LEU A 1 374 ? -15.728 -7.950 -0.486 1.00 83.44 374 LEU A C 1
ATOM 3093 O O . LEU A 1 374 ? -16.272 -8.968 -0.053 1.00 83.44 374 LEU A O 1
ATOM 3097 N N . GLY A 1 375 ? -16.059 -6.730 -0.059 1.00 84.62 375 GLY A N 1
ATOM 3098 C CA . GLY A 1 375 ? -17.099 -6.446 0.921 1.00 84.62 375 GLY A CA 1
ATOM 3099 C C . GLY A 1 375 ? -16.723 -6.800 2.352 1.00 84.62 375 GLY A C 1
ATOM 3100 O O . GLY A 1 375 ? -17.603 -6.914 3.208 1.00 84.62 375 GLY A O 1
ATOM 3101 N N . LYS A 1 376 ? -15.426 -6.975 2.632 1.00 88.12 376 LYS A N 1
ATOM 3102 C CA . LYS A 1 376 ? -14.938 -7.070 4.007 1.00 88.12 376 LYS A CA 1
ATOM 3103 C C . LYS A 1 376 ? -14.699 -5.662 4.528 1.00 88.12 376 LYS A C 1
ATOM 3105 O O . LYS A 1 376 ? -13.973 -4.892 3.906 1.00 88.12 376 LYS A O 1
ATOM 3110 N N . VAL A 1 377 ? -15.306 -5.373 5.673 1.00 92.00 377 VAL A N 1
ATOM 3111 C CA . VAL A 1 377 ? -15.143 -4.118 6.402 1.00 92.00 377 VAL A CA 1
ATOM 3112 C C . VAL A 1 377 ? -14.772 -4.465 7.839 1.00 92.00 377 VAL A C 1
ATOM 3114 O O . VAL A 1 377 ? -15.532 -5.175 8.503 1.00 92.00 377 VAL A O 1
ATOM 3117 N N . ASP A 1 378 ? -13.624 -3.991 8.314 1.00 92.88 378 ASP A N 1
ATOM 3118 C CA . ASP A 1 378 ? -13.209 -4.089 9.714 1.00 92.88 378 ASP A CA 1
ATOM 3119 C C . ASP A 1 378 ? -13.208 -2.698 10.356 1.00 92.88 378 ASP A C 1
ATOM 3121 O O . ASP A 1 378 ? -12.711 -1.729 9.785 1.00 92.88 378 ASP A O 1
ATOM 3125 N N . ILE A 1 379 ? -13.785 -2.589 11.553 1.00 94.94 379 ILE A N 1
ATOM 3126 C CA . ILE A 1 379 ? -13.766 -1.349 12.334 1.00 94.94 379 ILE A CA 1
ATOM 3127 C C . ILE A 1 379 ? -12.598 -1.452 13.307 1.00 94.94 379 ILE A C 1
ATOM 3129 O O . ILE A 1 379 ? -12.646 -2.201 14.291 1.00 94.94 379 ILE A O 1
ATOM 3133 N N . LEU A 1 380 ? -11.554 -0.675 13.040 1.00 94.50 380 LEU A N 1
ATOM 3134 C CA . LEU A 1 380 ? -10.334 -0.684 13.836 1.00 94.50 380 LEU A CA 1
ATOM 3135 C C . LEU A 1 380 ? -10.441 0.220 15.057 1.00 94.50 380 LEU A C 1
ATOM 3137 O O . LEU A 1 380 ? -9.921 -0.150 16.106 1.00 94.50 380 LEU A O 1
ATOM 3141 N N . GLY A 1 381 ? -11.143 1.350 14.940 1.00 95.81 381 GLY A N 1
ATOM 3142 C CA . GLY A 1 381 ? -11.441 2.226 16.071 1.00 95.81 381 GLY A CA 1
ATOM 3143 C C . GLY A 1 381 ? -12.722 3.022 15.888 1.00 95.81 381 GLY A C 1
ATOM 3144 O O . GLY A 1 381 ? -13.161 3.249 14.761 1.00 95.81 381 GLY A O 1
ATOM 3145 N N . LYS A 1 382 ? -13.348 3.428 16.991 1.00 96.94 382 LYS A N 1
ATOM 3146 C CA . LYS A 1 382 ? -14.647 4.107 16.961 1.00 96.94 382 LYS A CA 1
ATOM 3147 C C . LYS A 1 382 ? -14.937 4.922 18.214 1.00 96.94 382 LYS A C 1
ATOM 3149 O O . LYS A 1 382 ? -14.438 4.627 19.295 1.00 96.94 382 LYS A O 1
ATOM 3154 N N . THR A 1 383 ? -15.819 5.909 18.082 1.00 95.81 383 THR A N 1
ATOM 3155 C CA . THR A 1 383 ? -16.337 6.672 19.233 1.00 95.81 383 THR A CA 1
ATOM 3156 C C . THR A 1 383 ? -17.658 6.144 19.777 1.00 95.81 383 THR A C 1
ATOM 3158 O O . THR A 1 383 ? -17.948 6.355 20.952 1.00 95.81 383 THR A O 1
ATOM 3161 N N . ASP A 1 384 ? -18.447 5.442 18.961 1.00 89.50 384 ASP A N 1
ATOM 3162 C CA . ASP A 1 384 ? -19.696 4.803 19.383 1.00 89.50 384 ASP A CA 1
ATOM 3163 C C . ASP A 1 384 ? -19.537 3.281 19.397 1.00 89.50 384 ASP A C 1
ATOM 3165 O O . ASP A 1 384 ? -19.151 2.663 18.406 1.00 89.50 384 ASP A O 1
ATOM 3169 N N . SER A 1 385 ? -19.836 2.665 20.539 1.00 88.00 385 SER A N 1
ATOM 3170 C CA . SER A 1 385 ? -19.738 1.216 20.721 1.00 88.00 385 SER A CA 1
ATOM 3171 C C . SER A 1 385 ? -21.048 0.464 20.473 1.00 88.00 385 SER A C 1
ATOM 3173 O O . SER A 1 385 ? -21.042 -0.767 20.515 1.00 88.00 385 SER A O 1
ATOM 3175 N N . ASN A 1 386 ? -22.147 1.157 20.166 1.00 92.44 386 ASN A N 1
ATOM 3176 C CA . ASN A 1 386 ? -23.451 0.561 19.895 1.00 92.44 386 ASN A CA 1
ATOM 3177 C C . ASN A 1 386 ? -23.373 -0.447 18.733 1.00 92.44 386 ASN A C 1
ATOM 3179 O O . ASN A 1 386 ? -22.869 -0.149 17.647 1.00 92.44 386 ASN A O 1
ATOM 3183 N N . LYS A 1 387 ? -23.871 -1.664 18.974 1.00 92.31 387 LYS A N 1
ATOM 3184 C CA . LYS A 1 387 ? -23.785 -2.781 18.030 1.00 92.31 387 LYS A CA 1
ATOM 3185 C C . LYS A 1 387 ? -24.540 -2.510 16.724 1.00 92.31 387 LYS A C 1
ATOM 3187 O O . LYS A 1 387 ? -23.964 -2.725 15.662 1.00 92.31 387 LYS A O 1
ATOM 3192 N N . ASP A 1 388 ? -25.748 -1.962 16.799 1.00 92.00 388 ASP A N 1
ATOM 3193 C CA . ASP A 1 388 ? -26.592 -1.679 15.631 1.00 92.00 388 ASP A CA 1
ATOM 3194 C C . ASP A 1 388 ? -25.985 -0.585 14.745 1.00 92.00 388 ASP A C 1
ATOM 3196 O O . ASP A 1 388 ? -26.194 -0.548 13.532 1.00 92.00 388 ASP A O 1
ATOM 3200 N N . ILE A 1 389 ? -25.216 0.332 15.340 1.00 91.69 389 ILE A N 1
ATOM 3201 C CA . ILE A 1 389 ? -24.477 1.359 14.597 1.00 91.69 389 ILE A CA 1
ATOM 3202 C C . ILE A 1 389 ? -23.255 0.747 13.910 1.00 91.69 389 ILE A C 1
ATOM 3204 O O . ILE A 1 389 ? -23.016 1.047 12.742 1.00 91.69 389 ILE A O 1
ATOM 3208 N N . ASN A 1 390 ? -22.529 -0.155 14.577 1.00 93.56 390 ASN A N 1
ATOM 3209 C CA . ASN A 1 390 ? -21.411 -0.867 13.949 1.00 93.56 390 ASN A CA 1
ATOM 3210 C C . ASN A 1 390 ? -21.878 -1.706 12.752 1.00 93.56 390 ASN A C 1
ATOM 3212 O O . ASN A 1 390 ? -21.262 -1.652 11.692 1.00 93.56 390 ASN A O 1
ATOM 3216 N N . GLU A 1 391 ? -22.974 -2.456 12.902 1.00 93.50 391 GLU A N 1
ATOM 3217 C CA . GLU A 1 391 ? -23.546 -3.249 11.807 1.00 93.50 391 GLU A CA 1
ATOM 3218 C C . GLU A 1 391 ? -24.025 -2.354 10.658 1.00 93.50 391 GLU A C 1
ATOM 3220 O O . GLU A 1 391 ? -23.772 -2.659 9.492 1.00 93.50 391 GLU A O 1
ATOM 3225 N N . PHE A 1 392 ? -24.641 -1.210 10.972 1.00 93.19 392 PHE A N 1
ATOM 3226 C CA . PHE A 1 392 ? -25.027 -0.220 9.968 1.00 93.19 392 PHE A CA 1
ATOM 3227 C C . PHE A 1 392 ? -23.815 0.330 9.198 1.00 93.19 392 PHE A C 1
ATOM 3229 O O . PHE A 1 392 ? -23.874 0.413 7.973 1.00 93.19 392 PHE A O 1
ATOM 3236 N N . ILE A 1 393 ? -22.706 0.647 9.879 1.00 93.94 393 ILE A N 1
ATOM 3237 C CA . ILE A 1 393 ? -21.456 1.106 9.246 1.00 93.94 393 ILE A CA 1
ATOM 3238 C C . ILE A 1 393 ? -20.866 0.035 8.337 1.00 93.94 393 ILE A C 1
ATOM 3240 O O . ILE A 1 393 ? -20.579 0.313 7.175 1.00 93.94 393 ILE A O 1
ATOM 3244 N N . ILE A 1 394 ? -20.737 -1.194 8.841 1.00 94.06 394 ILE A N 1
ATOM 3245 C CA . ILE A 1 394 ? -20.214 -2.323 8.066 1.00 94.06 394 ILE A CA 1
ATOM 3246 C C . ILE A 1 394 ? -21.047 -2.511 6.799 1.00 94.06 394 ILE A C 1
ATOM 3248 O O . ILE A 1 394 ? -20.486 -2.583 5.711 1.00 94.06 394 ILE A O 1
ATOM 3252 N N . ASN A 1 395 ? -22.379 -2.527 6.915 1.00 92.81 395 ASN A N 1
ATOM 3253 C CA . ASN A 1 395 ? -23.269 -2.688 5.766 1.00 92.81 395 ASN A CA 1
ATOM 3254 C C . ASN A 1 395 ? -23.180 -1.517 4.777 1.00 92.81 395 ASN A C 1
ATOM 3256 O O . ASN A 1 395 ? -23.100 -1.764 3.577 1.00 92.81 395 ASN A O 1
ATOM 3260 N N . SER A 1 396 ? -23.114 -0.275 5.270 1.00 91.56 396 SER A N 1
ATOM 3261 C CA . SER A 1 396 ? -22.992 0.932 4.433 1.00 91.56 396 SER A CA 1
ATOM 3262 C C . SER A 1 396 ? -21.704 0.945 3.605 1.00 91.56 396 SER A C 1
ATOM 3264 O O . SER A 1 396 ? -21.658 1.534 2.529 1.00 91.56 396 SER A O 1
ATOM 3266 N N . LEU A 1 397 ? -20.639 0.315 4.107 1.00 92.81 397 LEU A N 1
ATOM 3267 C CA . LEU A 1 397 ? -19.316 0.330 3.485 1.00 92.81 397 LEU A CA 1
ATOM 3268 C C . LEU A 1 397 ? -18.993 -0.938 2.681 1.00 92.81 397 LEU A C 1
ATOM 3270 O O . LEU A 1 397 ? -17.932 -0.996 2.065 1.00 92.81 397 LEU A O 1
ATOM 3274 N N . LYS A 1 398 ? -19.890 -1.935 2.627 1.00 90.88 398 LYS A N 1
ATOM 3275 C CA . LYS A 1 398 ? -19.668 -3.204 1.900 1.00 90.88 398 LYS A CA 1
ATOM 3276 C C . LYS A 1 398 ? -19.320 -3.019 0.426 1.00 90.88 398 LYS A C 1
ATOM 3278 O O . LYS A 1 398 ? -18.576 -3.817 -0.124 1.00 90.88 398 LYS A O 1
ATOM 3283 N N . SER A 1 399 ? -19.853 -1.993 -0.230 1.00 86.75 399 SER A N 1
ATOM 3284 C CA . SER A 1 399 ? -19.536 -1.705 -1.634 1.00 86.75 399 SER A CA 1
ATOM 3285 C C . SER A 1 399 ? -18.216 -0.945 -1.817 1.00 86.75 399 SER A C 1
ATOM 3287 O O . SER A 1 399 ? -17.964 -0.447 -2.909 1.00 86.75 399 SER A O 1
ATOM 3289 N N . ASN A 1 400 ? -17.438 -0.768 -0.744 1.00 89.06 400 ASN A N 1
ATOM 3290 C CA . ASN A 1 400 ? -16.253 0.079 -0.669 1.00 89.06 400 ASN A CA 1
ATOM 3291 C C . ASN A 1 400 ? -16.468 1.481 -1.285 1.00 89.06 400 ASN A C 1
ATOM 3293 O O . ASN A 1 400 ? -15.862 1.839 -2.298 1.00 89.06 400 ASN A O 1
ATOM 3297 N N . PRO A 1 401 ? -17.353 2.319 -0.709 1.00 85.06 401 PRO A N 1
ATOM 3298 C CA . PRO A 1 401 ? -17.590 3.660 -1.236 1.00 85.06 401 PRO A CA 1
ATOM 3299 C C . PRO A 1 401 ? -16.352 4.565 -1.126 1.00 85.06 401 PRO A C 1
ATOM 3301 O O . PRO A 1 401 ? -16.241 5.501 -1.920 1.00 85.06 401 PRO A O 1
ATOM 3304 N N . GLN A 1 402 ? -15.415 4.272 -0.214 1.00 83.00 402 GLN A N 1
ATOM 3305 C CA . GLN A 1 402 ? -14.099 4.924 -0.144 1.00 83.00 402 GLN A CA 1
ATOM 3306 C C . GLN A 1 402 ? -13.289 4.725 -1.429 1.00 83.00 402 GLN A C 1
ATOM 3308 O O . GLN A 1 402 ? -12.503 5.601 -1.794 1.00 83.00 402 GLN A O 1
ATOM 3313 N N . GLY A 1 403 ? -13.548 3.629 -2.147 1.00 80.19 403 GLY A N 1
ATOM 3314 C CA . GLY A 1 403 ? -12.817 3.255 -3.343 1.00 80.19 403 GLY A CA 1
ATOM 3315 C C . GLY A 1 403 ? -11.355 2.941 -3.050 1.00 80.19 403 GLY A C 1
ATOM 3316 O O . GLY A 1 403 ? -10.901 3.014 -1.913 1.00 80.19 403 GLY A O 1
ATOM 3317 N N . ASN A 1 404 ? -10.617 2.631 -4.111 1.00 72.94 404 ASN A N 1
ATOM 3318 C CA . ASN A 1 404 ? -9.181 2.385 -4.048 1.00 72.94 404 ASN A CA 1
ATOM 3319 C C . ASN A 1 404 ? -8.430 3.383 -4.935 1.00 72.94 404 ASN A C 1
ATOM 3321 O O . ASN A 1 404 ? -9.027 4.033 -5.806 1.00 72.94 404 ASN A O 1
ATOM 3325 N N . ASP A 1 405 ? -7.125 3.489 -4.699 1.00 71.25 405 ASP A N 1
ATOM 3326 C CA . ASP A 1 405 ? -6.163 4.218 -5.525 1.00 71.25 405 ASP A CA 1
ATOM 3327 C C . ASP A 1 405 ? -6.608 5.654 -5.868 1.00 71.25 405 ASP A C 1
ATOM 3329 O O . ASP A 1 405 ? -6.746 6.512 -4.996 1.00 71.25 405 ASP A O 1
ATOM 3333 N N . ASP A 1 406 ? -6.854 5.932 -7.148 1.00 70.00 406 ASP A N 1
ATOM 3334 C CA . ASP A 1 406 ? -7.067 7.270 -7.702 1.00 70.00 406 ASP A CA 1
ATOM 3335 C C . ASP A 1 406 ? -8.416 7.923 -7.333 1.00 70.00 406 ASP A C 1
ATOM 3337 O O . ASP A 1 406 ? -8.665 9.077 -7.699 1.00 70.00 406 ASP A O 1
ATOM 3341 N N . GLN A 1 407 ? -9.303 7.232 -6.604 1.00 74.19 407 GLN A N 1
ATOM 3342 C CA . GLN A 1 407 ? -10.592 7.813 -6.200 1.00 74.19 4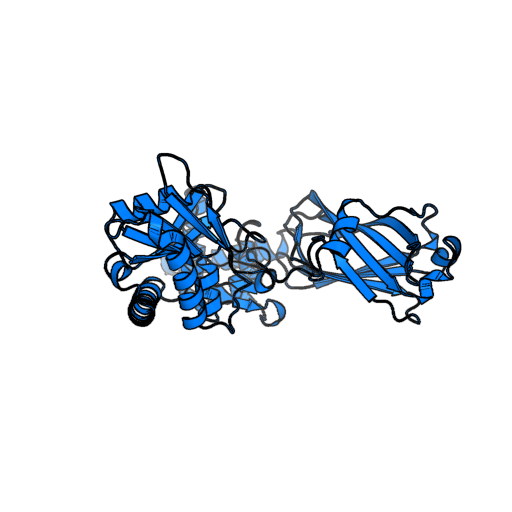07 GLN A CA 1
ATOM 3343 C C . GLN A 1 407 ? -10.444 8.931 -5.161 1.00 74.19 407 GLN A C 1
ATOM 3345 O O . GLN A 1 407 ? -11.253 9.862 -5.171 1.00 74.19 407 GLN A O 1
ATOM 3350 N N . GLN A 1 408 ? -9.400 8.876 -4.321 1.00 83.44 408 GLN A N 1
ATOM 3351 C CA . GLN A 1 408 ? -9.078 9.903 -3.319 1.00 83.44 408 GLN A CA 1
ATOM 3352 C C . GLN A 1 408 ? -10.260 10.264 -2.404 1.00 83.44 408 GLN A C 1
ATOM 3354 O O . GLN A 1 408 ? -10.475 11.431 -2.075 1.00 83.44 408 GLN A O 1
ATOM 3359 N N . THR A 1 409 ? -11.037 9.263 -1.985 1.00 88.50 409 THR A N 1
ATOM 3360 C CA . THR A 1 409 ? -12.196 9.441 -1.098 1.00 88.50 409 THR A CA 1
ATOM 3361 C C . THR A 1 409 ? -12.013 8.766 0.268 1.00 88.50 409 THR A C 1
ATOM 3363 O O . THR A 1 409 ? -12.842 7.944 0.658 1.00 88.50 409 THR A O 1
ATOM 3366 N N . PRO A 1 410 ? -10.954 9.095 1.038 1.00 90.06 410 PRO A N 1
ATOM 3367 C CA . PRO A 1 410 ? -10.647 8.399 2.290 1.00 90.06 410 PRO A CA 1
ATOM 3368 C C . PRO A 1 410 ? -11.615 8.737 3.439 1.00 90.06 410 PRO A C 1
ATOM 3370 O O . PRO A 1 410 ? -11.519 8.146 4.513 1.00 90.06 410 PRO A O 1
ATOM 3373 N N . ILE A 1 411 ? -12.532 9.692 3.241 1.00 93.38 411 ILE A N 1
ATOM 3374 C CA . ILE A 1 411 ? -13.515 10.143 4.231 1.00 93.38 411 ILE A CA 1
ATOM 3375 C C . ILE A 1 411 ? -14.916 9.974 3.644 1.00 93.38 411 ILE A C 1
ATOM 3377 O O . ILE A 1 411 ? -15.214 10.467 2.552 1.00 93.38 411 ILE A O 1
ATOM 3381 N N . VAL A 1 412 ? -15.797 9.313 4.389 1.00 94.00 412 VAL A N 1
ATOM 3382 C CA . VAL A 1 412 ? -17.186 9.063 3.998 1.00 94.00 412 VAL A CA 1
ATOM 3383 C C . VAL A 1 412 ? -18.118 9.535 5.105 1.00 94.00 412 VAL A C 1
ATOM 3385 O O . VAL A 1 412 ? -17.990 9.134 6.259 1.00 94.00 412 VAL A O 1
ATOM 3388 N N . LEU A 1 413 ? -19.074 10.388 4.745 1.00 93.69 413 LEU A N 1
ATOM 3389 C CA . LEU A 1 413 ? -20.131 10.870 5.626 1.00 93.69 413 LEU A CA 1
ATOM 3390 C C . LEU A 1 413 ? -21.389 10.035 5.374 1.00 93.69 413 LEU A C 1
ATOM 3392 O O . LEU A 1 413 ? -21.932 10.039 4.266 1.00 93.69 413 LEU A O 1
ATOM 3396 N N . ILE A 1 414 ? -21.847 9.322 6.399 1.00 92.75 414 ILE A N 1
ATOM 3397 C CA . ILE A 1 414 ? -23.008 8.434 6.331 1.00 92.75 414 ILE A CA 1
ATOM 3398 C C . ILE A 1 414 ? -24.108 9.013 7.219 1.00 92.75 414 ILE A C 1
ATOM 3400 O O . ILE A 1 414 ? -23.910 9.193 8.419 1.00 92.75 414 ILE A O 1
ATOM 3404 N N . ILE A 1 415 ? -25.268 9.315 6.636 1.00 88.75 415 ILE A N 1
ATOM 3405 C CA . ILE A 1 415 ? -26.408 9.878 7.371 1.00 88.75 415 ILE A CA 1
ATOM 3406 C C . ILE A 1 415 ? -27.363 8.745 7.767 1.00 88.75 415 ILE A C 1
ATOM 3408 O O . ILE A 1 415 ? -27.917 8.081 6.885 1.00 88.75 415 ILE A O 1
ATOM 3412 N N . LYS A 1 416 ? -27.574 8.568 9.075 1.00 83.81 416 LYS A N 1
ATOM 3413 C CA . LYS A 1 416 ? -28.550 7.644 9.668 1.00 83.81 416 LYS A CA 1
ATOM 3414 C C . LYS A 1 416 ? -29.784 8.389 10.163 1.00 83.81 416 LYS A C 1
ATOM 3416 O O . LYS A 1 416 ? -29.619 9.377 10.920 1.00 83.81 416 LYS A O 1
#